Protein AF-0000000079958429 (afdb_homodimer)

Foldseek 3Di:
DPDPPPPPPPPPPPVPPVPLPFDDDDPLLVVLLVLLLVFVLCLLCLLPPVSQSNPPLSVCLRSDLLSVLLSSLLSLLQVCQAQLDNPVVSVVVNVVSLVSNVVVLVVCVVDPHCPCNLVSLLSSLSSCQLVVPDPPVSVVSLVVSVVVCVVVVQACPDDRPSNSSHLSNLLSQLVNCLVVLAAGPDDLVSRPDDDDPLDARLSNLLSVLSSLLNNLSCLCSHPNNPPPVSLVVLVVSVVVLVVSVVSYDPLLVFAWDDDQDPVRATATDHPGSSSLLSSLSSLLSLLSSQQVPHGPDPVCLVVNQVSLSSNLNSLVYPHDLSSLLSCLSSLLSSLLRHDDPVSSVSSLVSSVNNCNHRSRDCVVSSVVSVVSVVVVD/DPDDPPPPPPPPPPPPPVPLPFDDDDPLLVVLLVLLLVFVLCLLCLLPPVSQSNPPLSVCLRSDLLSVLLSSLLSLLQVCQAQLPNPVVSVVVNVVSLVSNVVVLVVCVVDPHCPCNLVSLLSSLSSCQLVVPDPPVSVVSLVVSVVVCVVVVQACPDDRPSNSSHLSNLLSQLVNCLVVLAAGPDDLVSRPDDDDPLDARLSNLLSVLSSLLNNLSCLCSHPNNPPPVSLVVLVVSVVVLVVSVVSYDPLLVFAWDDDQDPVRATATDHPGSSSLLSSLSSLLSLLSSQQVPHGPDPVCLVVNQVSLSSNLNSLVYPHDLSSLLSCLSSLLSSLLRHDDPVSSVSSLVSSVNNCNHRSRDCVVSSVVSVVSVVVVD

Radius of gyration: 28.36 Å; Cα contacts (8 Å, |Δi|>4): 1052; chains: 2; bounding box: 88×89×64 Å

InterPro domains:
  IPR021858 Fungal transcription factor [PF11951] (31-157)

Structure (mmCIF, N/CA/C/O backbone):
data_AF-0000000079958429-model_v1
#
loop_
_entity.id
_entity.type
_entity.pdbx_description
1 polymer 'Transcription factor domain-containing protein'
#
loop_
_atom_site.group_PDB
_atom_site.id
_atom_site.type_symbol
_atom_site.label_atom_id
_atom_site.label_alt_id
_atom_site.label_comp_id
_atom_site.label_asym_id
_atom_site.label_entity_id
_atom_site.label_seq_id
_atom_site.pdbx_PDB_ins_code
_atom_site.Cartn_x
_atom_site.Cartn_y
_atom_site.Cartn_z
_atom_site.occupancy
_atom_site.B_iso_or_equiv
_atom_site.auth_seq_id
_atom_site.auth_comp_id
_atom_site.auth_asym_id
_atom_site.auth_atom_id
_atom_site.pdbx_PDB_model_num
ATOM 1 N N . MET A 1 1 ? 35.844 -37.969 -2.393 1 20.69 1 MET A N 1
ATOM 2 C CA . MET A 1 1 ? 37 -37.562 -1.637 1 20.69 1 MET A CA 1
ATOM 3 C C . MET A 1 1 ? 36.938 -36.062 -1.271 1 20.69 1 MET A C 1
ATOM 5 O O . MET A 1 1 ? 37.344 -35.219 -2.051 1 20.69 1 MET A O 1
ATOM 9 N N . LEU A 1 2 ? 35.75 -35.562 -0.674 1 22.7 2 LEU A N 1
ATOM 10 C CA . LEU A 1 2 ? 35.25 -34.281 -0.189 1 22.7 2 LEU A CA 1
ATOM 11 C C . LEU A 1 2 ? 36.062 -33.781 0.987 1 22.7 2 LEU A C 1
ATOM 13 O O . LEU A 1 2 ? 36 -34.344 2.086 1 22.7 2 LEU A O 1
ATOM 17 N N . THR A 1 3 ? 37.344 -33.312 0.668 1 23.33 3 THR A N 1
ATOM 18 C CA . THR A 1 3 ? 38.438 -32.844 1.527 1 23.33 3 THR A CA 1
ATOM 19 C C . THR A 1 3 ? 37.938 -31.828 2.545 1 23.33 3 THR A C 1
ATOM 21 O O . THR A 1 3 ? 37.062 -31 2.229 1 23.33 3 THR A O 1
ATOM 24 N N . TYR A 1 4 ? 38.125 -32.094 3.826 1 23.41 4 TYR A N 1
ATOM 25 C CA . TYR A 1 4 ? 38 -31.5 5.148 1 23.41 4 TYR A CA 1
ATOM 26 C C . TYR A 1 4 ? 38.625 -30.125 5.203 1 23.41 4 TYR A C 1
ATOM 28 O O . TYR A 1 4 ? 39.844 -30 5.18 1 23.41 4 TYR A O 1
ATOM 36 N N . ILE A 1 5 ? 38.062 -29.125 4.375 1 24.8 5 ILE A N 1
ATOM 37 C CA . ILE A 1 5 ? 38.719 -27.812 4.41 1 24.8 5 ILE A CA 1
ATOM 38 C C . ILE A 1 5 ? 38.938 -27.391 5.859 1 24.8 5 ILE A C 1
ATOM 40 O O . ILE A 1 5 ? 37.969 -27.25 6.613 1 24.8 5 ILE A O 1
ATOM 44 N N . ASN A 1 6 ? 39.969 -27.875 6.438 1 26 6 ASN A N 1
ATOM 45 C CA . ASN A 1 6 ? 40.5 -27.516 7.746 1 26 6 ASN A CA 1
ATOM 46 C C . ASN A 1 6 ? 40.594 -26 7.926 1 26 6 ASN A C 1
ATOM 48 O O . ASN A 1 6 ? 41.5 -25.359 7.418 1 26 6 ASN A O 1
ATOM 52 N N . LEU A 1 7 ? 39.469 -25.375 7.902 1 24.27 7 LEU A N 1
ATOM 53 C CA . LEU A 1 7 ? 39.406 -23.922 8.133 1 24.27 7 LEU A CA 1
ATOM 54 C C . LEU A 1 7 ? 40.125 -23.562 9.43 1 24.27 7 LEU A C 1
ATOM 56 O O . LEU A 1 7 ? 39.656 -23.938 10.516 1 24.27 7 LEU A O 1
ATOM 60 N N . MET A 1 8 ? 41.469 -23.562 9.367 1 25.34 8 MET A N 1
ATOM 61 C CA . MET A 1 8 ? 42.312 -23.031 10.445 1 25.34 8 MET A CA 1
ATOM 62 C C . MET A 1 8 ? 41.781 -21.688 10.945 1 25.34 8 MET A C 1
ATOM 64 O O . MET A 1 8 ? 41.469 -20.812 10.141 1 25.34 8 MET A O 1
ATOM 68 N N . THR A 1 9 ? 41.344 -21.703 12.141 1 26.17 9 THR A N 1
ATOM 69 C CA . THR A 1 9 ? 40.688 -20.656 12.93 1 26.17 9 THR A CA 1
ATOM 70 C C . THR A 1 9 ? 41.656 -19.5 13.172 1 26.17 9 THR A C 1
ATOM 72 O O . THR A 1 9 ? 42.625 -19.625 13.93 1 26.17 9 THR A O 1
ATOM 75 N N . PRO A 1 10 ? 42.156 -18.766 12.117 1 28.44 10 PRO A N 1
ATOM 76 C CA . PRO A 1 10 ? 43.094 -17.781 12.633 1 28.44 10 PRO A CA 1
ATOM 77 C C . PRO A 1 10 ? 42.531 -16.891 13.734 1 28.44 10 PRO A C 1
ATOM 79 O O . PRO A 1 10 ? 41.312 -16.672 13.766 1 28.44 10 PRO A O 1
ATOM 82 N N . ASP A 1 11 ? 43.188 -16.812 14.945 1 28.38 11 ASP A N 1
ATOM 83 C CA . ASP A 1 11 ? 42.906 -16.234 16.266 1 28.38 11 ASP A CA 1
ATOM 84 C C . ASP A 1 11 ? 42.781 -14.719 16.172 1 28.38 11 ASP A C 1
ATOM 86 O O . ASP A 1 11 ? 42.656 -14.031 17.188 1 28.38 11 ASP A O 1
ATOM 90 N N . ASP A 1 12 ? 43.344 -14.117 15.094 1 29.89 12 ASP A N 1
ATOM 91 C CA . ASP A 1 12 ? 43.656 -12.719 15.383 1 29.89 12 ASP A CA 1
ATOM 92 C C . ASP A 1 12 ? 42.375 -11.906 15.602 1 29.89 12 ASP A C 1
ATOM 94 O O . ASP A 1 12 ? 41.5 -11.875 14.727 1 29.89 12 ASP A O 1
ATOM 98 N N . THR A 1 13 ? 42.062 -11.641 16.828 1 29.5 13 THR A N 1
ATOM 99 C CA . THR A 1 13 ? 41 -10.836 17.406 1 29.5 13 THR A CA 1
ATOM 100 C C . THR A 1 13 ? 41.031 -9.414 16.844 1 29.5 13 THR A C 1
ATOM 102 O O . THR A 1 13 ? 40.719 -8.453 17.562 1 29.5 13 THR A O 1
ATOM 105 N N . SER A 1 14 ? 41.719 -9.133 15.758 1 29.83 14 SER A N 1
ATOM 106 C CA . SER A 1 14 ? 41.656 -7.699 15.5 1 29.83 14 SER A CA 1
ATOM 107 C C . SER A 1 14 ? 40.219 -7.191 15.555 1 29.83 14 SER A C 1
ATOM 109 O O . SER A 1 14 ? 39.281 -7.859 15.086 1 29.83 14 SER A O 1
ATOM 111 N N . ASP A 1 15 ? 40 -6.371 16.531 1 29.08 15 ASP A N 1
ATOM 112 C CA . ASP A 1 15 ? 38.812 -5.574 16.797 1 29.08 15 ASP A CA 1
ATOM 113 C C . ASP A 1 15 ? 38.25 -4.969 15.516 1 29.08 15 ASP A C 1
ATOM 115 O O . ASP A 1 15 ? 38.719 -3.926 15.055 1 29.08 15 ASP A O 1
ATOM 119 N N . ARG A 1 16 ? 38.062 -5.766 14.508 1 31.03 16 ARG A N 1
ATOM 120 C CA . ARG A 1 16 ? 37.438 -5.238 13.297 1 31.03 16 ARG A CA 1
ATOM 121 C C . ARG A 1 16 ? 36.219 -4.383 13.641 1 31.03 16 ARG A C 1
ATOM 123 O O . ARG A 1 16 ? 35.156 -4.906 14.016 1 31.03 16 ARG A O 1
ATOM 130 N N . SER A 1 17 ? 36.438 -3.25 14.242 1 31.94 17 SER A N 1
ATOM 131 C CA . SER A 1 17 ? 35.438 -2.199 14.297 1 31.94 17 SER A CA 1
ATOM 132 C C . SER A 1 17 ? 34.594 -2.156 13.016 1 31.94 17 SER A C 1
ATOM 134 O O . SER A 1 17 ? 35.156 -1.896 11.938 1 31.94 17 SER A O 1
ATOM 136 N N . SER A 1 18 ? 33.781 -2.994 12.719 1 35.81 18 SER A N 1
ATOM 137 C CA . SER A 1 18 ? 32.906 -3.074 11.562 1 35.81 18 SER A CA 1
ATOM 138 C C . SER A 1 18 ? 32.344 -1.7 11.18 1 35.81 18 SER A C 1
ATOM 140 O O . SER A 1 18 ? 31.547 -1.123 11.914 1 35.81 18 SER A O 1
ATOM 142 N N . THR A 1 19 ? 33.125 -0.765 10.734 1 39.22 19 THR A N 1
ATOM 143 C CA . THR A 1 19 ? 32.656 0.472 10.102 1 39.22 19 THR A CA 1
ATOM 144 C C . THR A 1 19 ? 31.344 0.255 9.367 1 39.22 19 THR A C 1
ATOM 146 O O . THR A 1 19 ? 31.281 -0.539 8.43 1 39.22 19 THR A O 1
ATOM 149 N N . VAL A 1 20 ? 30.328 0.304 10.031 1 44.62 20 VAL A N 1
ATOM 150 C CA . VAL A 1 20 ? 29.016 0.303 9.398 1 44.62 20 VAL A CA 1
ATOM 151 C C . VAL A 1 20 ? 29.062 1.147 8.125 1 44.62 20 VAL A C 1
ATOM 153 O O . VAL A 1 20 ? 29.203 2.369 8.188 1 44.62 20 VAL A O 1
ATOM 156 N N . SER A 1 21 ? 29.766 0.802 7.047 1 52.84 21 SER A N 1
ATOM 157 C CA . SER A 1 21 ? 29.859 1.473 5.754 1 52.84 21 SER A CA 1
ATOM 158 C C . SER A 1 21 ? 28.484 1.921 5.262 1 52.84 21 SER A C 1
ATOM 160 O O . SER A 1 21 ? 27.609 1.092 5.008 1 52.84 21 SER A O 1
ATOM 162 N N . SER A 1 22 ? 28.031 3.117 5.77 1 68.31 22 SER A N 1
ATOM 163 C CA . SER A 1 22 ? 26.812 3.805 5.328 1 68.31 22 SER A CA 1
ATOM 164 C C . SER A 1 22 ? 26.891 4.164 3.848 1 68.31 22 SER A C 1
ATOM 166 O O . SER A 1 22 ? 27.969 4.457 3.332 1 68.31 22 SER A O 1
ATOM 168 N N . VAL A 1 23 ? 25.938 3.668 2.996 1 81.12 23 VAL A N 1
ATOM 169 C CA . VAL A 1 23 ? 25.844 3.91 1.56 1 81.12 23 VAL A CA 1
ATOM 170 C C . VAL A 1 23 ? 25.562 5.391 1.304 1 81.12 23 VAL A C 1
ATOM 172 O O . VAL A 1 23 ? 24.75 6.008 2.002 1 81.12 23 VAL A O 1
ATOM 175 N N . THR A 1 24 ? 26.422 5.938 0.532 1 83.69 24 THR A N 1
ATOM 176 C CA . THR A 1 24 ? 26.125 7.289 0.073 1 83.69 24 THR A CA 1
ATOM 177 C C . THR A 1 24 ? 25.047 7.27 -1.012 1 83.69 24 THR A C 1
ATOM 179 O O . THR A 1 24 ? 25.188 6.566 -2.016 1 83.69 24 THR A O 1
ATOM 182 N N . LEU A 1 25 ? 24.062 8.008 -0.784 1 90.69 25 LEU A N 1
ATOM 183 C CA . LEU A 1 25 ? 22.922 8.016 -1.684 1 90.69 25 LEU A CA 1
ATOM 184 C C . LEU A 1 25 ? 23.125 9.008 -2.82 1 90.69 25 LEU A C 1
ATOM 186 O O . LEU A 1 25 ? 23.422 10.18 -2.578 1 90.69 25 LEU A O 1
ATOM 190 N N . THR A 1 26 ? 23.062 8.594 -4.02 1 93.56 26 THR A N 1
ATOM 191 C CA . THR A 1 26 ? 23.062 9.438 -5.211 1 93.56 26 THR A CA 1
ATOM 192 C C . THR A 1 26 ? 21.641 9.625 -5.73 1 93.56 26 THR A C 1
ATOM 194 O O . THR A 1 26 ? 20.703 8.961 -5.266 1 93.56 26 THR A O 1
ATOM 197 N N . SER A 1 27 ? 21.453 10.531 -6.695 1 94.19 27 SER A N 1
ATOM 198 C CA . SER A 1 27 ? 20.141 10.719 -7.309 1 94.19 27 SER A CA 1
ATOM 199 C C . SER A 1 27 ? 19.656 9.438 -7.98 1 94.19 27 SER A C 1
ATOM 201 O O . SER A 1 27 ? 18.469 9.117 -7.934 1 94.19 27 SER A O 1
ATOM 203 N N . GLU A 1 28 ? 20.609 8.758 -8.531 1 95.25 28 GLU A N 1
ATOM 204 C CA . GLU A 1 28 ? 20.266 7.52 -9.227 1 95.25 28 GLU A CA 1
ATOM 205 C C . GLU A 1 28 ? 19.781 6.449 -8.25 1 95.25 28 GLU A C 1
ATOM 207 O O . GLU A 1 28 ? 18.75 5.824 -8.469 1 95.25 28 GLU A O 1
ATOM 212 N N . THR A 1 29 ? 20.562 6.27 -7.23 1 96.44 29 THR A N 1
ATOM 213 C CA . THR A 1 29 ? 20.203 5.223 -6.281 1 96.44 29 THR A CA 1
ATOM 214 C C . THR A 1 29 ? 18.969 5.633 -5.477 1 96.44 29 THR A C 1
ATOM 216 O O . THR A 1 29 ? 18.156 4.785 -5.102 1 96.44 29 THR A O 1
ATOM 219 N N . ALA A 1 30 ? 18.766 6.926 -5.246 1 94.56 30 ALA A N 1
ATOM 220 C CA . ALA A 1 30 ? 17.531 7.398 -4.625 1 94.56 30 ALA A CA 1
ATOM 221 C C . ALA A 1 30 ? 16.312 7.078 -5.492 1 94.56 30 ALA A C 1
ATOM 223 O O . ALA A 1 30 ? 15.281 6.633 -4.988 1 94.56 30 ALA A O 1
ATOM 224 N N . PHE A 1 31 ? 16.516 7.289 -6.734 1 95.38 31 PHE A N 1
ATOM 225 C CA . PHE A 1 31 ? 15.453 6.969 -7.684 1 95.38 31 PHE A CA 1
ATOM 226 C C . PHE A 1 31 ? 15.133 5.48 -7.652 1 95.38 31 PHE A C 1
ATOM 228 O O . PHE A 1 31 ? 13.961 5.094 -7.664 1 95.38 31 PHE A O 1
ATOM 235 N N . LEU A 1 32 ? 16.125 4.688 -7.602 1 97 32 LEU A N 1
ATOM 236 C CA . LEU A 1 32 ? 15.93 3.242 -7.574 1 97 32 LEU A CA 1
ATOM 237 C C . LEU A 1 32 ? 15.203 2.816 -6.301 1 97 32 LEU A C 1
ATOM 239 O O . LEU A 1 32 ? 14.289 1.993 -6.352 1 97 32 LEU A O 1
ATOM 243 N N . LEU A 1 33 ? 15.641 3.385 -5.199 1 96.19 33 LEU A N 1
ATOM 244 C CA . LEU A 1 33 ? 15.008 3.039 -3.932 1 96.19 33 LEU A CA 1
ATOM 245 C C . LEU A 1 33 ? 13.547 3.471 -3.92 1 96.19 33 LEU A C 1
ATOM 247 O O . LEU A 1 33 ? 12.688 2.748 -3.416 1 96.19 33 LEU A O 1
ATOM 251 N N . GLN A 1 34 ? 13.273 4.598 -4.48 1 94.19 34 GLN A N 1
ATOM 252 C CA . GLN A 1 34 ? 11.898 5.082 -4.566 1 94.19 34 GLN A CA 1
ATOM 253 C C . GLN A 1 34 ? 11.07 4.227 -5.516 1 94.19 34 GLN A C 1
ATOM 255 O O . GLN A 1 34 ? 9.906 3.932 -5.238 1 94.19 34 GLN A O 1
ATOM 260 N N . THR A 1 35 ? 11.633 3.893 -6.621 1 94.94 35 THR A N 1
ATOM 261 C CA . THR A 1 35 ? 10.969 3.033 -7.598 1 94.94 35 THR A CA 1
ATOM 262 C C . THR A 1 35 ? 10.68 1.658 -7 1 94.94 35 THR A C 1
ATOM 264 O O . THR A 1 35 ? 9.625 1.08 -7.242 1 94.94 35 THR A O 1
ATOM 267 N N . TYR A 1 36 ? 11.648 1.15 -6.234 1 97.06 36 TYR A N 1
ATOM 268 C CA . TYR A 1 36 ? 11.469 -0.104 -5.512 1 97.06 36 TYR A CA 1
ATOM 269 C C . TYR A 1 36 ? 10.156 -0.109 -4.742 1 97.06 36 TYR A C 1
ATOM 271 O O . TYR A 1 36 ? 9.352 -1.038 -4.871 1 97.06 36 TYR A O 1
ATOM 279 N N . LEU A 1 37 ? 9.867 0.905 -4.027 1 94.06 37 LEU A N 1
ATOM 280 C CA . LEU A 1 37 ? 8.727 0.993 -3.129 1 94.06 37 LEU A CA 1
ATOM 281 C C . LEU A 1 37 ? 7.418 1.005 -3.916 1 94.06 37 LEU A C 1
ATOM 283 O O . LEU A 1 37 ? 6.406 0.469 -3.457 1 94.06 37 LEU A O 1
ATOM 287 N N . ARG A 1 38 ? 7.461 1.502 -5.109 1 90.94 38 ARG A N 1
ATOM 288 C CA . ARG A 1 38 ? 6.238 1.689 -5.883 1 90.94 38 ARG A CA 1
ATOM 289 C C . ARG A 1 38 ? 5.984 0.501 -6.805 1 90.94 38 ARG A C 1
ATOM 291 O O . ARG A 1 38 ? 4.895 0.36 -7.359 1 90.94 38 ARG A O 1
ATOM 298 N N . THR A 1 39 ? 6.992 -0.376 -6.914 1 93.75 39 THR A N 1
ATOM 299 C CA . THR A 1 39 ? 6.848 -1.432 -7.91 1 93.75 39 THR A CA 1
ATOM 300 C C . THR A 1 39 ? 7.152 -2.797 -7.297 1 93.75 39 THR A C 1
ATOM 302 O O . THR A 1 39 ? 6.293 -3.393 -6.645 1 93.75 39 THR A O 1
ATOM 305 N N . VAL A 1 40 ? 8.445 -3.162 -7.277 1 96.31 40 VAL A N 1
ATOM 306 C CA . VAL A 1 40 ? 8.789 -4.562 -7.051 1 96.31 40 VAL A CA 1
ATOM 307 C C . VAL A 1 40 ? 8.57 -4.922 -5.586 1 96.31 40 VAL A C 1
ATOM 309 O O . VAL A 1 40 ? 8.305 -6.082 -5.254 1 96.31 40 VAL A O 1
ATOM 312 N N . ALA A 1 41 ? 8.664 -3.945 -4.688 1 97.31 41 ALA A N 1
ATOM 313 C CA . ALA A 1 41 ? 8.359 -4.23 -3.287 1 97.31 41 ALA A CA 1
ATOM 314 C C . ALA A 1 41 ? 6.918 -4.695 -3.123 1 97.31 41 ALA A C 1
ATOM 316 O O . ALA A 1 41 ? 6.629 -5.559 -2.289 1 97.31 41 ALA A O 1
ATOM 317 N N . THR A 1 42 ? 6.031 -4.164 -3.92 1 95.19 42 THR A N 1
ATOM 318 C CA . THR A 1 42 ? 4.621 -4.527 -3.846 1 95.19 42 THR A CA 1
ATOM 319 C C . THR A 1 42 ? 4.406 -5.953 -4.352 1 95.19 42 THR A C 1
ATOM 321 O O . THR A 1 42 ? 3.508 -6.656 -3.883 1 95.19 42 THR A O 1
ATOM 324 N N . TRP A 1 43 ? 5.262 -6.371 -5.289 1 95.75 43 TRP A N 1
ATOM 325 C CA . TRP A 1 43 ? 5.176 -7.75 -5.758 1 95.75 43 TRP A CA 1
ATOM 326 C C . TRP A 1 43 ? 5.508 -8.727 -4.637 1 95.75 43 TRP A C 1
ATOM 328 O O . TRP A 1 43 ? 4.832 -9.75 -4.473 1 95.75 43 TRP A O 1
ATOM 338 N N . MET A 1 44 ? 6.527 -8.297 -3.922 1 96.94 44 MET A N 1
ATOM 339 C CA . MET A 1 44 ? 7.016 -9.172 -2.855 1 96.94 44 MET A CA 1
ATOM 340 C C . MET A 1 44 ? 5.98 -9.297 -1.741 1 96.94 44 MET A C 1
ATOM 342 O O . MET A 1 44 ? 5.914 -10.328 -1.066 1 96.94 44 MET A O 1
ATOM 346 N N . ASP A 1 45 ? 5.098 -8.312 -1.631 1 97.12 45 ASP A N 1
ATOM 347 C CA . ASP A 1 45 ? 4.156 -8.258 -0.517 1 97.12 45 ASP A CA 1
ATOM 348 C C . ASP A 1 45 ? 2.775 -8.75 -0.943 1 97.12 45 ASP A C 1
ATOM 350 O O . ASP A 1 45 ? 1.784 -8.508 -0.251 1 97.12 45 ASP A O 1
ATOM 354 N N . LEU A 1 46 ? 2.588 -9.375 -2.055 1 95.12 46 LEU A N 1
ATOM 355 C CA . LEU A 1 46 ? 1.315 -9.812 -2.623 1 95.12 46 LEU A CA 1
ATOM 356 C C . LEU A 1 46 ? 0.453 -10.492 -1.569 1 95.12 46 LEU A C 1
ATOM 358 O O . LEU A 1 46 ? -0.75 -10.234 -1.483 1 95.12 46 LEU A O 1
ATOM 362 N N . MET A 1 47 ? 0.953 -11.352 -0.728 1 95.56 47 MET A N 1
ATOM 363 C CA . MET A 1 47 ? 0.206 -12.078 0.292 1 95.56 47 MET A CA 1
ATOM 364 C C . MET A 1 47 ? 0.7 -11.719 1.689 1 95.56 47 MET A C 1
ATOM 366 O O . MET A 1 47 ? 0.814 -12.594 2.555 1 95.56 47 MET A O 1
ATOM 370 N N . ASP A 1 48 ? 1.046 -10.492 1.814 1 97.19 48 ASP A N 1
ATOM 371 C CA . ASP A 1 48 ? 1.534 -10 3.1 1 97.19 48 ASP A CA 1
ATOM 372 C C . ASP A 1 48 ? 0.928 -8.641 3.438 1 97.19 48 ASP A C 1
ATOM 374 O O . ASP A 1 48 ? 1.468 -7.602 3.053 1 97.19 48 ASP A O 1
ATOM 378 N N . HIS A 1 49 ? -0.089 -8.672 4.332 1 95.94 49 HIS A N 1
ATOM 379 C CA . HIS A 1 49 ? -0.796 -7.445 4.676 1 95.94 49 HIS A CA 1
ATOM 380 C C . HIS A 1 49 ? 0.032 -6.578 5.617 1 95.94 49 HIS A C 1
ATOM 382 O O . HIS A 1 49 ? -0.292 -5.406 5.84 1 95.94 49 HIS A O 1
ATOM 388 N N . THR A 1 50 ? 1.161 -7.094 6.102 1 95.69 50 THR A N 1
ATOM 389 C CA . THR A 1 50 ? 2.037 -6.281 6.938 1 95.69 50 THR A CA 1
ATOM 390 C C . THR A 1 50 ? 2.98 -5.445 6.082 1 95.69 50 THR A C 1
ATOM 392 O O . THR A 1 50 ? 3.637 -4.531 6.586 1 95.69 50 THR A O 1
ATOM 395 N N . CYS A 1 51 ? 3.029 -5.762 4.816 1 96.31 51 CYS A N 1
ATOM 396 C CA . CYS A 1 51 ? 3.836 -5.012 3.859 1 96.31 51 CYS A CA 1
ATOM 397 C C . CYS A 1 51 ? 5.297 -4.973 4.293 1 96.31 51 CYS A C 1
ATOM 399 O O . CYS A 1 51 ? 5.898 -3.902 4.363 1 96.31 51 CYS A O 1
ATOM 401 N N . THR A 1 52 ? 5.867 -6.078 4.523 1 97.81 52 THR A N 1
ATOM 402 C CA . THR A 1 52 ? 7.215 -6.203 5.062 1 97.81 52 THR A CA 1
ATOM 403 C C . THR A 1 52 ? 8.242 -5.621 4.098 1 97.81 52 THR A C 1
ATOM 405 O O . THR A 1 52 ? 9.125 -4.855 4.5 1 97.81 52 THR A O 1
ATOM 408 N N . TYR A 1 53 ? 8.141 -5.883 2.873 1 98 53 TYR A N 1
ATOM 409 C CA . TYR A 1 53 ? 9.125 -5.434 1.896 1 98 53 TYR A CA 1
ATOM 410 C C . TYR A 1 53 ? 8.945 -3.951 1.586 1 98 53 TYR A C 1
ATOM 412 O O . TYR A 1 53 ? 9.891 -3.277 1.171 1 98 53 TYR A O 1
ATOM 420 N N . GLN A 1 54 ? 7.777 -3.453 1.861 1 95.81 54 GLN A N 1
ATOM 421 C CA . GLN A 1 54 ? 7.516 -2.037 1.628 1 95.81 54 GLN A CA 1
ATOM 422 C C . GLN A 1 54 ? 7.852 -1.205 2.861 1 95.81 54 GLN A C 1
ATOM 424 O O . GLN A 1 54 ? 8.234 -0.038 2.746 1 95.81 54 GLN A O 1
ATOM 429 N N . LEU A 1 55 ? 7.738 -1.851 4.043 1 94.56 55 LEU A N 1
ATOM 430 C CA . LEU A 1 55 ? 7.828 -1.046 5.258 1 94.56 55 LEU A CA 1
ATOM 431 C C . LEU A 1 55 ? 9.086 -1.397 6.051 1 94.56 55 LEU A C 1
ATOM 433 O O . LEU A 1 55 ? 9.75 -0.512 6.59 1 94.56 55 LEU A O 1
ATOM 437 N N . SER A 1 56 ? 9.445 -2.676 6.129 1 94.81 56 SER A N 1
ATOM 438 C CA . SER A 1 56 ? 10.516 -3.109 7.016 1 94.81 56 SER A CA 1
ATOM 439 C C . SER A 1 56 ? 11.859 -3.113 6.293 1 94.81 56 SER A C 1
ATOM 441 O O . SER A 1 56 ? 12.859 -2.625 6.828 1 94.81 56 SER A O 1
ATOM 443 N N . ILE A 1 57 ? 11.898 -3.613 5.074 1 96.31 57 ILE A N 1
ATOM 444 C CA . ILE A 1 57 ? 13.156 -3.82 4.371 1 96.31 57 ILE A CA 1
ATOM 445 C C . ILE A 1 57 ? 13.805 -2.473 4.066 1 96.31 57 ILE A C 1
ATOM 447 O O . ILE A 1 57 ? 15.016 -2.309 4.234 1 96.31 57 ILE A O 1
ATOM 451 N N . PRO A 1 58 ? 13.039 -1.468 3.713 1 92.44 58 PRO A N 1
ATOM 452 C CA . PRO A 1 58 ? 13.664 -0.177 3.402 1 92.44 58 PRO A CA 1
ATOM 453 C C . PRO A 1 58 ? 14.352 0.449 4.609 1 92.44 58 PRO A C 1
ATOM 455 O O . PRO A 1 58 ? 15.305 1.222 4.449 1 92.44 58 PRO A O 1
ATOM 458 N N . ARG A 1 59 ? 13.953 0.079 5.805 1 89.81 59 ARG A N 1
ATOM 459 C CA . ARG A 1 59 ? 14.578 0.602 7.016 1 89.81 59 ARG A CA 1
ATOM 460 C C . ARG A 1 59 ? 16.047 0.215 7.09 1 89.81 59 ARG A C 1
ATOM 462 O O . ARG A 1 59 ? 16.844 0.903 7.734 1 89.81 59 ARG A O 1
ATOM 469 N N . PHE A 1 60 ? 16.391 -0.835 6.324 1 91.12 60 PHE A N 1
ATOM 470 C CA . PHE A 1 60 ? 17.75 -1.363 6.418 1 91.12 60 PHE A CA 1
ATOM 471 C C . PHE A 1 60 ? 18.531 -1.048 5.152 1 91.12 60 PHE A C 1
ATOM 473 O O . PHE A 1 60 ? 19.734 -1.33 5.074 1 91.12 60 PHE A O 1
ATOM 480 N N . ALA A 1 61 ? 17.891 -0.459 4.18 1 90.88 61 ALA A N 1
ATOM 481 C CA . ALA A 1 61 ? 18.5 -0.303 2.863 1 90.88 61 ALA A CA 1
ATOM 482 C C . ALA A 1 61 ? 19.766 0.548 2.947 1 90.88 61 ALA A C 1
ATOM 484 O O . ALA A 1 61 ? 20.75 0.296 2.232 1 90.88 61 ALA A O 1
ATOM 485 N N . LEU A 1 62 ? 19.797 1.504 3.842 1 90.19 62 LEU A N 1
ATOM 486 C CA . LEU A 1 62 ? 20.922 2.426 3.863 1 90.19 62 LEU A CA 1
ATOM 487 C C . LEU A 1 62 ? 21.969 1.974 4.871 1 90.19 62 LEU A C 1
ATOM 489 O O . LEU A 1 62 ? 23.109 2.438 4.836 1 90.19 62 LEU A O 1
ATOM 493 N N . SER A 1 63 ? 21.641 1.093 5.793 1 89 63 SER A N 1
ATOM 494 C CA . SER A 1 63 ? 22.594 0.612 6.785 1 89 63 SER A CA 1
ATOM 495 C C . SER A 1 63 ? 23.172 -0.74 6.387 1 89 63 SER A C 1
ATOM 497 O O . SER A 1 63 ? 24.156 -1.194 6.973 1 89 63 SER A O 1
ATOM 499 N N . SER A 1 64 ? 22.594 -1.36 5.367 1 93.25 64 SER A N 1
ATOM 500 C CA . SER A 1 64 ? 23.094 -2.633 4.855 1 93.25 64 SER A CA 1
ATOM 501 C C . SER A 1 64 ? 23.453 -2.531 3.377 1 93.25 64 SER A C 1
ATOM 503 O O . SER A 1 64 ? 22.578 -2.664 2.512 1 93.25 64 SER A O 1
ATOM 505 N N . PRO A 1 65 ? 24.75 -2.436 3.129 1 94.88 65 PRO A N 1
ATOM 506 C CA . PRO A 1 65 ? 25.156 -2.4 1.723 1 94.88 65 PRO A CA 1
ATOM 507 C C . PRO A 1 65 ? 24.641 -3.6 0.929 1 94.88 65 PRO A C 1
ATOM 509 O O . PRO A 1 65 ? 24.328 -3.467 -0.254 1 94.88 65 PRO A O 1
ATOM 512 N N . LEU A 1 66 ? 24.578 -4.703 1.604 1 96.25 66 LEU A N 1
ATOM 513 C CA . LEU A 1 66 ? 24.078 -5.91 0.955 1 96.25 66 LEU A CA 1
ATOM 514 C C . LEU A 1 66 ? 22.641 -5.727 0.502 1 96.25 66 LEU A C 1
ATOM 516 O O . LEU A 1 66 ? 22.312 -5.977 -0.661 1 96.25 66 LEU A O 1
ATOM 520 N N . LEU A 1 67 ? 21.781 -5.293 1.386 1 96.88 67 LEU A N 1
ATOM 521 C CA . LEU A 1 67 ? 20.391 -5.051 1.034 1 96.88 67 LEU A CA 1
ATOM 522 C C . LEU A 1 67 ? 20.266 -3.902 0.041 1 96.88 67 LEU A C 1
ATOM 524 O O . LEU A 1 67 ? 19.453 -3.959 -0.886 1 96.88 67 LEU A O 1
ATOM 528 N N . PHE A 1 68 ? 21.125 -2.918 0.241 1 96.81 68 PHE A N 1
ATOM 529 C CA . PHE A 1 68 ? 21.125 -1.76 -0.646 1 96.81 68 PHE A CA 1
ATOM 530 C C . PHE A 1 68 ? 21.344 -2.186 -2.092 1 96.81 68 PHE A C 1
ATOM 532 O O . PHE A 1 68 ? 20.516 -1.883 -2.965 1 96.81 68 PHE A O 1
ATOM 539 N N . HIS A 1 69 ? 22.344 -2.938 -2.332 1 98.12 69 HIS A N 1
ATOM 540 C CA . HIS A 1 69 ? 22.688 -3.354 -3.688 1 98.12 69 HIS A CA 1
ATOM 541 C C . HIS A 1 69 ? 21.703 -4.387 -4.215 1 98.12 69 HIS A C 1
ATOM 543 O O . HIS A 1 69 ? 21.406 -4.418 -5.41 1 98.12 69 HIS A O 1
ATOM 549 N N . GLY A 1 70 ? 21.188 -5.227 -3.336 1 98.12 70 GLY A N 1
ATOM 550 C CA . GLY A 1 70 ? 20.156 -6.168 -3.752 1 98.12 70 GLY A CA 1
ATOM 551 C C . GLY A 1 70 ? 18.891 -5.492 -4.25 1 98.12 70 GLY A C 1
ATOM 552 O O . GLY A 1 70 ? 18.359 -5.859 -5.301 1 98.12 70 GLY A O 1
ATOM 553 N N . ILE A 1 71 ? 18.438 -4.473 -3.49 1 98.44 71 ILE A N 1
ATOM 554 C CA . ILE A 1 71 ? 17.25 -3.711 -3.855 1 98.44 71 ILE A CA 1
ATOM 555 C C . ILE A 1 71 ? 17.484 -2.979 -5.172 1 98.44 71 ILE A C 1
ATOM 557 O O . ILE A 1 71 ? 16.656 -3.039 -6.086 1 98.44 71 ILE A O 1
ATOM 561 N N . CYS A 1 72 ? 18.625 -2.363 -5.289 1 98.44 72 CYS A N 1
ATOM 562 C CA . CYS A 1 72 ? 18.953 -1.596 -6.484 1 98.44 72 CYS A CA 1
ATOM 563 C C . CYS A 1 72 ? 19.062 -2.506 -7.703 1 98.44 72 CYS A C 1
ATOM 565 O O . CYS A 1 72 ? 18.594 -2.16 -8.789 1 98.44 72 CYS A O 1
ATOM 567 N N . ALA A 1 73 ? 19.656 -3.662 -7.492 1 98.19 73 ALA A N 1
ATOM 568 C CA . ALA A 1 73 ? 19.812 -4.609 -8.594 1 98.19 73 ALA A CA 1
ATOM 569 C C . ALA A 1 73 ? 18.469 -5.062 -9.125 1 98.19 73 ALA A C 1
ATOM 571 O O . ALA A 1 73 ? 18.203 -4.996 -10.328 1 98.19 73 ALA A O 1
ATOM 572 N N . PHE A 1 74 ? 17.594 -5.512 -8.234 1 97 74 PHE A N 1
ATOM 573 C CA . PHE A 1 74 ? 16.281 -6.016 -8.609 1 97 74 PHE A CA 1
ATOM 574 C C . PHE A 1 74 ? 15.461 -4.934 -9.297 1 97 74 PHE A C 1
ATOM 576 O O . PHE A 1 74 ? 14.883 -5.164 -10.359 1 97 74 PHE A O 1
ATOM 583 N N . THR A 1 75 ? 15.461 -3.729 -8.719 1 97.31 75 THR A N 1
ATOM 584 C CA . THR A 1 75 ? 14.68 -2.615 -9.242 1 97.31 75 THR A CA 1
ATOM 585 C C . THR A 1 75 ? 15.195 -2.18 -10.609 1 97.31 75 THR A C 1
ATOM 587 O O . THR A 1 75 ? 14.414 -1.97 -11.539 1 97.31 75 THR A O 1
ATOM 590 N N . ALA A 1 76 ? 16.531 -2.068 -10.711 1 96.69 76 ALA A N 1
ATOM 591 C CA . ALA A 1 76 ? 17.125 -1.667 -11.984 1 96.69 76 ALA A CA 1
ATOM 592 C C . ALA A 1 76 ? 16.828 -2.693 -13.078 1 96.69 76 ALA A C 1
ATOM 594 O O . ALA A 1 76 ? 16.609 -2.334 -14.234 1 96.69 76 ALA A O 1
ATOM 595 N N . LYS A 1 77 ? 16.828 -3.939 -12.727 1 94.75 77 LYS A N 1
ATOM 596 C CA . LYS A 1 77 ? 16.531 -4.973 -13.719 1 94.75 77 LYS A CA 1
ATOM 597 C C . LYS A 1 77 ? 15.078 -4.883 -14.18 1 94.75 77 LYS A C 1
ATOM 599 O O . LYS A 1 77 ? 14.789 -5.039 -15.367 1 94.75 77 LYS A O 1
ATOM 604 N N . HIS A 1 78 ? 14.203 -4.676 -13.227 1 93.75 78 HIS A N 1
ATOM 605 C CA . HIS A 1 78 ? 12.805 -4.445 -13.586 1 93.75 78 HIS A CA 1
ATOM 606 C C . HIS A 1 78 ? 12.672 -3.281 -14.562 1 93.75 78 HIS A C 1
ATOM 608 O O . HIS A 1 78 ? 11.984 -3.391 -15.578 1 93.75 78 HIS A O 1
ATOM 614 N N . LEU A 1 79 ? 13.383 -2.207 -14.266 1 93.94 79 LEU A N 1
ATOM 615 C CA . LEU A 1 79 ? 13.32 -1.027 -15.117 1 93.94 79 LEU A CA 1
ATOM 616 C C . LEU A 1 79 ? 13.906 -1.321 -16.5 1 93.94 79 LEU A C 1
ATOM 618 O O . LEU A 1 79 ? 13.453 -0.774 -17.5 1 93.94 79 LEU A O 1
ATOM 622 N N . ALA A 1 80 ? 14.891 -2.166 -16.547 1 92.75 80 ALA A N 1
ATOM 623 C CA . ALA A 1 80 ? 15.547 -2.506 -17.797 1 92.75 80 ALA A CA 1
ATOM 624 C C . ALA A 1 80 ? 14.625 -3.312 -18.703 1 92.75 80 ALA A C 1
ATOM 626 O O . ALA A 1 80 ? 14.711 -3.227 -19.922 1 92.75 80 ALA A O 1
ATOM 627 N N . LEU A 1 81 ? 13.75 -4.016 -18.094 1 90 81 LEU A N 1
ATOM 628 C CA . LEU A 1 81 ? 12.953 -4.969 -18.859 1 90 81 LEU A CA 1
ATOM 629 C C . LEU A 1 81 ? 11.539 -4.453 -19.062 1 90 81 LEU A C 1
ATOM 631 O O . LEU A 1 81 ? 10.836 -4.902 -19.984 1 90 81 LEU A O 1
ATOM 635 N N . ALA A 1 82 ? 11.086 -3.496 -18.234 1 87.56 82 ALA A N 1
ATOM 636 C CA . ALA A 1 82 ? 9.688 -3.053 -18.234 1 87.56 82 ALA A CA 1
ATOM 637 C C . ALA A 1 82 ? 9.43 -2.096 -19.406 1 87.56 82 ALA A C 1
ATOM 639 O O . ALA A 1 82 ? 10.344 -1.422 -19.875 1 87.56 82 ALA A O 1
ATOM 640 N N . ASN A 1 83 ? 8.117 -2.01 -19.828 1 78.75 83 ASN A N 1
ATOM 641 C CA . ASN A 1 83 ? 7.527 -1.078 -20.781 1 78.75 83 ASN A CA 1
ATOM 642 C C . ASN A 1 83 ? 8.242 -1.129 -22.125 1 78.75 83 ASN A C 1
ATOM 644 O O . ASN A 1 83 ? 8.461 -0.094 -22.766 1 78.75 83 ASN A O 1
ATOM 648 N N . ASN A 1 84 ? 8.492 -2.229 -22.562 1 66.12 84 ASN A N 1
ATOM 649 C CA . ASN A 1 84 ? 9.023 -2.529 -23.891 1 66.12 84 ASN A CA 1
ATOM 650 C C . ASN A 1 84 ? 10.258 -1.695 -24.203 1 66.12 84 ASN A C 1
ATOM 652 O O . ASN A 1 84 ? 10.586 -1.478 -25.375 1 66.12 84 ASN A O 1
ATOM 656 N N . CYS A 1 85 ? 10.602 -0.932 -23.188 1 58.81 85 CYS A N 1
ATOM 657 C CA . CYS A 1 85 ? 11.742 -0.087 -23.516 1 58.81 85 CYS A CA 1
ATOM 658 C C . CYS A 1 85 ? 13.023 -0.629 -22.891 1 58.81 85 CYS A C 1
ATOM 660 O O . CYS A 1 85 ? 13.102 -0.774 -21.672 1 58.81 85 CYS A O 1
ATOM 662 N N . THR A 1 86 ? 13.516 -1.557 -23.672 1 62.28 86 THR A N 1
ATOM 663 C CA . THR A 1 86 ? 14.836 -1.919 -23.156 1 62.28 86 THR A CA 1
ATOM 664 C C . THR A 1 86 ? 15.664 -0.671 -22.859 1 62.28 86 THR A C 1
ATOM 666 O O . THR A 1 86 ? 16.188 -0.029 -23.766 1 62.28 86 THR A O 1
ATOM 669 N N . ASN A 1 87 ? 15.195 -0.124 -21.703 1 68.44 87 ASN A N 1
ATOM 670 C CA . ASN A 1 87 ? 16.031 1.012 -21.328 1 68.44 87 ASN A CA 1
ATOM 671 C C . ASN A 1 87 ? 17.469 0.584 -21.047 1 68.44 87 ASN A C 1
ATOM 673 O O . ASN A 1 87 ? 17.781 0.095 -19.969 1 68.44 87 ASN A O 1
ATOM 677 N N . ARG A 1 88 ? 18.203 0.704 -22.047 1 81.81 88 ARG A N 1
ATOM 678 C CA . ARG A 1 88 ? 19.594 0.244 -22.109 1 81.81 88 ARG A CA 1
ATOM 679 C C . ARG A 1 88 ? 20.422 0.879 -21 1 81.81 88 ARG A C 1
ATOM 681 O O . ARG A 1 88 ? 21.5 0.375 -20.656 1 81.81 88 ARG A O 1
ATOM 688 N N . TYR A 1 89 ? 19.859 1.774 -20.422 1 90.56 89 TYR A N 1
ATOM 689 C CA . TYR A 1 89 ? 20.609 2.447 -19.359 1 90.56 89 TYR A CA 1
ATOM 690 C C . TYR A 1 89 ? 20.625 1.612 -18.094 1 90.56 89 TYR A C 1
ATOM 692 O O . TYR A 1 89 ? 21.656 1.495 -17.422 1 90.56 89 TYR A O 1
ATOM 700 N N . TRP A 1 90 ? 19.547 1.007 -17.812 1 94.38 90 TRP A N 1
ATOM 701 C CA . TRP A 1 90 ? 19.391 0.365 -16.516 1 94.38 90 TRP A CA 1
ATOM 702 C C . TRP A 1 90 ? 20.031 -1.019 -16.516 1 94.38 90 TRP A C 1
ATOM 704 O O . TRP A 1 90 ? 20.297 -1.578 -15.445 1 94.38 90 TRP A O 1
ATOM 714 N N . ASP A 1 91 ? 20.297 -1.619 -17.594 1 92.25 91 ASP A N 1
ATOM 715 C CA . ASP A 1 91 ? 20.844 -2.977 -17.641 1 92.25 91 ASP A CA 1
ATOM 716 C C . ASP A 1 91 ? 22.234 -3.037 -17.016 1 92.25 91 ASP A C 1
ATOM 718 O O . ASP A 1 91 ? 22.469 -3.836 -16.109 1 92.25 91 ASP A O 1
ATOM 722 N N . PRO A 1 92 ? 23.141 -2.174 -17.469 1 95 92 PRO A N 1
ATOM 723 C CA . PRO A 1 92 ? 24.453 -2.205 -16.812 1 95 92 PRO A CA 1
ATOM 724 C C . PRO A 1 92 ? 24.375 -1.817 -15.336 1 95 92 PRO A C 1
ATOM 726 O O . PRO A 1 92 ? 25.156 -2.324 -14.523 1 95 92 PRO A O 1
ATOM 729 N N . VAL A 1 93 ? 23.5 -0.925 -14.969 1 96.88 93 VAL A N 1
ATOM 730 C CA . VAL A 1 93 ? 23.312 -0.523 -13.578 1 96.88 93 VAL A CA 1
ATOM 731 C C . VAL A 1 93 ? 22.859 -1.724 -12.75 1 96.88 93 VAL A C 1
ATOM 733 O O . VAL A 1 93 ? 23.391 -1.967 -11.656 1 96.88 93 VAL A O 1
ATOM 736 N N . ALA A 1 94 ? 21.922 -2.463 -13.305 1 96.38 94 ALA A N 1
ATOM 737 C CA . ALA A 1 94 ? 21.422 -3.66 -12.641 1 96.38 94 ALA A CA 1
ATOM 738 C C . ALA A 1 94 ? 22.531 -4.68 -12.43 1 96.38 94 ALA A C 1
ATOM 740 O O . ALA A 1 94 ? 22.672 -5.23 -11.336 1 96.38 94 ALA A O 1
ATOM 741 N N . GLN A 1 95 ? 23.344 -4.852 -13.438 1 96.19 95 GLN A N 1
ATOM 742 C CA . GLN A 1 95 ? 24.422 -5.824 -13.367 1 96.19 95 GLN A CA 1
ATOM 743 C C . GLN A 1 95 ? 25.469 -5.418 -12.336 1 96.19 95 GLN A C 1
ATOM 745 O O . GLN A 1 95 ? 25.984 -6.262 -11.609 1 96.19 95 GLN A O 1
ATOM 750 N N . ALA A 1 96 ? 25.75 -4.16 -12.32 1 98 96 ALA A N 1
ATOM 751 C CA . ALA A 1 96 ? 26.734 -3.662 -11.367 1 98 96 ALA A CA 1
ATOM 752 C C . ALA A 1 96 ? 26.266 -3.867 -9.93 1 98 96 ALA A C 1
ATOM 754 O O . ALA A 1 96 ? 27.016 -4.34 -9.078 1 98 96 ALA A O 1
ATOM 755 N N . HIS A 1 97 ? 25.031 -3.488 -9.68 1 98.25 97 HIS A N 1
ATOM 756 C CA . HIS A 1 97 ? 24.484 -3.678 -8.344 1 98.25 97 HIS A CA 1
ATOM 757 C C . HIS A 1 97 ? 24.359 -5.156 -7.996 1 98.25 97 HIS A C 1
ATOM 759 O O . HIS A 1 97 ? 24.609 -5.559 -6.855 1 98.25 97 HIS A O 1
ATOM 765 N N . TYR A 1 98 ? 23.984 -5.949 -8.945 1 97.12 98 TYR A N 1
ATOM 766 C CA . TYR A 1 98 ? 23.891 -7.391 -8.742 1 97.12 98 TYR A CA 1
ATOM 767 C C . TYR A 1 98 ? 25.25 -7.965 -8.352 1 97.12 98 TYR A C 1
ATOM 769 O O . TYR A 1 98 ? 25.359 -8.734 -7.391 1 97.12 98 TYR A O 1
ATOM 777 N N . GLY A 1 99 ? 26.266 -7.574 -9.109 1 97.38 99 GLY A N 1
ATOM 778 C CA . GLY A 1 99 ? 27.609 -8.023 -8.789 1 97.38 99 GLY A CA 1
ATOM 779 C C . GLY A 1 99 ? 28.062 -7.621 -7.398 1 97.38 99 GLY A C 1
ATOM 780 O O . GLY A 1 99 ? 28.641 -8.43 -6.676 1 97.38 99 GLY A O 1
ATOM 781 N N . SER A 1 100 ? 27.797 -6.398 -7.004 1 97.56 100 SER A N 1
ATOM 782 C CA . SER A 1 100 ? 28.156 -5.918 -5.672 1 97.56 100 SER A CA 1
ATOM 783 C C . SER A 1 100 ? 27.406 -6.691 -4.59 1 97.56 100 SER A C 1
ATOM 785 O O . SER A 1 100 ? 28 -7.078 -3.576 1 97.56 100 SER A O 1
ATOM 787 N N . ALA A 1 101 ? 26.141 -6.941 -4.82 1 97 101 ALA A N 1
ATOM 788 C CA . ALA A 1 101 ? 25.328 -7.676 -3.854 1 97 101 ALA A CA 1
ATOM 789 C C . ALA A 1 101 ? 25.828 -9.109 -3.695 1 97 101 ALA A C 1
ATOM 791 O O . ALA A 1 101 ? 25.891 -9.633 -2.58 1 97 101 ALA A O 1
ATOM 792 N N . LEU A 1 102 ? 26.172 -9.672 -4.797 1 95.06 102 LEU A N 1
ATOM 793 C CA . LEU A 1 102 ? 26.656 -11.047 -4.766 1 95.06 102 LEU A CA 1
ATOM 794 C C . LEU A 1 102 ? 27.953 -11.148 -3.961 1 95.06 102 LEU A C 1
ATOM 796 O O . LEU A 1 102 ? 28.109 -12.062 -3.154 1 95.06 102 LEU A O 1
ATOM 800 N N . ARG A 1 103 ? 28.859 -10.25 -4.203 1 96 103 ARG A N 1
ATOM 801 C CA . ARG A 1 103 ? 30.109 -10.242 -3.467 1 96 103 ARG A CA 1
ATOM 802 C C . ARG A 1 103 ? 29.875 -10.078 -1.97 1 96 103 ARG A C 1
ATOM 804 O O . ARG A 1 103 ? 30.469 -10.789 -1.156 1 96 103 ARG A O 1
ATOM 811 N N . LEU A 1 104 ? 29.016 -9.188 -1.639 1 95.06 104 LEU A N 1
ATOM 812 C CA . LEU A 1 104 ? 28.703 -8.93 -0.237 1 95.06 104 LEU A CA 1
ATOM 813 C C . LEU A 1 104 ? 28.016 -10.141 0.391 1 95.06 104 LEU A C 1
ATOM 815 O O . LEU A 1 104 ? 28.25 -10.453 1.561 1 95.06 104 LEU A O 1
ATOM 819 N N . LEU A 1 105 ? 27.172 -10.766 -0.377 1 93.88 105 LEU A N 1
ATOM 820 C CA . LEU A 1 105 ? 26.453 -11.938 0.112 1 93.88 105 LEU A CA 1
ATOM 821 C C . LEU A 1 105 ? 27.422 -13.086 0.401 1 93.88 105 LEU A C 1
ATOM 823 O O . LEU A 1 105 ? 27.297 -13.758 1.426 1 93.88 105 LEU A O 1
ATOM 827 N N . ILE A 1 106 ? 28.344 -13.297 -0.496 1 91.81 106 ILE A N 1
ATOM 828 C CA . ILE A 1 106 ? 29.344 -14.336 -0.306 1 91.81 106 ILE A CA 1
ATOM 829 C C . ILE A 1 106 ? 30.125 -14.078 0.977 1 91.81 106 ILE A C 1
ATOM 831 O O . ILE A 1 106 ? 30.359 -14.992 1.768 1 91.81 106 ILE A O 1
ATOM 835 N N . HIS A 1 107 ? 30.453 -12.859 1.157 1 91.75 107 HIS A N 1
ATOM 836 C CA . HIS A 1 107 ? 31.156 -12.484 2.373 1 91.75 107 HIS A CA 1
ATOM 837 C C . HIS A 1 107 ? 30.297 -12.719 3.609 1 91.75 107 HIS A C 1
ATOM 839 O O . HIS A 1 107 ? 30.797 -13.211 4.625 1 91.75 107 HIS A O 1
ATOM 845 N N . ALA A 1 108 ? 29.047 -12.328 3.521 1 89.56 108 ALA A N 1
ATOM 846 C CA . ALA A 1 108 ? 28.125 -12.477 4.645 1 89.56 108 ALA A CA 1
ATOM 847 C C . ALA A 1 108 ? 27.922 -13.945 5.008 1 89.56 108 ALA A C 1
ATOM 849 O O . ALA A 1 108 ? 27.844 -14.297 6.188 1 89.56 108 ALA A O 1
ATOM 850 N N . LEU A 1 109 ? 27.844 -14.797 4.059 1 87.25 109 LEU A N 1
ATOM 851 C CA . LEU A 1 109 ? 27.609 -16.219 4.273 1 87.25 109 LEU A CA 1
ATOM 852 C C . LEU A 1 109 ? 28.828 -16.891 4.887 1 87.25 109 LEU A C 1
ATOM 854 O O . LEU A 1 109 ? 28.703 -17.938 5.543 1 87.25 109 LEU A O 1
ATOM 858 N N . ASN A 1 110 ? 29.938 -16.266 4.676 1 86.44 110 ASN A N 1
ATOM 859 C CA . ASN A 1 110 ? 31.172 -16.797 5.23 1 86.44 110 ASN A CA 1
ATOM 860 C C . ASN A 1 110 ? 31.5 -16.156 6.574 1 86.44 110 ASN A C 1
ATOM 862 O O . ASN A 1 110 ? 32.531 -16.469 7.18 1 86.44 110 ASN A O 1
ATOM 866 N N . SER A 1 111 ? 30.641 -15.25 6.914 1 84.75 111 SER A N 1
ATOM 867 C CA . SER A 1 111 ? 30.844 -14.586 8.195 1 84.75 111 SER A CA 1
ATOM 868 C C . SER A 1 111 ? 29.844 -15.062 9.234 1 84.75 111 SER A C 1
ATOM 870 O O . SER A 1 111 ? 29.047 -15.969 8.969 1 84.75 111 SER A O 1
ATOM 872 N N . HIS A 1 112 ? 29.938 -14.531 10.398 1 78.44 112 HIS A N 1
ATOM 873 C CA . HIS A 1 112 ? 29.047 -14.93 11.492 1 78.44 112 HIS A CA 1
ATOM 874 C C . HIS A 1 112 ? 27.75 -14.133 11.461 1 78.44 112 HIS A C 1
ATOM 876 O O . HIS A 1 112 ? 26.766 -14.531 12.094 1 78.44 112 HIS A O 1
ATOM 882 N N . ASP A 1 113 ? 27.797 -13.086 10.766 1 75.56 113 ASP A N 1
ATOM 883 C CA . ASP A 1 113 ? 26.594 -12.242 10.719 1 75.56 113 ASP A CA 1
ATOM 884 C C . ASP A 1 113 ? 25.781 -12.531 9.461 1 75.56 113 ASP A C 1
ATOM 886 O O . ASP A 1 113 ? 26.141 -12.086 8.367 1 75.56 113 ASP A O 1
ATOM 890 N N . HIS A 1 114 ? 24.641 -13.18 9.727 1 77.56 114 HIS A N 1
ATOM 891 C CA . HIS A 1 114 ? 23.797 -13.578 8.602 1 77.56 114 HIS A CA 1
ATOM 892 C C . HIS A 1 114 ? 22.516 -12.75 8.562 1 77.56 114 HIS A C 1
ATOM 894 O O . HIS A 1 114 ? 21.578 -13.094 7.832 1 77.56 114 HIS A O 1
ATOM 900 N N . SER A 1 115 ? 22.484 -11.695 9.242 1 78 115 SER A N 1
ATOM 901 C CA . SER A 1 115 ? 21.234 -10.992 9.531 1 78 115 SER A CA 1
ATOM 902 C C . SER A 1 115 ? 20.484 -10.633 8.242 1 78 115 SER A C 1
ATOM 904 O O . SER A 1 115 ? 19.266 -10.75 8.172 1 78 115 SER A O 1
ATOM 906 N N . HIS A 1 116 ? 21.078 -10.234 7.148 1 91.31 116 HIS A N 1
ATOM 907 C CA . HIS A 1 116 ? 20.391 -9.773 5.953 1 91.31 116 HIS A CA 1
ATOM 908 C C . HIS A 1 116 ? 20.672 -10.68 4.762 1 91.31 116 HIS A C 1
ATOM 910 O O . HIS A 1 116 ? 20.266 -10.383 3.637 1 91.31 116 HIS A O 1
ATOM 916 N N . ALA A 1 117 ? 21.234 -11.789 5.109 1 93.06 117 ALA A N 1
ATOM 917 C CA . ALA A 1 117 ? 21.656 -12.664 4.023 1 93.06 117 ALA A CA 1
ATOM 918 C C . ALA A 1 117 ? 20.469 -13.32 3.342 1 93.06 117 ALA A C 1
ATOM 920 O O . ALA A 1 117 ? 20.406 -13.398 2.111 1 93.06 117 ALA A O 1
ATOM 921 N N . LEU A 1 118 ? 19.516 -13.773 4.109 1 94.56 118 LEU A N 1
ATOM 922 C CA . LEU A 1 118 ? 18.344 -14.445 3.537 1 94.56 118 LEU A CA 1
ATOM 923 C C . LEU A 1 118 ? 17.547 -13.484 2.672 1 94.56 118 LEU A C 1
ATOM 925 O O . LEU A 1 118 ? 17.203 -13.805 1.533 1 94.56 118 LEU A O 1
ATOM 929 N N . THR A 1 119 ? 17.234 -12.297 3.242 1 96.88 119 THR A N 1
ATOM 930 C CA . THR A 1 119 ? 16.469 -11.297 2.502 1 96.88 119 THR A CA 1
ATOM 931 C C . THR A 1 119 ? 17.188 -10.914 1.216 1 96.88 119 THR A C 1
ATOM 933 O O . THR A 1 119 ? 16.578 -10.805 0.157 1 96.88 119 THR A O 1
ATOM 936 N N . ALA A 1 120 ? 18.5 -10.758 1.336 1 96.44 120 ALA A N 1
ATOM 937 C CA . ALA A 1 120 ? 19.297 -10.414 0.158 1 96.44 120 ALA A CA 1
ATOM 938 C C . ALA A 1 120 ? 19.234 -11.523 -0.883 1 96.44 120 ALA A C 1
ATOM 940 O O . ALA A 1 120 ? 19.141 -11.258 -2.084 1 96.44 120 ALA A O 1
ATOM 941 N N . THR A 1 121 ? 19.328 -12.727 -0.456 1 95.5 121 THR A N 1
ATOM 942 C CA . THR A 1 121 ? 19.266 -13.859 -1.369 1 95.5 121 THR A CA 1
ATOM 943 C C . THR A 1 121 ? 17.922 -13.898 -2.086 1 95.5 121 THR A C 1
ATOM 945 O O . THR A 1 121 ? 17.859 -14.203 -3.277 1 95.5 121 THR A O 1
ATOM 948 N N . ILE A 1 122 ? 16.859 -13.633 -1.385 1 96.19 122 ILE A N 1
ATOM 949 C CA . ILE A 1 122 ? 15.531 -13.594 -1.977 1 96.19 122 ILE A CA 1
ATOM 950 C C . ILE A 1 122 ? 15.461 -12.492 -3.029 1 96.19 122 ILE A C 1
ATOM 952 O O . ILE A 1 122 ? 14.914 -12.695 -4.117 1 96.19 122 ILE A O 1
ATOM 956 N N . LEU A 1 123 ? 15.992 -11.336 -2.74 1 97.06 123 LEU A N 1
ATOM 957 C CA . LEU A 1 123 ? 16.016 -10.234 -3.689 1 97.06 123 LEU A CA 1
ATOM 958 C C . LEU A 1 123 ? 16.812 -10.609 -4.938 1 97.06 123 LEU A C 1
ATOM 960 O O . LEU A 1 123 ? 16.375 -10.328 -6.059 1 97.06 123 LEU A O 1
ATOM 964 N N . LEU A 1 124 ? 17.938 -11.227 -4.746 1 95.19 124 LEU A N 1
ATOM 965 C CA . LEU A 1 124 ? 18.781 -11.641 -5.871 1 95.19 124 LEU A CA 1
ATOM 966 C C . LEU A 1 124 ? 18.094 -12.742 -6.672 1 95.19 124 LEU A C 1
ATOM 968 O O . LEU A 1 124 ? 18.203 -12.789 -7.898 1 95.19 124 LEU A O 1
ATOM 972 N N . SER A 1 125 ? 17.422 -13.617 -5.953 1 93.38 125 SER A N 1
ATOM 973 C CA . SER A 1 125 ? 16.641 -14.641 -6.641 1 93.38 125 SER A CA 1
ATOM 974 C C . SER A 1 125 ? 15.531 -14.016 -7.492 1 93.38 125 SER A C 1
ATOM 976 O O . SER A 1 125 ? 15.266 -14.477 -8.602 1 93.38 125 SER A O 1
ATOM 978 N N . SER A 1 126 ? 14.875 -13.016 -6.965 1 93.44 126 SER A N 1
ATOM 979 C CA . SER A 1 126 ? 13.844 -12.297 -7.711 1 93.44 126 SER A CA 1
ATOM 980 C C . SER A 1 126 ? 14.422 -11.633 -8.953 1 93.44 126 SER A C 1
ATOM 982 O O . SER A 1 126 ? 13.805 -11.656 -10.023 1 93.44 126 SER A O 1
ATOM 984 N N . TYR A 1 127 ? 15.602 -11.07 -8.797 1 93.75 127 TYR A N 1
ATOM 985 C CA . TYR A 1 127 ? 16.359 -10.539 -9.93 1 93.75 127 TYR A CA 1
ATOM 986 C C . TYR A 1 127 ? 16.562 -11.602 -11 1 93.75 127 TYR A C 1
ATOM 988 O O . TYR A 1 127 ? 16.344 -11.344 -12.188 1 93.75 127 TYR A O 1
ATOM 996 N N . GLU A 1 128 ? 16.938 -12.766 -10.617 1 90.62 128 GLU A N 1
ATOM 997 C CA . GLU A 1 128 ? 17.25 -13.844 -11.547 1 90.62 128 GLU A CA 1
ATOM 998 C C . GLU A 1 128 ? 15.992 -14.352 -12.25 1 90.62 128 GLU A C 1
ATOM 1000 O O . GLU A 1 128 ? 16.031 -14.688 -13.438 1 90.62 128 GLU A O 1
ATOM 1005 N N . ILE A 1 129 ? 14.938 -14.367 -11.508 1 85.62 129 ILE A N 1
ATOM 1006 C CA . ILE A 1 129 ? 13.68 -14.844 -12.07 1 85.62 129 ILE A CA 1
ATOM 1007 C C . ILE A 1 129 ? 13.195 -13.875 -13.148 1 85.62 129 ILE A C 1
ATOM 1009 O O . ILE A 1 129 ? 12.805 -14.289 -14.242 1 85.62 129 ILE A O 1
ATOM 1013 N N . VAL A 1 130 ? 13.297 -12.641 -12.875 1 83.38 130 VAL A N 1
ATOM 1014 C CA . VAL A 1 130 ? 12.852 -11.625 -13.828 1 83.38 130 VAL A CA 1
ATOM 1015 C C . VAL A 1 130 ? 13.789 -11.602 -15.039 1 83.38 130 VAL A C 1
ATOM 1017 O O . VAL A 1 130 ? 13.344 -11.391 -16.172 1 83.38 130 VAL A O 1
ATOM 1020 N N . ALA A 1 131 ? 15.047 -11.844 -14.773 1 78 131 ALA A N 1
ATOM 1021 C CA . ALA A 1 131 ? 16.062 -11.797 -15.828 1 78 131 ALA A CA 1
ATOM 1022 C C . ALA A 1 131 ? 16.078 -13.086 -16.641 1 78 131 ALA A C 1
ATOM 1024 O O . ALA A 1 131 ? 16.75 -13.172 -17.672 1 78 131 ALA A O 1
ATOM 1025 N N . ALA A 1 132 ? 15.297 -14.039 -16.281 1 73.19 132 ALA A N 1
ATOM 1026 C CA . ALA A 1 132 ? 15.289 -15.352 -16.938 1 73.19 132 ALA A CA 1
ATOM 1027 C C . ALA A 1 132 ? 16.703 -15.914 -17.047 1 73.19 132 ALA A C 1
ATOM 1029 O O . ALA A 1 132 ? 17.094 -16.438 -18.094 1 73.19 132 ALA A O 1
ATOM 1030 N N . LEU A 1 133 ? 17.484 -15.539 -16.109 1 57.06 133 LEU A N 1
ATOM 1031 C CA . LEU A 1 133 ? 18.844 -16.078 -16.156 1 57.06 133 LEU A CA 1
ATOM 1032 C C . LEU A 1 133 ? 18.812 -17.594 -16.266 1 57.06 133 LEU A C 1
ATOM 1034 O O . LEU A 1 133 ? 17.875 -18.25 -15.773 1 57.06 133 LEU A O 1
ATOM 1038 N N . GLY A 1 134 ? 19.672 -18.047 -17.094 1 58.19 134 GLY A N 1
ATOM 1039 C CA . GLY A 1 134 ? 19.75 -19.453 -17.453 1 58.19 134 GLY A CA 1
ATOM 1040 C C . GLY A 1 134 ? 19.375 -20.391 -16.312 1 58.19 134 GLY A C 1
ATOM 1041 O O . GLY A 1 134 ? 19.578 -20.047 -15.141 1 58.19 134 GLY A O 1
ATOM 1042 N N . SER A 1 135 ? 18.656 -21.344 -16.641 1 61.5 135 SER A N 1
ATOM 1043 C CA . SER A 1 135 ? 17.938 -22.281 -15.773 1 61.5 135 SER A CA 1
ATOM 1044 C C . SER A 1 135 ? 18.891 -22.953 -14.789 1 61.5 135 SER A C 1
ATOM 1046 O O . SER A 1 135 ? 18.578 -23.078 -13.602 1 61.5 135 SER A O 1
ATOM 1048 N N . GLU A 1 136 ? 20.094 -23.125 -15.219 1 64.88 136 GLU A N 1
ATOM 1049 C CA . GLU A 1 136 ? 20.938 -23.922 -14.344 1 64.88 136 GLU A CA 1
ATOM 1050 C C . GLU A 1 136 ? 21.516 -23.094 -13.211 1 64.88 136 GLU A C 1
ATOM 1052 O O . GLU A 1 136 ? 21.594 -23.547 -12.062 1 64.88 136 GLU A O 1
ATOM 1057 N N . HIS A 1 137 ? 21.969 -21.906 -13.531 1 68.88 137 HIS A N 1
ATOM 1058 C CA . HIS A 1 137 ? 22.516 -21 -12.516 1 68.88 137 HIS A CA 1
ATOM 1059 C C . HIS A 1 137 ? 21.453 -20.594 -11.508 1 68.88 137 HIS A C 1
ATOM 1061 O O . HIS A 1 137 ? 21.688 -20.594 -10.305 1 68.88 137 HIS A O 1
ATOM 1067 N N . HIS A 1 138 ? 20.359 -20.422 -12.055 1 75.69 138 HIS A N 1
ATOM 1068 C CA . HIS A 1 138 ? 19.25 -20.062 -11.188 1 75.69 138 HIS A CA 1
ATOM 1069 C C . HIS A 1 138 ? 18.875 -21.203 -10.258 1 75.69 138 HIS A C 1
ATOM 1071 O O . HIS A 1 138 ? 18.578 -20.984 -9.078 1 75.69 138 HIS A O 1
ATOM 1077 N N . ARG A 1 139 ? 19.062 -22.312 -10.781 1 78.81 139 ARG A N 1
ATOM 1078 C CA . ARG A 1 139 ? 18.703 -23.484 -9.977 1 78.81 139 ARG A CA 1
ATOM 1079 C C . ARG A 1 139 ? 19.672 -23.641 -8.805 1 78.81 139 ARG A C 1
ATOM 1081 O O . ARG A 1 139 ? 19.25 -23.922 -7.684 1 78.81 139 ARG A O 1
ATOM 1088 N N . ARG A 1 140 ? 20.906 -23.438 -9.117 1 81.44 140 ARG A N 1
ATOM 1089 C CA . ARG A 1 140 ? 21.906 -23.562 -8.062 1 81.44 140 ARG A CA 1
ATOM 1090 C C . ARG A 1 140 ? 21.688 -22.5 -6.988 1 81.44 140 ARG A C 1
ATOM 1092 O O . ARG A 1 140 ? 21.766 -22.781 -5.793 1 81.44 140 ARG A O 1
ATOM 1099 N N . HIS A 1 141 ? 21.422 -21.375 -7.438 1 83.62 141 HIS A N 1
ATOM 1100 C CA . HIS A 1 141 ? 21.172 -20.266 -6.508 1 83.62 141 HIS A CA 1
ATOM 1101 C C . HIS A 1 141 ? 19.922 -20.516 -5.691 1 83.62 141 HIS A C 1
ATOM 1103 O O . HIS A 1 141 ? 19.891 -20.219 -4.488 1 83.62 141 HIS A O 1
ATOM 1109 N N . PHE A 1 142 ? 19.016 -21.047 -6.34 1 86.5 142 PHE A N 1
ATOM 1110 C CA . PHE A 1 142 ? 17.75 -21.266 -5.645 1 86.5 142 PHE A CA 1
ATOM 1111 C C . PHE A 1 142 ? 17.891 -22.375 -4.609 1 86.5 142 PHE A C 1
ATOM 1113 O O . PHE A 1 142 ? 17.297 -22.312 -3.529 1 86.5 142 PHE A O 1
ATOM 1120 N N . LEU A 1 143 ? 18.719 -23.406 -4.953 1 86.69 143 LEU A N 1
ATOM 1121 C CA . LEU A 1 143 ? 19 -24.453 -3.98 1 86.69 143 LEU A CA 1
ATOM 1122 C C . LEU A 1 143 ? 19.734 -23.891 -2.768 1 86.69 1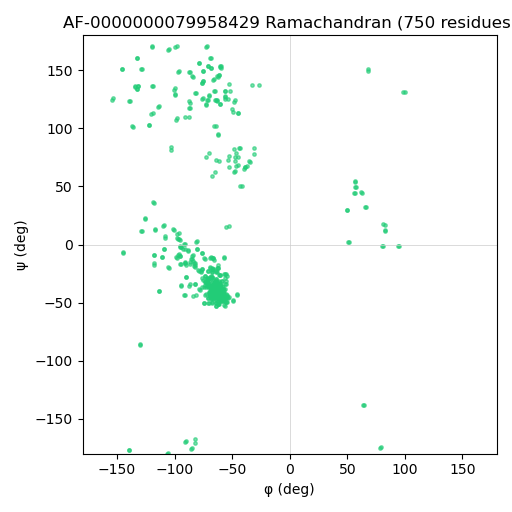43 LEU A C 1
ATOM 1124 O O . LEU A 1 143 ? 19.484 -24.312 -1.637 1 86.69 143 LEU A O 1
ATOM 1128 N N . GLY A 1 144 ? 20.609 -22.984 -3.041 1 86.62 144 GLY A N 1
ATOM 1129 C CA . GLY A 1 144 ? 21.25 -22.281 -1.944 1 86.62 144 GLY A CA 1
ATOM 1130 C C . GLY A 1 144 ? 20.281 -21.547 -1.038 1 86.62 144 GLY A C 1
ATOM 1131 O O . GLY A 1 144 ? 20.422 -21.578 0.187 1 86.62 144 GLY A O 1
ATOM 1132 N N . LEU A 1 145 ? 19.312 -20.953 -1.664 1 90.5 145 LEU A N 1
ATOM 1133 C CA . LEU A 1 145 ? 18.281 -20.266 -0.909 1 90.5 145 LEU A CA 1
ATOM 1134 C C . LEU A 1 145 ? 17.5 -21.25 -0.046 1 90.5 145 LEU A C 1
ATOM 1136 O O . LEU A 1 145 ? 17.203 -20.969 1.118 1 90.5 145 LEU A O 1
ATOM 1140 N N . THR A 1 146 ? 17.188 -22.391 -0.574 1 91.88 146 THR A N 1
ATOM 1141 C CA . THR A 1 146 ? 16.484 -23.438 0.166 1 91.88 146 THR A CA 1
ATOM 1142 C C . THR A 1 146 ? 17.281 -23.891 1.38 1 91.88 146 THR A C 1
ATOM 1144 O O . THR A 1 146 ? 16.734 -24.078 2.465 1 91.88 146 THR A O 1
ATOM 1147 N N . MET A 1 147 ? 18.547 -23.969 1.153 1 90.38 147 MET A N 1
ATOM 1148 C CA . MET A 1 147 ? 19.422 -24.406 2.238 1 90.38 147 MET A CA 1
ATOM 1149 C C . MET A 1 147 ? 19.469 -23.359 3.348 1 90.38 147 MET A C 1
ATOM 1151 O O . MET A 1 147 ? 19.516 -23.703 4.531 1 90.38 147 MET A O 1
ATOM 1155 N N . LEU A 1 148 ? 19.469 -22.125 2.982 1 91.12 148 LEU A N 1
ATOM 1156 C CA . LEU A 1 148 ? 19.469 -21.047 3.971 1 91.12 148 LEU A CA 1
ATOM 1157 C C . LEU A 1 148 ? 18.203 -21.078 4.809 1 91.12 148 LEU A C 1
ATOM 1159 O O . LEU A 1 148 ? 18.25 -20.891 6.027 1 91.12 148 LEU A O 1
ATOM 1163 N N . ILE A 1 149 ? 17.078 -21.312 4.199 1 94.31 149 ILE A N 1
ATOM 1164 C CA . ILE A 1 149 ? 15.773 -21.391 4.859 1 94.31 149 ILE A CA 1
ATOM 1165 C C . ILE A 1 149 ? 15.781 -22.547 5.863 1 94.31 149 ILE A C 1
ATOM 1167 O O . ILE A 1 149 ? 15.391 -22.375 7.023 1 94.31 149 ILE A O 1
ATOM 1171 N N . LYS A 1 150 ? 16.297 -23.656 5.422 1 92.12 150 LYS A N 1
ATOM 1172 C CA . LYS A 1 150 ? 16.344 -24.844 6.27 1 92.12 150 LYS A CA 1
ATOM 1173 C C . LYS A 1 150 ? 17.328 -24.641 7.426 1 92.12 150 LYS A C 1
ATOM 1175 O O . LYS A 1 150 ? 17 -24.953 8.578 1 92.12 150 LYS A O 1
ATOM 1180 N N . HIS A 1 151 ? 18.453 -24.156 7.094 1 89.75 151 HIS A N 1
ATOM 1181 C CA . HIS A 1 151 ? 19.516 -24 8.078 1 89.75 151 HIS A CA 1
ATOM 1182 C C . HIS A 1 151 ? 19.109 -23.047 9.188 1 89.75 151 HIS A C 1
ATOM 1184 O O . HIS A 1 151 ? 19.469 -23.25 10.352 1 89.75 151 HIS A O 1
ATOM 1190 N N . HIS A 1 152 ? 18.391 -22.047 8.875 1 91.62 152 HIS A N 1
ATOM 1191 C CA . HIS A 1 152 ? 17.984 -21.047 9.859 1 91.62 152 HIS A CA 1
ATOM 1192 C C . HIS A 1 152 ? 16.656 -21.391 10.5 1 91.62 152 HIS A C 1
ATOM 1194 O O . HIS A 1 152 ? 16.125 -20.641 11.312 1 91.62 152 HIS A O 1
ATOM 1200 N N . GLY A 1 153 ? 16.094 -22.516 10.086 1 94 153 GLY A N 1
ATOM 1201 C CA . GLY A 1 153 ? 14.844 -22.984 10.68 1 94 153 GLY A CA 1
ATOM 1202 C C . GLY A 1 153 ? 13.664 -22.062 10.391 1 94 153 GLY A C 1
ATOM 1203 O O . GLY A 1 153 ? 12.805 -21.859 11.242 1 94 153 GLY A O 1
ATOM 1204 N N . ILE A 1 154 ? 13.711 -21.438 9.234 1 95.75 154 ILE A N 1
ATOM 1205 C CA . ILE A 1 154 ? 12.625 -20.547 8.844 1 95.75 154 ILE A CA 1
ATOM 1206 C C . ILE A 1 154 ? 11.461 -21.359 8.266 1 95.75 154 ILE A C 1
ATOM 1208 O O . ILE A 1 154 ? 11.664 -22.203 7.391 1 95.75 154 ILE A O 1
ATOM 1212 N N . THR A 1 155 ? 10.242 -21.078 8.781 1 97.25 155 THR A N 1
ATOM 1213 C CA . THR A 1 155 ? 9.047 -21.828 8.391 1 97.25 155 THR A CA 1
ATOM 1214 C C . THR A 1 155 ? 7.855 -20.891 8.234 1 97.25 155 THR A C 1
ATOM 1216 O O . THR A 1 155 ? 8 -19.672 8.336 1 97.25 155 THR A O 1
ATOM 1219 N N . ALA A 1 156 ? 6.711 -21.453 7.949 1 97.62 156 ALA A N 1
ATOM 1220 C CA . ALA A 1 156 ? 5.477 -20.688 7.82 1 97.62 156 ALA A CA 1
ATOM 1221 C C . ALA A 1 156 ? 5.062 -20.094 9.164 1 97.62 156 ALA A C 1
ATOM 1223 O O . ALA A 1 156 ? 4.227 -19.188 9.219 1 97.62 156 ALA A O 1
ATOM 1224 N N . ARG A 1 157 ? 5.711 -20.547 10.242 1 96.31 157 ARG A N 1
ATOM 1225 C CA . ARG A 1 157 ? 5.379 -20.047 11.57 1 96.31 157 ARG A CA 1
ATOM 1226 C C . ARG A 1 157 ? 6.242 -18.844 11.938 1 96.31 157 ARG A C 1
ATOM 1228 O O . ARG A 1 157 ? 5.949 -18.141 12.906 1 96.31 157 ARG A O 1
ATOM 1235 N N . SER A 1 158 ? 7.309 -18.703 11.133 1 96.5 158 SER A N 1
ATOM 1236 C CA . SER A 1 158 ? 8.156 -17.531 11.375 1 96.5 158 SER A CA 1
ATOM 1237 C C . SER A 1 158 ? 7.367 -16.234 11.211 1 96.5 158 SER A C 1
ATOM 1239 O O . SER A 1 158 ? 6.332 -16.219 10.539 1 96.5 158 SER A O 1
ATOM 1241 N N . THR A 1 159 ? 7.812 -15.211 11.938 1 94.75 159 THR A N 1
ATOM 1242 C CA . THR A 1 159 ? 7.129 -13.922 11.898 1 94.75 159 THR A CA 1
ATOM 1243 C C . THR A 1 159 ? 8.07 -12.828 11.398 1 94.75 159 THR A C 1
ATOM 1245 O O . THR A 1 159 ? 9.258 -13.07 11.195 1 94.75 159 THR A O 1
ATOM 1248 N N . GLY A 1 160 ? 7.488 -11.648 11.133 1 95.44 160 GLY A N 1
ATOM 1249 C CA . GLY A 1 160 ? 8.305 -10.531 10.688 1 95.44 160 GLY A CA 1
ATOM 1250 C C . GLY A 1 160 ? 8.977 -10.773 9.352 1 95.44 160 GLY A C 1
ATOM 1251 O O . GLY A 1 160 ? 8.367 -11.344 8.445 1 95.44 160 GLY A O 1
ATOM 1252 N N . ILE A 1 161 ? 10.156 -10.398 9.25 1 96.81 161 ILE A N 1
ATOM 1253 C CA . ILE A 1 161 ? 10.898 -10.453 7.996 1 96.81 161 ILE A CA 1
ATOM 1254 C C . ILE A 1 161 ? 11.109 -11.914 7.59 1 96.81 161 ILE A C 1
ATOM 1256 O O . ILE A 1 161 ? 10.945 -12.266 6.422 1 96.81 161 ILE A O 1
ATOM 1260 N N . ASP A 1 162 ? 11.398 -12.766 8.547 1 97 162 ASP A N 1
ATOM 1261 C CA . ASP A 1 162 ? 11.609 -14.172 8.25 1 97 162 ASP A CA 1
ATOM 1262 C C . ASP A 1 162 ? 10.344 -14.82 7.703 1 97 162 ASP A C 1
ATOM 1264 O O . ASP A 1 162 ? 10.398 -15.617 6.766 1 97 162 ASP A O 1
ATOM 1268 N N . GLY A 1 163 ? 9.242 -14.484 8.297 1 97.38 163 GLY A N 1
ATOM 1269 C CA . GLY A 1 163 ? 7.98 -14.992 7.781 1 97.38 163 GLY A CA 1
ATOM 1270 C C . GLY A 1 163 ? 7.672 -14.523 6.375 1 97.38 163 GLY A C 1
ATOM 1271 O O . GLY A 1 163 ? 7.23 -15.305 5.531 1 97.38 163 GLY A O 1
ATOM 1272 N N . ALA A 1 164 ? 7.875 -13.25 6.164 1 98.06 164 ALA A N 1
ATOM 1273 C CA . ALA A 1 164 ? 7.68 -12.695 4.824 1 98.06 164 ALA A CA 1
ATOM 1274 C C . ALA A 1 164 ? 8.602 -13.375 3.812 1 98.06 164 ALA A C 1
ATOM 1276 O O . ALA A 1 164 ? 8.164 -13.75 2.723 1 98.06 164 ALA A O 1
ATOM 1277 N N . ASN A 1 165 ? 9.867 -13.555 4.207 1 97.44 165 ASN A N 1
ATOM 1278 C CA . ASN A 1 165 ? 10.836 -14.227 3.348 1 97.44 165 ASN A CA 1
ATOM 1279 C C . ASN A 1 165 ? 10.391 -15.641 3 1 97.44 165 ASN A C 1
ATOM 1281 O O . ASN A 1 165 ? 10.523 -16.078 1.854 1 97.44 165 ASN A O 1
ATOM 1285 N N . PHE A 1 166 ? 9.883 -16.312 3.918 1 97.88 166 PHE A N 1
ATOM 1286 C CA . PHE A 1 166 ? 9.445 -17.688 3.693 1 97.88 166 PHE A CA 1
ATOM 1287 C C . PHE A 1 166 ? 8.375 -17.75 2.607 1 97.88 166 PHE A C 1
ATOM 1289 O O . PHE A 1 166 ? 8.469 -18.562 1.687 1 97.88 166 PHE A O 1
ATOM 1296 N N . TRP A 1 167 ? 7.434 -16.953 2.701 1 98 167 TRP A N 1
ATOM 1297 C CA . TRP A 1 167 ? 6.305 -17.031 1.776 1 98 167 TRP A CA 1
ATOM 1298 C C . TRP A 1 167 ? 6.695 -16.516 0.396 1 98 167 TRP A C 1
ATOM 1300 O O . TRP A 1 167 ? 6.16 -16.969 -0.618 1 98 167 TRP A O 1
ATOM 1310 N N . VAL A 1 168 ? 7.625 -15.516 0.305 1 97.38 168 VAL A N 1
ATOM 1311 C CA . VAL A 1 168 ? 8.148 -15.133 -1.003 1 97.38 168 VAL A CA 1
ATOM 1312 C C . VAL A 1 168 ? 8.906 -16.312 -1.621 1 97.38 168 VAL A C 1
ATOM 1314 O O . VAL A 1 168 ? 8.734 -16.609 -2.805 1 97.38 168 VAL A O 1
ATOM 1317 N N . TYR A 1 169 ? 9.727 -16.969 -0.796 1 96.56 169 TYR A N 1
ATOM 1318 C CA . TYR A 1 169 ? 10.422 -18.172 -1.238 1 96.56 169 TYR A CA 1
ATOM 1319 C C . TYR A 1 169 ? 9.438 -19.203 -1.783 1 96.56 169 TYR A C 1
ATOM 1321 O O . TYR A 1 169 ? 9.664 -19.781 -2.846 1 96.56 169 TYR A O 1
ATOM 1329 N N . VAL A 1 170 ? 8.367 -19.391 -1.075 1 97 170 VAL A N 1
ATOM 1330 C CA . VAL A 1 170 ? 7.355 -20.359 -1.457 1 97 170 VAL A CA 1
ATOM 1331 C C . VAL A 1 170 ? 6.785 -20 -2.828 1 97 170 VAL A C 1
ATOM 1333 O O . VAL A 1 170 ? 6.629 -20.875 -3.688 1 97 170 VAL A O 1
ATOM 1336 N N . ARG A 1 171 ? 6.438 -18.797 -3.037 1 95.94 171 ARG A N 1
ATOM 1337 C CA . ARG A 1 171 ? 5.867 -18.391 -4.312 1 95.94 171 ARG A CA 1
ATOM 1338 C C . ARG A 1 171 ? 6.863 -18.594 -5.449 1 95.94 171 ARG A C 1
ATOM 1340 O O . ARG A 1 171 ? 6.488 -19.031 -6.543 1 95.94 171 ARG A O 1
ATOM 1347 N N . HIS A 1 172 ? 8.117 -18.297 -5.137 1 93.19 172 HIS A N 1
ATOM 1348 C CA . HIS A 1 172 ? 9.156 -18.547 -6.129 1 93.19 172 HIS A CA 1
ATOM 1349 C C . HIS A 1 172 ? 9.273 -20.047 -6.43 1 93.19 172 HIS A C 1
ATOM 1351 O O . HIS A 1 172 ? 9.375 -20.438 -7.59 1 93.19 172 HIS A O 1
ATOM 1357 N N . GLU A 1 173 ? 9.258 -20.797 -5.395 1 94.12 173 GLU A N 1
ATOM 1358 C CA . GLU A 1 173 ? 9.391 -22.234 -5.539 1 94.12 173 GLU A CA 1
ATOM 1359 C C . GLU A 1 173 ? 8.227 -22.828 -6.336 1 94.12 173 GLU A C 1
ATOM 1361 O O . GLU A 1 173 ? 8.414 -23.703 -7.176 1 94.12 173 GLU A O 1
ATOM 1366 N N . ILE A 1 174 ? 7.09 -22.359 -6.078 1 95.31 174 ILE A N 1
ATOM 1367 C CA . ILE A 1 174 ? 5.906 -22.812 -6.801 1 95.31 174 ILE A CA 1
ATOM 1368 C C . ILE A 1 174 ? 6.047 -22.484 -8.281 1 95.31 174 ILE A C 1
ATOM 1370 O O . ILE A 1 174 ? 5.785 -23.328 -9.141 1 95.31 174 ILE A O 1
ATOM 1374 N N . ALA A 1 175 ? 6.465 -21.297 -8.57 1 91.25 175 ALA A N 1
ATOM 1375 C CA . ALA A 1 175 ? 6.645 -20.891 -9.961 1 91.25 175 ALA A CA 1
ATOM 1376 C C . ALA A 1 175 ? 7.676 -21.766 -10.664 1 91.25 175 ALA A C 1
ATOM 1378 O O . ALA A 1 175 ? 7.461 -22.203 -11.797 1 91.25 175 ALA A O 1
ATOM 1379 N N . ILE A 1 176 ? 8.727 -22.031 -9.977 1 88.62 176 ILE A N 1
ATOM 1380 C CA . ILE A 1 176 ? 9.797 -22.859 -10.547 1 88.62 176 ILE A CA 1
ATOM 1381 C C . ILE A 1 176 ? 9.297 -24.281 -10.75 1 88.62 176 ILE A C 1
ATOM 1383 O O . ILE A 1 176 ? 9.523 -24.875 -11.805 1 88.62 176 ILE A O 1
ATOM 1387 N N . ALA A 1 177 ? 8.617 -24.797 -9.758 1 92.88 177 ALA A N 1
ATOM 1388 C CA . ALA A 1 177 ? 8.102 -26.156 -9.836 1 92.88 177 ALA A CA 1
ATOM 1389 C C . ALA A 1 177 ? 7.105 -26.312 -10.984 1 92.88 177 ALA A C 1
ATOM 1391 O O . ALA A 1 177 ? 7.172 -27.266 -11.75 1 92.88 177 ALA A O 1
ATOM 1392 N N . LEU A 1 178 ? 6.238 -25.375 -11.125 1 93.06 178 LEU A N 1
ATOM 1393 C CA . LEU A 1 178 ? 5.25 -25.422 -12.195 1 93.06 178 LEU A CA 1
ATOM 1394 C C . LEU A 1 178 ? 5.918 -25.266 -13.555 1 93.06 178 LEU A C 1
ATOM 1396 O O . LEU A 1 178 ? 5.555 -25.953 -14.508 1 93.06 178 LEU A O 1
ATOM 1400 N N . GLY A 1 179 ? 6.852 -24.422 -13.641 1 87.56 179 GLY A N 1
ATOM 1401 C CA . GLY A 1 179 ? 7.562 -24.203 -14.891 1 87.56 179 GLY A CA 1
ATOM 1402 C C . GLY A 1 179 ? 8.328 -25.438 -15.359 1 87.56 179 GLY A C 1
ATOM 1403 O O . GLY A 1 179 ? 8.414 -25.688 -16.562 1 87.56 179 GLY A O 1
ATOM 1404 N N . ASN A 1 180 ? 8.82 -26.141 -14.391 1 86.81 180 ASN A N 1
ATOM 1405 C CA . ASN A 1 180 ? 9.641 -27.312 -14.727 1 86.81 180 ASN A CA 1
ATOM 1406 C C . ASN A 1 180 ? 8.82 -28.594 -14.703 1 86.81 180 ASN A C 1
ATOM 1408 O O . ASN A 1 180 ? 9.305 -29.656 -15.117 1 86.81 180 ASN A O 1
ATOM 1412 N N . GLY A 1 181 ? 7.648 -28.531 -14.258 1 90.19 181 GLY A N 1
ATOM 1413 C CA . GLY A 1 181 ? 6.855 -29.734 -14.109 1 90.19 181 GLY A CA 1
ATOM 1414 C C . GLY A 1 181 ? 7.453 -30.719 -13.117 1 90.19 181 GLY A C 1
ATOM 1415 O O . GLY A 1 181 ? 7.594 -31.906 -13.422 1 90.19 181 GLY A O 1
ATOM 1416 N N . GLN A 1 182 ? 7.898 -30.188 -11.977 1 93.06 182 GLN A N 1
ATOM 1417 C CA . GLN A 1 182 ? 8.547 -30.984 -10.945 1 93.06 182 GLN A CA 1
ATOM 1418 C C . GLN A 1 182 ? 7.98 -30.672 -9.562 1 93.06 182 GLN A C 1
ATOM 1420 O O . GLN A 1 182 ? 7.316 -29.656 -9.375 1 93.06 182 GLN A O 1
ATOM 1425 N N . SER A 1 183 ? 8.211 -31.594 -8.672 1 95.5 183 SER A N 1
ATOM 1426 C CA . SER A 1 183 ? 7.816 -31.375 -7.285 1 95.5 183 SER A CA 1
ATOM 1427 C C . SER A 1 183 ? 8.664 -30.297 -6.633 1 95.5 183 SER A C 1
ATOM 1429 O O . SER A 1 183 ? 9.734 -29.938 -7.133 1 95.5 183 SER A O 1
ATOM 1431 N N . LEU A 1 184 ? 8.164 -29.734 -5.559 1 95.75 184 LEU A N 1
ATOM 1432 C CA . LEU A 1 184 ? 8.898 -28.719 -4.812 1 95.75 184 LEU A CA 1
ATOM 1433 C C . LEU A 1 184 ? 10.117 -29.328 -4.125 1 95.75 184 LEU A C 1
ATOM 1435 O O . LEU A 1 184 ? 10.117 -30.516 -3.783 1 95.75 184 LEU A O 1
ATOM 1439 N N . VAL A 1 185 ? 11.094 -28.469 -3.947 1 93.94 185 VAL A N 1
ATOM 1440 C CA . VAL A 1 185 ? 12.312 -28.906 -3.266 1 93.94 185 VAL A CA 1
ATOM 1441 C C . VAL A 1 185 ? 12.047 -29.047 -1.768 1 93.94 185 VAL A C 1
ATOM 1443 O O . VAL A 1 185 ? 12.383 -30.062 -1.157 1 93.94 185 VAL A O 1
ATOM 1446 N N . LEU A 1 186 ? 11.484 -28.031 -1.227 1 95.31 186 LEU A N 1
ATOM 1447 C CA . LEU A 1 186 ? 11.078 -28.094 0.173 1 95.31 186 LEU A CA 1
ATOM 1448 C C . LEU A 1 186 ? 9.68 -28.703 0.309 1 95.31 186 LEU A C 1
ATOM 1450 O O . LEU A 1 186 ? 8.703 -28.109 -0.156 1 95.31 186 LEU A O 1
ATOM 1454 N N . ASN A 1 187 ? 9.625 -29.844 0.995 1 95.62 187 ASN A N 1
ATOM 1455 C CA . ASN A 1 187 ? 8.344 -30.531 1.153 1 95.62 187 ASN A CA 1
ATOM 1456 C C . ASN A 1 187 ? 7.352 -29.672 1.937 1 95.62 187 ASN A C 1
ATOM 1458 O O . ASN A 1 187 ? 7.625 -29.281 3.074 1 95.62 187 ASN A O 1
ATOM 1462 N N . PRO A 1 188 ? 6.145 -29.406 1.323 1 97.5 188 PRO A N 1
ATOM 1463 C CA . PRO A 1 188 ? 5.152 -28.562 2.002 1 97.5 188 PRO A CA 1
ATOM 1464 C C . PRO A 1 188 ? 4.766 -29.109 3.375 1 97.5 188 PRO A C 1
ATOM 1466 O O . PRO A 1 188 ? 4.371 -28.344 4.258 1 97.5 188 PRO A O 1
ATOM 1469 N N . GLU A 1 189 ? 4.898 -30.359 3.6 1 95 189 GLU A N 1
ATOM 1470 C CA . GLU A 1 189 ? 4.586 -30.953 4.895 1 95 189 GLU A CA 1
ATOM 1471 C C . GLU A 1 189 ? 5.555 -30.469 5.973 1 95 189 GLU A C 1
ATOM 1473 O O . GLU A 1 189 ? 5.25 -30.531 7.164 1 95 189 GLU A O 1
ATOM 1478 N N . ASP A 1 190 ? 6.68 -30 5.547 1 95.31 190 ASP A N 1
ATOM 1479 C CA . ASP A 1 190 ? 7.723 -29.562 6.473 1 95.31 190 ASP A CA 1
ATOM 1480 C C . ASP A 1 190 ? 7.648 -28.047 6.715 1 95.31 190 ASP A C 1
ATOM 1482 O O . ASP A 1 190 ? 8.492 -27.484 7.418 1 95.31 190 ASP A O 1
ATOM 1486 N N . TRP A 1 191 ? 6.66 -27.375 6.148 1 97.62 191 TRP A N 1
ATOM 1487 C CA . TRP A 1 191 ? 6.57 -25.922 6.246 1 97.62 191 TRP A CA 1
ATOM 1488 C C . TRP A 1 191 ? 6.133 -25.484 7.641 1 97.62 191 TRP A C 1
ATOM 1490 O O . TRP A 1 191 ? 6.27 -24.312 8.016 1 97.62 191 TRP A O 1
ATOM 1500 N N . ASN A 1 192 ? 5.648 -26.422 8.5 1 97.12 192 ASN A N 1
ATOM 1501 C CA . ASN A 1 192 ? 5.152 -26.156 9.852 1 97.12 192 ASN A CA 1
ATOM 1502 C C . ASN A 1 192 ? 4.023 -25.141 9.836 1 97.12 192 ASN A C 1
ATOM 1504 O O . ASN A 1 192 ? 4.078 -24.141 10.555 1 97.12 192 ASN A O 1
ATOM 1508 N N . VAL A 1 193 ? 3.025 -25.375 8.953 1 96.62 193 VAL A N 1
ATOM 1509 C CA . VAL A 1 193 ? 1.909 -24.453 8.805 1 96.62 193 VAL A CA 1
ATOM 1510 C C . VAL A 1 193 ? 0.954 -24.594 9.984 1 96.62 193 VAL A C 1
ATOM 1512 O O . VAL A 1 193 ? 0.912 -25.641 10.633 1 96.62 193 VAL A O 1
ATOM 1515 N N . PHE A 1 194 ? 0.294 -23.516 10.344 1 93.81 194 PHE A N 1
ATOM 1516 C CA . PHE A 1 194 ? -0.785 -23.484 11.32 1 93.81 194 PHE A CA 1
ATOM 1517 C C . PHE A 1 194 ? -1.907 -22.562 10.859 1 93.81 194 PHE A C 1
ATOM 1519 O O . PHE A 1 194 ? -1.681 -21.375 10.609 1 93.81 194 PHE A O 1
ATOM 1526 N N . TRP A 1 195 ? -3.111 -23.156 10.789 1 92.31 195 TRP A N 1
ATOM 1527 C CA . TRP A 1 195 ? -4.27 -22.391 10.344 1 92.31 195 TRP A CA 1
ATOM 1528 C C . TRP A 1 195 ? -5.281 -22.234 11.477 1 92.31 195 TRP A C 1
ATOM 1530 O O . TRP A 1 195 ? -5.816 -23.219 11.977 1 92.31 195 TRP A O 1
ATOM 1540 N N . GLU A 1 196 ? -5.508 -21.016 11.844 1 91.5 196 GLU A N 1
ATOM 1541 C CA . GLU A 1 196 ? -6.465 -20.75 12.906 1 91.5 196 GLU A CA 1
ATOM 1542 C C . GLU A 1 196 ? -7.902 -20.891 12.414 1 91.5 196 GLU A C 1
ATOM 1544 O O . GLU A 1 196 ? -8.234 -20.422 11.32 1 91.5 196 GLU A O 1
ATOM 1549 N N . GLU A 1 197 ? -8.719 -21.5 13.258 1 89.19 197 GLU A N 1
ATOM 1550 C CA . GLU A 1 197 ? -10.141 -21.609 12.93 1 89.19 197 GLU A CA 1
ATOM 1551 C C . GLU A 1 197 ? -10.797 -20.234 12.891 1 89.19 197 GLU A C 1
ATOM 1553 O O . GLU A 1 197 ? -10.57 -19.391 13.766 1 89.19 197 GLU A O 1
ATOM 1558 N N . GLY A 1 198 ? -11.5 -20.031 11.883 1 86.81 198 GLY A N 1
ATOM 1559 C CA . GLY A 1 198 ? -12.219 -18.766 11.781 1 86.81 198 GLY A CA 1
ATOM 1560 C C . GLY A 1 198 ? -11.359 -17.641 11.242 1 86.81 198 GLY A C 1
ATOM 1561 O O . GLY A 1 198 ? -11.758 -16.469 11.281 1 86.81 198 GLY A O 1
ATOM 1562 N N . GLU A 1 199 ? -10.18 -18 10.719 1 89.94 199 GLU A N 1
ATOM 1563 C CA . GLU A 1 199 ? -9.312 -16.984 10.133 1 89.94 199 GLU A CA 1
ATOM 1564 C C . GLU A 1 199 ? -10.039 -16.219 9.031 1 89.94 199 GLU A C 1
ATOM 1566 O O . GLU A 1 199 ? -10.719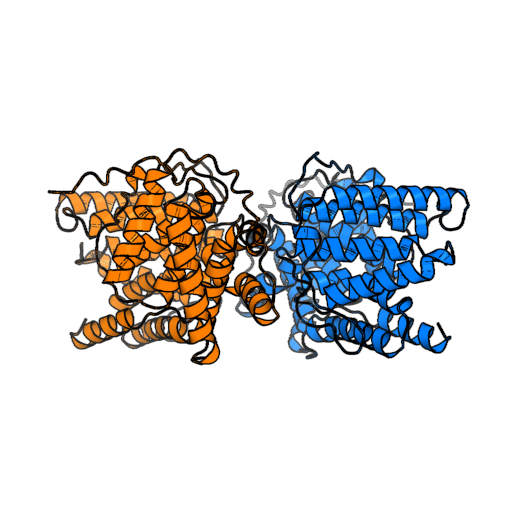 -16.812 8.195 1 89.94 199 GLU A O 1
ATOM 1571 N N . ARG A 1 200 ? -9.914 -14.859 9.133 1 86.19 200 ARG A N 1
ATOM 1572 C CA . ARG A 1 200 ? -10.633 -14.047 8.156 1 86.19 200 ARG A CA 1
ATOM 1573 C C . ARG A 1 200 ? -9.664 -13.219 7.316 1 86.19 200 ARG A C 1
ATOM 1575 O O . ARG A 1 200 ? -10.055 -12.617 6.312 1 86.19 200 ARG A O 1
ATOM 1582 N N . ARG A 1 201 ? -8.43 -13.195 7.68 1 91.06 201 ARG A N 1
ATOM 1583 C CA . ARG A 1 201 ? -7.449 -12.406 6.934 1 91.06 201 ARG A CA 1
ATOM 1584 C C . ARG A 1 201 ? -7.184 -13.016 5.562 1 91.06 201 ARG A C 1
ATOM 1586 O O . ARG A 1 201 ? -6.766 -14.172 5.461 1 91.06 201 ARG A O 1
ATOM 1593 N N . GLU A 1 202 ? -7.285 -12.227 4.523 1 93.31 202 GLU A N 1
ATOM 1594 C CA . GLU A 1 202 ? -7.18 -12.703 3.148 1 93.31 202 GLU A CA 1
ATOM 1595 C C . GLU A 1 202 ? -5.762 -13.164 2.83 1 93.31 202 GLU A C 1
ATOM 1597 O O . GLU A 1 202 ? -5.566 -14.117 2.07 1 93.31 202 GLU A O 1
ATOM 1602 N N . ASP A 1 203 ? -4.742 -12.469 3.355 1 94.56 203 ASP A N 1
ATOM 1603 C CA . ASP A 1 203 ? -3.371 -12.867 3.057 1 94.56 203 ASP A CA 1
ATOM 1604 C C . ASP A 1 203 ? -3.045 -14.227 3.674 1 94.56 203 ASP A C 1
ATOM 1606 O O . ASP A 1 203 ? -2.383 -15.055 3.049 1 94.56 203 ASP A O 1
ATOM 1610 N N . VAL A 1 204 ? -3.586 -14.492 4.863 1 95.12 204 VAL A N 1
ATOM 1611 C CA . VAL A 1 204 ? -3.355 -15.766 5.535 1 95.12 204 VAL A CA 1
ATOM 1612 C C . VAL A 1 204 ? -4.094 -16.875 4.797 1 95.12 204 VAL A C 1
ATOM 1614 O O . VAL A 1 204 ? -3.521 -17.938 4.523 1 95.12 204 VAL A O 1
ATOM 1617 N N . LEU A 1 205 ? -5.32 -16.594 4.473 1 94.62 205 LEU A N 1
ATOM 1618 C CA . LEU A 1 205 ? -6.117 -17.562 3.744 1 94.62 205 LEU A CA 1
ATOM 1619 C C . LEU A 1 205 ? -5.539 -17.812 2.352 1 94.62 205 LEU A C 1
ATOM 1621 O O . LEU A 1 205 ? -5.613 -18.922 1.83 1 94.62 205 LEU A O 1
ATOM 1625 N N . GLY A 1 206 ? -5.043 -16.734 1.758 1 95.25 206 GLY A N 1
ATOM 1626 C CA . GLY A 1 206 ? -4.352 -16.891 0.489 1 95.25 206 GLY A CA 1
ATOM 1627 C C . GLY A 1 206 ? -3.131 -17.781 0.578 1 95.25 206 GLY A C 1
ATOM 1628 O O . GLY A 1 206 ? -2.908 -18.625 -0.296 1 95.25 206 GLY A O 1
ATOM 1629 N N . ASN A 1 207 ? -2.35 -17.625 1.634 1 97.25 207 ASN A N 1
ATOM 1630 C CA . ASN A 1 207 ? -1.2 -18.5 1.841 1 97.25 207 ASN A CA 1
ATOM 1631 C C . ASN A 1 207 ? -1.629 -19.953 2.055 1 97.25 207 ASN A C 1
ATOM 1633 O O . ASN A 1 207 ? -0.908 -20.875 1.68 1 97.25 207 ASN A O 1
ATOM 1637 N N . ARG A 1 208 ? -2.773 -20.125 2.596 1 96.69 208 ARG A N 1
ATOM 1638 C CA . ARG A 1 208 ? -3.271 -21.484 2.795 1 96.69 208 ARG A CA 1
ATOM 1639 C C . ARG A 1 208 ? -3.553 -22.172 1.459 1 96.69 208 ARG A C 1
ATOM 1641 O O . ARG A 1 208 ? -3.213 -23.344 1.27 1 96.69 208 ARG A O 1
ATOM 1648 N N . VAL A 1 209 ? -4.223 -21.484 0.577 1 96.75 209 VAL A N 1
ATOM 1649 C CA . VAL A 1 209 ? -4.488 -22.094 -0.722 1 96.75 209 VAL A CA 1
ATOM 1650 C C . VAL A 1 209 ? -3.168 -22.344 -1.45 1 96.75 209 VAL A C 1
ATOM 1652 O O . VAL A 1 209 ? -3.035 -23.328 -2.18 1 96.75 209 VAL A O 1
ATOM 1655 N N . LEU A 1 210 ? -2.133 -21.531 -1.261 1 97.88 210 LEU A N 1
ATOM 1656 C CA . LEU A 1 210 ? -0.817 -21.797 -1.835 1 97.88 210 LEU A CA 1
ATOM 1657 C C . LEU A 1 210 ? -0.207 -23.062 -1.25 1 97.88 210 LEU A C 1
ATOM 1659 O O . LEU A 1 210 ? 0.495 -23.797 -1.948 1 97.88 210 LEU A O 1
ATOM 1663 N N . TRP A 1 211 ? -0.462 -23.219 0.034 1 98.62 211 TRP A N 1
ATOM 1664 C CA . TRP A 1 211 ? -0.001 -24.469 0.652 1 98.62 211 TRP A CA 1
ATOM 1665 C C . TRP A 1 211 ? -0.691 -25.672 0.03 1 98.62 211 TRP A C 1
ATOM 1667 O O . TRP A 1 211 ? -0.051 -26.703 -0.229 1 98.62 211 TRP A O 1
ATOM 1677 N N . ILE A 1 212 ? -1.965 -25.594 -0.214 1 98.31 212 ILE A N 1
ATOM 1678 C CA . ILE A 1 212 ? -2.697 -26.656 -0.887 1 98.31 212 ILE A CA 1
ATOM 1679 C C . ILE A 1 212 ? -2.127 -26.875 -2.287 1 98.31 212 ILE A C 1
ATOM 1681 O O . ILE A 1 212 ? -1.87 -28 -2.695 1 98.31 212 ILE A O 1
ATOM 1685 N N . LEU A 1 213 ? -1.916 -25.766 -2.947 1 98.62 213 LEU A N 1
ATOM 1686 C CA . LEU A 1 213 ? -1.346 -25.812 -4.289 1 98.62 213 LEU A CA 1
ATOM 1687 C C . LEU A 1 213 ? -0.005 -26.531 -4.285 1 98.62 213 LEU A C 1
ATOM 1689 O O . LEU A 1 213 ? 0.245 -27.391 -5.137 1 98.62 213 LEU A O 1
ATOM 1693 N N . ALA A 1 214 ? 0.81 -26.188 -3.326 1 98.62 214 ALA A N 1
ATOM 1694 C CA . ALA A 1 214 ? 2.131 -26.797 -3.232 1 98.62 214 ALA A CA 1
ATOM 1695 C C . ALA A 1 214 ? 2.018 -28.312 -3.064 1 98.62 214 ALA A C 1
ATOM 1697 O O . ALA A 1 214 ? 2.752 -29.078 -3.701 1 98.62 214 ALA A O 1
ATOM 1698 N N . ARG A 1 215 ? 1.116 -28.734 -2.254 1 98.38 215 ARG A N 1
ATOM 1699 C CA . ARG A 1 215 ? 0.91 -30.156 -2.025 1 98.38 215 ARG A CA 1
ATOM 1700 C C . ARG A 1 215 ? 0.339 -30.844 -3.268 1 98.38 215 ARG A C 1
ATOM 1702 O O . ARG A 1 215 ? 0.698 -31.969 -3.582 1 98.38 215 ARG A O 1
ATOM 1709 N N . VAL A 1 216 ? -0.475 -30.203 -3.961 1 98.62 216 VAL A N 1
ATOM 1710 C CA . VAL A 1 216 ? -1.055 -30.719 -5.195 1 98.62 216 VAL A CA 1
ATOM 1711 C C . VAL A 1 216 ? 0.033 -30.859 -6.258 1 98.62 216 VAL A C 1
ATOM 1713 O O . VAL A 1 216 ? 0.079 -31.859 -6.977 1 98.62 216 VAL A O 1
ATOM 1716 N N . ILE A 1 217 ? 0.877 -29.859 -6.348 1 98.25 217 ILE A N 1
ATOM 1717 C CA . ILE A 1 217 ? 1.986 -29.922 -7.293 1 98.25 217 ILE A CA 1
ATOM 1718 C C . ILE A 1 217 ? 2.834 -31.156 -7.004 1 98.25 217 ILE A C 1
ATOM 1720 O O . ILE A 1 217 ? 3.205 -31.891 -7.922 1 98.25 217 ILE A O 1
ATOM 1724 N N . ASN A 1 218 ? 3.082 -31.438 -5.742 1 97.75 218 ASN A N 1
ATOM 1725 C CA . ASN A 1 218 ? 3.881 -32.594 -5.352 1 97.75 218 ASN A CA 1
ATOM 1726 C C . ASN A 1 218 ? 3.195 -33.906 -5.73 1 97.75 218 ASN A C 1
ATOM 1728 O O . ASN A 1 218 ? 3.861 -34.875 -6.062 1 97.75 218 ASN A O 1
ATOM 1732 N N . LEU A 1 219 ? 1.9 -33.906 -5.641 1 97.75 219 LEU A N 1
ATOM 1733 C CA . LEU A 1 219 ? 1.158 -35.094 -6.039 1 97.75 219 LEU A CA 1
ATOM 1734 C C . LEU A 1 219 ? 1.197 -35.281 -7.555 1 97.75 219 LEU A C 1
ATOM 1736 O O . LEU A 1 219 ? 1.557 -36.344 -8.047 1 97.75 219 LEU A O 1
ATOM 1740 N N . VAL A 1 220 ? 0.874 -34.219 -8.266 1 97.25 220 VAL A N 1
ATOM 1741 C CA . VAL A 1 220 ? 0.678 -34.25 -9.711 1 97.25 220 VAL A CA 1
ATOM 1742 C C . VAL A 1 220 ? 1.992 -34.625 -10.398 1 97.25 220 VAL A C 1
ATOM 1744 O O . VAL A 1 220 ? 2.01 -35.406 -11.344 1 97.25 220 VAL A O 1
ATOM 1747 N N . TYR A 1 221 ? 3.045 -34.125 -9.898 1 95.5 221 TYR A N 1
ATOM 1748 C CA . TYR A 1 221 ? 4.328 -34.312 -10.562 1 95.5 221 TYR A CA 1
ATOM 1749 C C . TYR A 1 221 ? 5.211 -35.281 -9.766 1 95.5 221 TYR A C 1
ATOM 1751 O O . TYR A 1 221 ? 6.402 -35.406 -10.055 1 95.5 221 TYR A O 1
ATOM 1759 N N . GLY A 1 222 ? 4.602 -35.812 -8.758 1 93.81 222 GLY A N 1
ATOM 1760 C CA . GLY A 1 222 ? 5.316 -36.812 -7.973 1 93.81 222 GLY A CA 1
ATOM 1761 C C . GLY A 1 222 ? 5.105 -38.25 -8.477 1 93.81 222 GLY A C 1
ATOM 1762 O O . GLY A 1 222 ? 4.512 -38.438 -9.531 1 93.81 222 GLY A O 1
ATOM 1763 N N . ALA A 1 223 ? 5.539 -39.188 -7.691 1 91.12 223 ALA A N 1
ATOM 1764 C CA . ALA A 1 223 ? 5.531 -40.594 -8.062 1 91.12 223 ALA A CA 1
ATOM 1765 C C . ALA A 1 223 ? 4.105 -41.125 -8.172 1 91.12 223 ALA A C 1
ATOM 1767 O O . ALA A 1 223 ? 3.818 -42 -9 1 91.12 223 ALA A O 1
ATOM 1768 N N . ASP A 1 224 ? 3.213 -40.594 -7.492 1 88.12 224 ASP A N 1
ATOM 1769 C CA . ASP A 1 224 ? 1.85 -41.094 -7.422 1 88.12 224 ASP A CA 1
ATOM 1770 C C . ASP A 1 224 ? 0.926 -40.344 -8.375 1 88.12 224 ASP A C 1
ATOM 1772 O O . ASP A 1 224 ? -0.286 -40.562 -8.383 1 88.12 224 ASP A O 1
ATOM 1776 N N . GLY A 1 225 ? 1.392 -39.469 -9.172 1 87.25 225 GLY A N 1
ATOM 1777 C CA . GLY A 1 225 ? 0.587 -38.562 -9.977 1 87.25 225 GLY A CA 1
ATOM 1778 C C . GLY A 1 225 ? -0.315 -39.281 -10.961 1 87.25 225 GLY A C 1
ATOM 1779 O O . GLY A 1 225 ? -1.354 -38.75 -11.359 1 87.25 225 GLY A O 1
ATOM 1780 N N . GLN A 1 226 ? 0.072 -40.469 -11.352 1 86.88 226 GLN A N 1
ATOM 1781 C CA . GLN A 1 226 ? -0.696 -41.188 -12.367 1 86.88 226 GLN A CA 1
ATOM 1782 C C . GLN A 1 226 ? -1.109 -42.594 -11.867 1 86.88 226 GLN A C 1
ATOM 1784 O O . GLN A 1 226 ? -1.356 -43.5 -12.672 1 86.88 226 GLN A O 1
ATOM 1789 N N . THR A 1 227 ? -1.148 -42.719 -10.562 1 91.5 227 THR A N 1
ATOM 1790 C CA . THR A 1 227 ? -1.524 -43.969 -9.961 1 91.5 227 THR A CA 1
ATOM 1791 C C . THR A 1 227 ? -2.936 -43.906 -9.391 1 91.5 227 THR A C 1
ATOM 1793 O O . THR A 1 227 ? -3.539 -42.844 -9.328 1 91.5 227 THR A O 1
ATOM 1796 N N . GLU A 1 228 ? -3.42 -45.062 -9.062 1 91.88 228 GLU A N 1
ATOM 1797 C CA . GLU A 1 228 ? -4.727 -45.125 -8.414 1 91.88 228 GLU A CA 1
ATOM 1798 C C . GLU A 1 228 ? -4.703 -44.438 -7.062 1 91.88 228 GLU A C 1
ATOM 1800 O O . GLU A 1 228 ? -5.676 -43.781 -6.684 1 91.88 228 GLU A O 1
ATOM 1805 N N . ALA A 1 229 ? -3.686 -44.625 -6.359 1 92.56 229 ALA A N 1
ATOM 1806 C CA . ALA A 1 229 ? -3.518 -43.938 -5.09 1 92.56 229 ALA A CA 1
ATOM 1807 C C . ALA A 1 229 ? -3.559 -42.406 -5.285 1 92.56 229 ALA A C 1
ATOM 1809 O O . ALA A 1 229 ? -4.109 -41.688 -4.453 1 92.56 229 ALA A O 1
ATOM 1810 N N . GLY A 1 230 ? -2.977 -42 -6.34 1 94.38 230 GLY A N 1
ATOM 1811 C CA . GLY A 1 230 ? -2.992 -40.594 -6.672 1 94.38 230 GLY A CA 1
ATOM 1812 C C . GLY A 1 230 ? -4.383 -40.062 -6.973 1 94.38 230 GLY A C 1
ATOM 1813 O O . GLY A 1 230 ? -4.707 -38.938 -6.637 1 94.38 230 GLY A O 1
ATOM 1814 N N . ARG A 1 231 ? -5.145 -40.906 -7.582 1 94.69 231 ARG A N 1
ATOM 1815 C CA . ARG A 1 231 ? -6.516 -40.5 -7.895 1 94.69 231 ARG A CA 1
ATOM 1816 C C . ARG A 1 231 ? -7.32 -40.281 -6.625 1 94.69 231 ARG A C 1
ATOM 1818 O O . ARG A 1 231 ? -8.117 -39.344 -6.551 1 94.69 231 ARG A O 1
ATOM 1825 N N . VAL A 1 232 ? -7.133 -41.125 -5.699 1 96.06 232 VAL A N 1
ATOM 1826 C CA . VAL A 1 232 ? -7.809 -40.969 -4.414 1 96.06 232 VAL A CA 1
ATOM 1827 C C . VAL A 1 232 ? -7.359 -39.688 -3.732 1 96.06 232 VAL A C 1
ATOM 1829 O O . VAL A 1 232 ? -8.18 -38.938 -3.178 1 96.06 232 VAL A O 1
ATOM 1832 N N . GLU A 1 233 ? -6.082 -39.469 -3.781 1 97.06 233 GLU A N 1
ATOM 1833 C CA . GLU A 1 233 ? -5.535 -38.25 -3.18 1 97.06 233 GLU A CA 1
ATOM 1834 C C . GLU A 1 233 ? -6.07 -37 -3.875 1 97.06 233 GLU A C 1
ATOM 1836 O O . GLU A 1 233 ? -6.293 -35.969 -3.23 1 97.06 233 GLU A O 1
ATOM 1841 N N . ARG A 1 234 ? -6.219 -37.031 -5.176 1 97.94 234 ARG A N 1
ATOM 1842 C CA . ARG A 1 234 ? -6.793 -35.938 -5.922 1 97.94 234 ARG A CA 1
ATOM 1843 C C . ARG A 1 234 ? -8.188 -35.594 -5.41 1 97.94 234 ARG A C 1
ATOM 1845 O O . ARG A 1 234 ? -8.531 -34.406 -5.262 1 97.94 234 ARG A O 1
ATOM 1852 N N . GLN A 1 235 ? -8.945 -36.656 -5.164 1 97 235 GLN A N 1
ATOM 1853 C CA . GLN A 1 235 ? -10.289 -36.438 -4.652 1 97 235 GLN A CA 1
ATOM 1854 C C . GLN A 1 235 ? -10.258 -35.812 -3.26 1 97 235 GLN A C 1
ATOM 1856 O O . GLN A 1 235 ? -11.102 -34.969 -2.932 1 97 235 GLN A O 1
ATOM 1861 N N . ARG A 1 236 ? -9.359 -36.219 -2.486 1 97.81 236 ARG A N 1
ATOM 1862 C CA . ARG A 1 236 ? -9.195 -35.625 -1.16 1 97.81 236 ARG A CA 1
ATOM 1863 C C . ARG A 1 236 ? -8.867 -34.125 -1.256 1 97.81 236 ARG A C 1
ATOM 1865 O O . ARG A 1 236 ? -9.375 -33.312 -0.479 1 97.81 236 ARG A O 1
ATOM 1872 N N . PHE A 1 237 ? -7.996 -33.781 -2.189 1 98.38 237 PHE A N 1
ATOM 1873 C CA . PHE A 1 237 ? -7.633 -32.406 -2.395 1 98.38 237 PHE A CA 1
ATOM 1874 C C . PHE A 1 237 ? -8.836 -31.594 -2.861 1 98.38 237 PHE A C 1
ATOM 1876 O O . PHE A 1 237 ? -9 -30.438 -2.465 1 98.38 237 PHE A O 1
ATOM 1883 N N . LEU A 1 238 ? -9.648 -32.156 -3.734 1 98 238 LEU A N 1
ATOM 1884 C CA . LEU A 1 238 ? -10.852 -31.453 -4.188 1 98 238 LEU A CA 1
ATOM 1885 C C . LEU A 1 238 ? -11.781 -31.172 -3.02 1 98 238 LEU A C 1
ATOM 1887 O O . LEU A 1 238 ? -12.359 -30.078 -2.936 1 98 238 LEU A O 1
ATOM 1891 N N . ASN A 1 239 ? -11.875 -32.094 -2.104 1 97.69 239 ASN A N 1
ATOM 1892 C CA . ASN A 1 239 ? -12.68 -31.891 -0.905 1 97.69 239 ASN A CA 1
ATOM 1893 C C . ASN A 1 239 ? -12.078 -30.812 -0.007 1 97.69 239 ASN A C 1
ATOM 1895 O O . ASN A 1 239 ? -12.805 -30 0.563 1 97.69 239 ASN A O 1
ATOM 1899 N N . GLU A 1 240 ? -10.773 -30.844 0.142 1 97.25 240 GLU A N 1
ATOM 1900 C CA . GLU A 1 240 ? -10.078 -29.844 0.941 1 97.25 240 GLU A CA 1
ATOM 1901 C C . GLU A 1 240 ? -10.297 -28.438 0.371 1 97.25 240 GLU A C 1
ATOM 1903 O O . GLU A 1 240 ? -10.484 -27.484 1.121 1 97.25 240 GLU A O 1
ATOM 1908 N N . LEU A 1 241 ? -10.25 -28.328 -0.934 1 96.88 241 LEU A N 1
ATOM 1909 C CA . LEU A 1 241 ? -10.492 -27.047 -1.604 1 96.88 241 LEU A CA 1
ATOM 1910 C C . LEU A 1 241 ? -11.914 -26.562 -1.357 1 96.88 241 LEU A C 1
ATOM 1912 O O . LEU A 1 241 ? -12.141 -25.375 -1.159 1 96.88 241 LEU A O 1
ATOM 1916 N N . GLU A 1 242 ? -12.828 -27.453 -1.397 1 94.56 242 GLU A N 1
ATOM 1917 C CA . GLU A 1 242 ? -14.211 -27.094 -1.126 1 94.56 242 GLU A CA 1
ATOM 1918 C C . GLU A 1 242 ? -14.391 -26.609 0.308 1 94.56 242 GLU A C 1
ATOM 1920 O O . GLU A 1 242 ? -15.148 -25.672 0.56 1 94.56 242 GLU A O 1
ATOM 1925 N N . GLU A 1 243 ? -13.75 -27.266 1.201 1 93.69 243 GLU A N 1
ATOM 1926 C CA . GLU A 1 243 ? -13.797 -26.828 2.594 1 93.69 243 GLU A CA 1
ATOM 1927 C C . GLU A 1 243 ? -13.172 -25.438 2.764 1 93.69 243 GLU A C 1
ATOM 1929 O O . GLU A 1 243 ? -13.688 -24.609 3.504 1 93.69 243 GLU A O 1
ATOM 1934 N N . TRP A 1 244 ? -12.031 -25.266 2.133 1 94.19 244 TRP A N 1
ATOM 1935 C CA . TRP A 1 244 ? -11.383 -23.953 2.15 1 94.19 244 TRP A CA 1
ATOM 1936 C C . TRP A 1 244 ? -12.32 -22.891 1.61 1 94.19 244 TRP A C 1
ATOM 1938 O O . TRP A 1 244 ? -12.516 -21.844 2.244 1 94.19 244 TRP A O 1
ATOM 1948 N N . ARG A 1 245 ? -12.969 -23.141 0.528 1 92.12 245 ARG A N 1
ATOM 1949 C CA . ARG A 1 245 ? -13.875 -22.188 -0.118 1 92.12 245 ARG A CA 1
ATOM 1950 C C . ARG A 1 245 ? -15.078 -21.891 0.773 1 92.12 245 ARG A C 1
ATOM 1952 O O . ARG A 1 245 ? -15.508 -20.734 0.873 1 92.12 245 ARG A O 1
ATOM 1959 N N . ALA A 1 246 ? -15.578 -22.844 1.414 1 88.94 246 ALA A N 1
ATOM 1960 C CA . ALA A 1 246 ? -16.766 -22.719 2.25 1 88.94 246 ALA A CA 1
ATOM 1961 C C . ALA A 1 246 ? -16.484 -21.844 3.473 1 88.94 246 ALA A C 1
ATOM 1963 O O . ALA A 1 246 ? -17.406 -21.266 4.051 1 88.94 246 ALA A O 1
ATOM 1964 N N . SER A 1 247 ? -15.242 -21.734 3.805 1 85.31 247 SER A N 1
ATOM 1965 C CA . SER A 1 247 ? -14.875 -21 5.016 1 85.31 247 SER A CA 1
ATOM 1966 C C . SER A 1 247 ? -14.609 -19.531 4.719 1 85.31 247 SER A C 1
ATOM 1968 O O . SER A 1 247 ? -14.469 -18.719 5.637 1 85.31 247 SER A O 1
ATOM 1970 N N . LEU A 1 248 ? -14.672 -19.203 3.459 1 85.5 248 LEU A N 1
ATOM 1971 C CA . LEU A 1 248 ? -14.266 -17.844 3.07 1 85.5 248 LEU A CA 1
ATOM 1972 C C . LEU A 1 248 ? -15.422 -16.875 3.189 1 85.5 248 LEU A C 1
ATOM 1974 O O . LEU A 1 248 ? -16.594 -17.266 3.119 1 85.5 248 LEU A O 1
ATOM 1978 N N . SER A 1 249 ? -15.023 -15.711 3.494 1 74.88 249 SER A N 1
ATOM 1979 C CA . SER A 1 249 ? -16 -14.625 3.42 1 74.88 249 SER A CA 1
ATOM 1980 C C . SER A 1 249 ? -16.328 -14.281 1.972 1 74.88 249 SER A C 1
ATOM 1982 O O . SER A 1 249 ? -15.688 -14.789 1.045 1 74.88 249 SER A O 1
ATOM 1984 N N . ASP A 1 250 ? -17.297 -13.469 1.806 1 71 250 ASP A N 1
ATOM 1985 C CA . ASP A 1 250 ? -17.797 -13.125 0.479 1 71 250 ASP A CA 1
ATOM 1986 C C . ASP A 1 250 ? -16.766 -12.328 -0.311 1 71 250 ASP A C 1
ATOM 1988 O O . ASP A 1 250 ? -16.859 -12.227 -1.536 1 71 250 ASP A O 1
ATOM 1992 N N . THR A 1 251 ? -15.766 -11.906 0.374 1 70.56 251 THR A N 1
ATOM 1993 C CA . THR A 1 251 ? -14.766 -11.102 -0.313 1 70.56 251 THR A CA 1
ATOM 1994 C C . THR A 1 251 ? -13.977 -11.953 -1.303 1 70.56 251 THR A C 1
ATOM 1996 O O . THR A 1 251 ? -13.359 -11.43 -2.232 1 70.56 251 THR A O 1
ATOM 1999 N N . PHE A 1 252 ? -13.992 -13.273 -1.117 1 77.94 252 PHE A N 1
ATOM 2000 C CA . PHE A 1 252 ? -13.148 -14.164 -1.898 1 77.94 252 PHE A CA 1
ATOM 2001 C C . PHE A 1 252 ? -13.875 -14.641 -3.152 1 77.94 252 PHE A C 1
ATOM 2003 O O . PHE A 1 252 ? -13.25 -15.172 -4.074 1 77.94 252 PHE A O 1
ATOM 2010 N N . VAL A 1 253 ? -15.117 -14.492 -3.195 1 76.38 253 VAL A N 1
ATOM 2011 C CA . VAL A 1 253 ? -15.898 -15.008 -4.316 1 76.38 253 VAL A CA 1
ATOM 2012 C C . VAL A 1 253 ? -15.773 -14.062 -5.508 1 76.38 253 VAL A C 1
ATOM 2014 O O . VAL A 1 253 ? -15.688 -14.5 -6.652 1 76.38 253 VAL A O 1
ATOM 2017 N N . GLY A 1 254 ? -15.461 -12.898 -5.273 1 86.38 254 GLY A N 1
ATOM 2018 C CA . GLY A 1 254 ? -15.484 -11.914 -6.348 1 86.38 254 GLY A CA 1
ATOM 2019 C C . GLY A 1 254 ? -16.875 -11.609 -6.848 1 86.38 254 GLY A C 1
ATOM 2020 O O . GLY A 1 254 ? -17.766 -12.461 -6.777 1 86.38 254 GLY A O 1
ATOM 2021 N N . VAL A 1 255 ? -17.094 -10.422 -7.305 1 91.19 255 VAL A N 1
ATOM 2022 C CA . VAL A 1 255 ? -18.406 -9.992 -7.773 1 91.19 255 VAL A CA 1
ATOM 2023 C C . VAL A 1 255 ? -18.312 -9.602 -9.25 1 91.19 255 VAL A C 1
ATOM 2025 O O . VAL A 1 255 ? -17.656 -8.617 -9.602 1 91.19 255 VAL A O 1
ATOM 2028 N N . PRO A 1 256 ? -18.984 -10.414 -10.086 1 92.06 256 PRO A N 1
ATOM 2029 C CA . PRO A 1 256 ? -18.969 -10.055 -11.5 1 92.06 256 PRO A CA 1
ATOM 2030 C C . PRO A 1 256 ? -19.609 -8.695 -11.773 1 92.06 256 PRO A C 1
ATOM 2032 O O . PRO A 1 256 ? -20.578 -8.328 -11.109 1 92.06 256 PRO A O 1
ATOM 2035 N N . TYR A 1 257 ? -19.141 -8.008 -12.672 1 92.81 257 TYR A N 1
ATOM 2036 C CA . TYR A 1 257 ? -19.719 -6.73 -13.062 1 92.81 257 TYR A CA 1
ATOM 2037 C C . TYR A 1 257 ? -19.578 -6.5 -14.562 1 92.81 257 TYR A C 1
ATOM 2039 O O . TYR A 1 257 ? -18.766 -7.164 -15.227 1 92.81 257 TYR A O 1
ATOM 2047 N N . GLY A 1 258 ? -20.516 -5.754 -15.078 1 91.06 258 GLY A N 1
ATOM 2048 C CA . GLY A 1 258 ? -20.516 -5.516 -16.516 1 91.06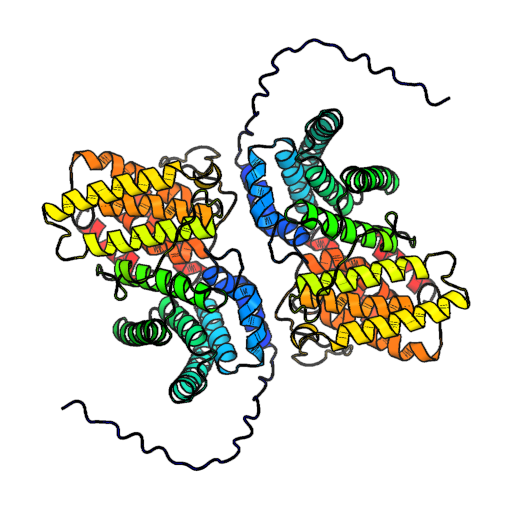 258 GLY A CA 1
ATOM 2049 C C . GLY A 1 258 ? -21.078 -6.676 -17.312 1 91.06 258 GLY A C 1
ATOM 2050 O O . GLY A 1 258 ? -21.562 -7.652 -16.734 1 91.06 258 GLY A O 1
ATOM 2051 N N . ASP A 1 259 ? -20.969 -6.5 -18.625 1 93 259 ASP A N 1
ATOM 2052 C CA . ASP A 1 259 ? -21.469 -7.539 -19.516 1 93 259 ASP A CA 1
ATOM 2053 C C . ASP A 1 259 ? -20.344 -8.461 -19.969 1 93 259 ASP A C 1
ATOM 2055 O O . ASP A 1 259 ? -19.172 -8.055 -20.016 1 93 259 ASP A O 1
ATOM 2059 N N . ALA A 1 260 ? -20.734 -9.68 -20.188 1 95.25 260 ALA A N 1
ATOM 2060 C CA . ALA A 1 260 ? -19.781 -10.594 -20.812 1 95.25 260 ALA A CA 1
ATOM 2061 C C . ALA A 1 260 ? -19.391 -10.109 -22.203 1 95.25 260 ALA A C 1
ATOM 2063 O O . ALA A 1 260 ? -20.219 -9.555 -22.938 1 95.25 260 ALA A O 1
ATOM 2064 N N . ASP A 1 261 ? -18.219 -10.312 -22.547 1 94.25 261 ASP A N 1
ATOM 2065 C CA . ASP A 1 261 ? -17.781 -9.906 -23.875 1 94.25 261 ASP A CA 1
ATOM 2066 C C . ASP A 1 261 ? -18.078 -10.992 -24.906 1 94.25 261 ASP A C 1
ATOM 2068 O O . ASP A 1 261 ? -18.797 -11.953 -24.609 1 94.25 261 ASP A O 1
ATOM 2072 N N . GLU A 1 262 ? -17.672 -10.82 -26.109 1 94.12 262 GLU A N 1
ATOM 2073 C CA . GLU A 1 262 ? -18 -11.695 -27.234 1 94.12 262 GLU A CA 1
ATOM 2074 C C . GLU A 1 262 ? -17.5 -13.117 -26.984 1 94.12 262 GLU A C 1
ATOM 2076 O O . GLU A 1 262 ? -18.094 -14.078 -27.469 1 94.12 262 GLU A O 1
ATOM 2081 N N . ASP A 1 263 ? -16.453 -13.281 -26.172 1 95.12 263 ASP A N 1
ATOM 2082 C CA . ASP A 1 263 ? -15.875 -14.594 -25.891 1 95.12 263 ASP A CA 1
ATOM 2083 C C . ASP A 1 263 ? -16.453 -15.188 -24.609 1 95.12 263 ASP A C 1
ATOM 2085 O O . ASP A 1 263 ? -16.062 -16.281 -24.203 1 95.12 263 ASP A O 1
ATOM 2089 N N . GLY A 1 264 ? -17.344 -14.414 -23.984 1 95.81 264 GLY A N 1
ATOM 2090 C CA . GLY A 1 264 ? -18.016 -14.914 -22.797 1 95.81 264 GLY A CA 1
ATOM 2091 C C . GLY A 1 264 ? -17.328 -14.516 -21.5 1 95.81 264 GLY A C 1
ATOM 2092 O O . GLY A 1 264 ? -17.797 -14.867 -20.422 1 95.81 264 GLY A O 1
ATOM 2093 N N . PHE A 1 265 ? -16.25 -13.82 -21.531 1 97.25 265 PHE A N 1
ATOM 2094 C CA . PHE A 1 265 ? -15.539 -13.391 -20.344 1 97.25 265 PHE A CA 1
ATOM 2095 C C . PHE A 1 265 ? -16.266 -12.227 -19.672 1 97.25 265 PHE A C 1
ATOM 2097 O O . PHE A 1 265 ? -16.844 -11.375 -20.344 1 97.25 265 PHE A O 1
ATOM 2104 N N . ARG A 1 266 ? -16.281 -12.258 -18.422 1 96.25 266 ARG A N 1
ATOM 2105 C CA . ARG A 1 266 ? -16.875 -11.188 -17.625 1 96.25 266 ARG A CA 1
ATOM 2106 C C . ARG A 1 266 ? -15.961 -10.797 -16.469 1 96.25 266 ARG A C 1
ATOM 2108 O O . ARG A 1 266 ? -15.438 -11.664 -15.766 1 96.25 266 ARG A O 1
ATOM 2115 N N . LYS A 1 267 ? -15.797 -9.516 -16.25 1 95.31 267 LYS A N 1
ATOM 2116 C CA . LYS A 1 267 ? -14.891 -9.008 -15.227 1 95.31 267 LYS A CA 1
ATOM 2117 C C . LYS A 1 267 ? -15.438 -9.273 -13.828 1 95.31 267 LYS A C 1
ATOM 2119 O O . LYS A 1 267 ? -16.656 -9.414 -13.648 1 95.31 267 LYS A O 1
ATOM 2124 N N . VAL A 1 268 ? -14.531 -9.359 -12.938 1 94 268 VAL A N 1
ATOM 2125 C CA . VAL A 1 268 ? -14.875 -9.656 -11.547 1 94 268 VAL A CA 1
ATOM 2126 C C . VAL A 1 268 ? -14.172 -8.672 -10.617 1 94 268 VAL A C 1
ATOM 2128 O O . VAL A 1 268 ? -12.992 -8.359 -10.805 1 94 268 VAL A O 1
ATOM 2131 N N . TYR A 1 269 ? -14.875 -8.164 -9.617 1 92.62 269 TYR A N 1
ATOM 2132 C CA . TYR A 1 269 ? -14.352 -7.207 -8.648 1 92.62 269 TYR A CA 1
ATOM 2133 C C . TYR A 1 269 ? -13.953 -7.898 -7.352 1 92.62 269 TYR A C 1
ATOM 2135 O O . TYR A 1 269 ? -14.719 -8.703 -6.812 1 92.62 269 TYR A O 1
ATOM 2143 N N . PHE A 1 270 ? -12.758 -7.625 -6.934 1 91.81 270 PHE A N 1
ATOM 2144 C CA . PHE A 1 270 ? -12.297 -8 -5.602 1 91.81 270 PHE A CA 1
ATOM 2145 C C . PHE A 1 270 ? -11.914 -6.773 -4.793 1 91.81 270 PHE A C 1
ATOM 2147 O O . PHE A 1 270 ? -11.219 -5.883 -5.293 1 91.81 270 PHE A O 1
ATOM 2154 N N . GLY A 1 271 ? -12.297 -6.719 -3.586 1 87.44 271 GLY A N 1
ATOM 2155 C CA . GLY A 1 271 ? -11.984 -5.594 -2.723 1 87.44 271 GLY A CA 1
ATOM 2156 C C . GLY A 1 271 ? -10.555 -5.613 -2.217 1 87.44 271 GLY A C 1
ATOM 2157 O O . GLY A 1 271 ? -10.008 -4.574 -1.832 1 87.44 271 GLY A O 1
ATOM 2158 N N . VAL A 1 272 ? -9.969 -6.793 -2.203 1 90.62 272 VAL A N 1
ATOM 2159 C CA . VAL A 1 272 ? -8.617 -6.977 -1.67 1 90.62 272 VAL A CA 1
ATOM 2160 C C . VAL A 1 272 ? -7.785 -7.801 -2.648 1 90.62 272 VAL A C 1
ATOM 2162 O O . VAL A 1 272 ? -8.242 -8.836 -3.148 1 90.62 272 VAL A O 1
ATOM 2165 N N . THR A 1 273 ? -6.566 -7.344 -2.91 1 91.69 273 THR A N 1
ATOM 2166 C CA . THR A 1 273 ? -5.672 -7.965 -3.883 1 91.69 273 THR A CA 1
ATOM 2167 C C . THR A 1 273 ? -5.398 -9.422 -3.514 1 91.69 273 THR A C 1
ATOM 2169 O O . THR A 1 273 ? -5.434 -10.297 -4.375 1 91.69 273 THR A O 1
ATOM 2172 N N . ALA A 1 274 ? -5.148 -9.695 -2.217 1 93.44 274 ALA A N 1
ATOM 2173 C CA . ALA A 1 274 ? -4.836 -11.047 -1.773 1 93.44 274 ALA A CA 1
ATOM 2174 C C . ALA A 1 274 ? -6 -12 -2.049 1 93.44 274 ALA A C 1
ATOM 2176 O O . ALA A 1 274 ? -5.789 -13.172 -2.35 1 93.44 274 ALA A O 1
ATOM 2177 N N . ALA A 1 275 ? -7.195 -11.461 -1.988 1 93.38 275 ALA A N 1
ATOM 2178 C CA . ALA A 1 275 ? -8.367 -12.289 -2.279 1 93.38 275 ALA A CA 1
ATOM 2179 C C . ALA A 1 275 ? -8.422 -12.656 -3.76 1 93.38 275 ALA A C 1
ATOM 2181 O O . ALA A 1 275 ? -8.758 -13.789 -4.109 1 93.38 275 ALA A O 1
ATOM 2182 N N . ALA A 1 276 ? -8.148 -11.719 -4.598 1 93.62 276 ALA A N 1
ATOM 2183 C CA . ALA A 1 276 ? -8.117 -11.984 -6.031 1 93.62 276 ALA A CA 1
ATOM 2184 C C . ALA A 1 276 ? -7.066 -13.047 -6.367 1 93.62 276 ALA A C 1
ATOM 2186 O O . ALA A 1 276 ? -7.332 -13.969 -7.133 1 93.62 276 ALA A O 1
ATOM 2187 N N . ALA A 1 277 ? -5.875 -12.883 -5.789 1 95.38 277 ALA A N 1
ATOM 2188 C CA . ALA A 1 277 ? -4.793 -13.836 -6.02 1 95.38 277 ALA A CA 1
ATOM 2189 C C . ALA A 1 277 ? -5.18 -15.227 -5.535 1 95.38 277 ALA A C 1
ATOM 2191 O O . ALA A 1 277 ? -4.93 -16.219 -6.223 1 95.38 277 ALA A O 1
ATOM 2192 N N . ALA A 1 278 ? -5.762 -15.242 -4.328 1 95.38 278 ALA A N 1
ATOM 2193 C CA . ALA A 1 278 ? -6.172 -16.516 -3.76 1 95.38 278 ALA A CA 1
ATOM 2194 C C . ALA A 1 278 ? -7.227 -17.188 -4.633 1 95.38 278 ALA A C 1
ATOM 2196 O O . ALA A 1 278 ? -7.148 -18.391 -4.895 1 95.38 278 ALA A O 1
ATOM 2197 N N . ALA A 1 279 ? -8.219 -16.438 -5.062 1 94.88 279 ALA A N 1
ATOM 2198 C CA . ALA A 1 279 ? -9.258 -16.969 -5.938 1 94.88 279 ALA A CA 1
ATOM 2199 C C . ALA A 1 279 ? -8.664 -17.484 -7.242 1 94.88 279 ALA A C 1
ATOM 2201 O O . ALA A 1 279 ? -9.055 -18.547 -7.742 1 94.88 279 ALA A O 1
ATOM 2202 N N . PHE A 1 280 ? -7.758 -16.734 -7.777 1 96.38 280 PHE A N 1
ATOM 2203 C CA . PHE A 1 280 ? -7.059 -17.109 -9 1 96.38 280 PHE A CA 1
ATOM 2204 C C . PHE A 1 280 ? -6.41 -18.484 -8.859 1 96.38 280 PHE A C 1
ATOM 2206 O O . PHE A 1 280 ? -6.656 -19.375 -9.664 1 96.38 280 PHE A O 1
ATOM 2213 N N . TRP A 1 281 ? -5.684 -18.703 -7.801 1 97.31 281 TRP A N 1
ATOM 2214 C CA . TRP A 1 281 ? -4.953 -19.953 -7.621 1 97.31 281 TRP A CA 1
ATOM 2215 C C . TRP A 1 281 ? -5.895 -21.078 -7.219 1 97.31 281 TRP A C 1
ATOM 2217 O O . TRP A 1 281 ? -5.66 -22.234 -7.562 1 97.31 281 TRP A O 1
ATOM 2227 N N . TYR A 1 282 ? -6.957 -20.719 -6.547 1 97 282 TYR A N 1
ATOM 2228 C CA . TYR A 1 282 ? -8 -21.688 -6.258 1 97 282 TYR A CA 1
ATOM 2229 C C . TYR A 1 282 ? -8.484 -22.375 -7.531 1 97 282 TYR A C 1
ATOM 2231 O O . TYR A 1 282 ? -8.609 -23.594 -7.582 1 97 282 TYR A O 1
ATOM 2239 N N . HIS A 1 283 ? -8.719 -21.625 -8.523 1 97.19 283 HIS A N 1
ATOM 2240 C CA . HIS A 1 283 ? -9.195 -22.156 -9.789 1 97.19 283 HIS A CA 1
ATOM 2241 C C . HIS A 1 283 ? -8.094 -22.906 -10.523 1 97.19 283 HIS A C 1
ATOM 2243 O O . HIS A 1 283 ? -8.352 -23.922 -11.172 1 97.19 283 HIS A O 1
ATOM 2249 N N . VAL A 1 284 ? -6.867 -22.453 -10.445 1 98.38 284 VAL A N 1
ATOM 2250 C CA . VAL A 1 284 ? -5.746 -23.109 -11.102 1 98.38 284 VAL A CA 1
ATOM 2251 C C . VAL A 1 284 ? -5.543 -24.5 -10.492 1 98.38 284 VAL A C 1
ATOM 2253 O O . VAL A 1 284 ? -5.285 -25.469 -11.211 1 98.38 284 VAL A O 1
ATOM 2256 N N . VAL A 1 285 ? -5.699 -24.609 -9.156 1 98.69 285 VAL A N 1
ATOM 2257 C CA . VAL A 1 285 ? -5.516 -25.875 -8.477 1 98.69 285 VAL A CA 1
ATOM 2258 C C . VAL A 1 285 ? -6.516 -26.906 -9.016 1 98.69 285 VAL A C 1
ATOM 2260 O O . VAL A 1 285 ? -6.18 -28.078 -9.203 1 98.69 285 VAL A O 1
ATOM 2263 N N . HIS A 1 286 ? -7.711 -26.484 -9.312 1 98.62 286 HIS A N 1
ATOM 2264 C CA . HIS A 1 286 ? -8.719 -27.375 -9.875 1 98.62 286 HIS A CA 1
ATOM 2265 C C . HIS A 1 286 ? -8.273 -27.922 -11.234 1 98.62 286 HIS A C 1
ATOM 2267 O O . HIS A 1 286 ? -8.398 -29.109 -11.5 1 98.62 286 HIS A O 1
ATOM 2273 N N . ILE A 1 287 ? -7.754 -27.016 -12.016 1 98.56 287 ILE A N 1
ATOM 2274 C CA . ILE A 1 287 ? -7.285 -27.438 -13.328 1 98.56 287 ILE A CA 1
ATOM 2275 C C . ILE A 1 287 ? -6.191 -28.5 -13.172 1 98.56 287 ILE A C 1
ATOM 2277 O O . ILE A 1 287 ? -6.219 -29.531 -13.844 1 98.56 287 ILE A O 1
ATOM 2281 N N . LEU A 1 288 ? -5.27 -28.266 -12.305 1 98.38 288 LEU A N 1
ATOM 2282 C CA . LEU A 1 288 ? -4.18 -29.203 -12.086 1 98.38 288 LEU A CA 1
ATOM 2283 C C . LEU A 1 288 ? -4.715 -30.562 -11.648 1 98.38 288 LEU A C 1
ATOM 2285 O O . LEU A 1 288 ? -4.273 -31.609 -12.141 1 98.38 288 LEU A O 1
ATOM 2289 N N . LEU A 1 289 ? -5.691 -30.516 -10.789 1 98.31 289 LEU A N 1
ATOM 2290 C CA . LEU A 1 289 ? -6.238 -31.75 -10.234 1 98.31 289 LEU A CA 1
ATOM 2291 C C . LEU A 1 289 ? -7.043 -32.5 -11.281 1 98.31 289 LEU A C 1
ATOM 2293 O O . LEU A 1 289 ? -7.051 -33.75 -11.289 1 98.31 289 LEU A O 1
ATOM 2297 N N . TYR A 1 290 ? -7.652 -31.781 -12.156 1 98 290 TYR A N 1
ATOM 2298 C CA . TYR A 1 290 ? -8.539 -32.406 -13.141 1 98 290 TYR A CA 1
ATOM 2299 C C . TYR A 1 290 ? -7.746 -32.969 -14.305 1 98 290 TYR A C 1
ATOM 2301 O O . TYR A 1 290 ? -8.102 -34.031 -14.844 1 98 290 TYR A O 1
ATOM 2309 N N . THR A 1 291 ? -6.594 -32.281 -14.703 1 96.44 291 THR A N 1
ATOM 2310 C CA . THR A 1 291 ? -6.18 -32.625 -16.062 1 96.44 291 THR A CA 1
ATOM 2311 C C . THR A 1 291 ? -4.656 -32.625 -16.172 1 96.44 291 THR A C 1
ATOM 2313 O O . THR A 1 291 ? -4.109 -32.906 -17.25 1 96.44 291 THR A O 1
ATOM 2316 N N . GLU A 1 292 ? -3.896 -32.219 -15.188 1 94.62 292 GLU A N 1
ATOM 2317 C CA . GLU A 1 292 ? -2.441 -32.25 -15.305 1 94.62 292 GLU A CA 1
ATOM 2318 C C . GLU A 1 292 ? -1.84 -33.438 -14.602 1 94.62 292 GLU A C 1
ATOM 2320 O O . GLU A 1 292 ? -2.236 -33.781 -13.492 1 94.62 292 GLU A O 1
ATOM 2325 N N . PRO A 1 293 ? -0.981 -34.219 -15.055 1 92 293 PRO A N 1
ATOM 2326 C CA . PRO A 1 293 ? -0.474 -34.031 -16.422 1 92 293 PRO A CA 1
ATOM 2327 C C . PRO A 1 293 ? -1.383 -34.656 -17.469 1 92 293 PRO A C 1
ATOM 2329 O O . PRO A 1 293 ? -1.215 -34.406 -18.672 1 92 293 PRO A O 1
ATOM 2332 N N . THR A 1 294 ? -2.309 -35.562 -17.047 1 92.94 294 THR A N 1
ATOM 2333 C CA . THR A 1 294 ? -3.268 -36.156 -17.953 1 92.94 294 THR A CA 1
ATOM 2334 C C . THR A 1 294 ? -4.688 -36.031 -17.422 1 92.94 294 THR A C 1
ATOM 2336 O O . THR A 1 294 ? -4.895 -35.969 -16.203 1 92.94 294 THR A O 1
ATOM 2339 N N . LEU A 1 295 ? -5.594 -35.969 -18.328 1 95.31 295 LEU A N 1
ATOM 2340 C CA . LEU A 1 295 ? -7 -35.875 -17.953 1 95.31 295 LEU A CA 1
ATOM 2341 C C . LEU A 1 295 ? -7.387 -37.031 -17.047 1 95.31 295 LEU A C 1
ATOM 2343 O O . LEU A 1 295 ? -7.18 -38.219 -17.391 1 95.31 295 LEU A O 1
ATOM 2347 N N . GLN A 1 296 ? -7.977 -36.75 -15.891 1 95 296 GLN A N 1
ATOM 2348 C CA . GLN A 1 296 ? -8.25 -37.781 -14.883 1 95 296 GLN A CA 1
ATOM 2349 C C . GLN A 1 296 ? -9.594 -38.469 -15.133 1 95 296 GLN A C 1
ATOM 2351 O O . GLN A 1 296 ? -9.766 -39.625 -14.828 1 95 296 GLN A O 1
ATOM 2356 N N . ASP A 1 297 ? -10.516 -37.688 -15.625 1 94.88 297 ASP A N 1
ATOM 2357 C CA . ASP A 1 297 ? -11.875 -38.125 -15.906 1 94.88 297 ASP A CA 1
ATOM 2358 C C . ASP A 1 297 ? -12.516 -37.281 -17 1 94.88 297 ASP A C 1
ATOM 2360 O O . ASP A 1 297 ? -12.594 -36.062 -16.891 1 94.88 297 ASP A O 1
ATOM 2364 N N . PRO A 1 298 ? -13.016 -37.938 -18.094 1 96.44 298 PRO A N 1
ATOM 2365 C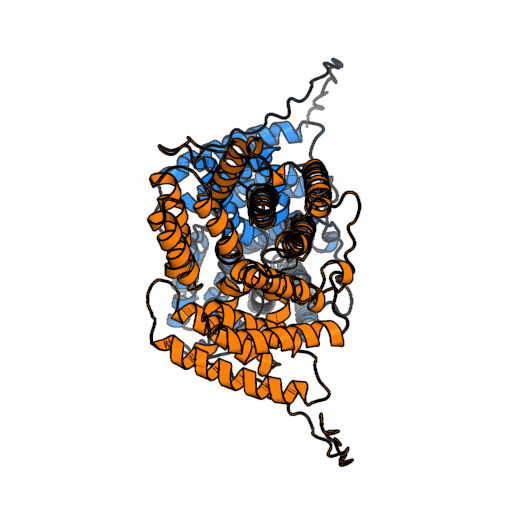 CA . PRO A 1 298 ? -13.656 -37.188 -19.172 1 96.44 298 PRO A CA 1
ATOM 2366 C C . PRO A 1 298 ? -14.797 -36.281 -18.688 1 96.44 298 PRO A C 1
ATOM 2368 O O . PRO A 1 298 ? -15.086 -35.25 -19.297 1 96.44 298 PRO A O 1
ATOM 2371 N N . SER A 1 299 ? -15.391 -36.656 -17.609 1 97.12 299 SER A N 1
ATOM 2372 C CA . SER A 1 299 ? -16.5 -35.875 -17.062 1 97.12 299 SER A CA 1
ATOM 2373 C C . SER A 1 299 ? -16.016 -34.531 -16.531 1 97.12 299 SER A C 1
ATOM 2375 O O . SER A 1 299 ? -16.828 -33.625 -16.266 1 97.12 299 SER A O 1
ATOM 2377 N N . TYR A 1 300 ? -14.672 -34.344 -16.422 1 97.56 300 TYR A N 1
ATOM 2378 C CA . TYR A 1 300 ? -14.102 -33.125 -15.891 1 97.56 300 TYR A CA 1
ATOM 2379 C C . TYR A 1 300 ? -13.969 -32.062 -16.984 1 97.56 300 TYR A C 1
ATOM 2381 O O . TYR A 1 300 ? -13.703 -30.891 -16.703 1 97.56 300 TYR A O 1
ATOM 2389 N N . LYS A 1 301 ? -14.172 -32.406 -18.219 1 97.5 301 LYS A N 1
ATOM 2390 C CA . LYS A 1 301 ? -13.922 -31.5 -19.359 1 97.5 301 LYS A CA 1
ATOM 2391 C C . LYS A 1 301 ? -14.695 -30.203 -19.203 1 97.5 301 LYS A C 1
ATOM 2393 O O . LYS A 1 301 ? -14.125 -29.109 -19.281 1 97.5 301 LYS A O 1
ATOM 2398 N N . PRO A 1 302 ? -16.047 -30.328 -18.906 1 97.88 302 PRO A N 1
ATOM 2399 C CA . PRO A 1 302 ? -16.766 -29.062 -18.719 1 97.88 302 PRO A CA 1
ATOM 2400 C C . PRO A 1 302 ? -16.281 -28.266 -17.516 1 97.88 302 PRO A C 1
ATOM 2402 O O . PRO A 1 302 ? -16.297 -27.047 -17.531 1 97.88 302 PRO A O 1
ATOM 2405 N N . LEU A 1 303 ? -15.867 -28.953 -16.484 1 98.19 303 LEU A N 1
ATOM 2406 C CA . LEU A 1 303 ? -15.367 -28.281 -15.281 1 98.19 303 LEU A CA 1
ATOM 2407 C C . LEU A 1 303 ? -14.062 -27.562 -15.562 1 98.19 303 LEU A C 1
ATOM 2409 O O . LEU A 1 303 ? -13.836 -26.469 -15.047 1 98.19 303 LEU A O 1
ATOM 2413 N N . ILE A 1 304 ? -13.234 -28.219 -16.359 1 98.5 304 ILE A N 1
ATOM 2414 C CA . ILE A 1 304 ? -11.961 -27.625 -16.75 1 98.5 304 ILE A CA 1
ATOM 2415 C C . ILE A 1 304 ? -12.211 -26.312 -17.5 1 98.5 304 ILE A C 1
ATOM 2417 O O . ILE A 1 304 ? -11.547 -25.297 -17.234 1 98.5 304 ILE A O 1
ATOM 2421 N N . GLN A 1 305 ? -13.211 -26.281 -18.375 1 98.38 305 GLN A N 1
ATOM 2422 C CA . GLN A 1 305 ? -13.547 -25.078 -19.109 1 98.38 305 GLN A CA 1
ATOM 2423 C C . GLN A 1 305 ? -14.047 -23.984 -18.172 1 98.38 305 GLN A C 1
ATOM 2425 O O . GLN A 1 305 ? -13.672 -22.812 -18.312 1 98.38 305 GLN A O 1
ATOM 2430 N N . ASP A 1 306 ? -14.82 -24.391 -17.25 1 98.06 306 ASP A N 1
ATOM 2431 C CA . ASP A 1 306 ? -15.344 -23.438 -16.281 1 98.06 306 ASP A CA 1
ATOM 2432 C C . ASP A 1 306 ? -14.211 -22.781 -15.484 1 98.06 306 ASP A C 1
ATOM 2434 O O . ASP A 1 306 ? -14.203 -21.562 -15.289 1 98.06 306 ASP A O 1
ATOM 2438 N N . GLN A 1 307 ? -13.297 -23.625 -15.023 1 98.31 307 GLN A N 1
ATOM 2439 C CA . GLN A 1 307 ? -12.164 -23.094 -14.258 1 98.31 307 GLN A CA 1
ATOM 2440 C C . GLN A 1 307 ? -11.312 -22.156 -15.109 1 98.31 307 GLN A C 1
ATOM 2442 O O . GLN A 1 307 ? -10.883 -21.109 -14.633 1 98.31 307 GLN A O 1
ATOM 2447 N N . ALA A 1 308 ? -11.047 -22.547 -16.344 1 98.38 308 ALA A N 1
ATOM 2448 C CA . ALA A 1 308 ? -10.25 -21.703 -17.234 1 98.38 308 ALA A CA 1
ATOM 2449 C C . ALA A 1 308 ? -10.922 -20.359 -17.469 1 98.38 308 ALA A C 1
ATOM 2451 O O . ALA A 1 308 ? -10.258 -19.312 -17.5 1 98.38 308 ALA A O 1
ATOM 2452 N N . MET A 1 309 ? -12.242 -20.391 -17.609 1 97.94 309 MET A N 1
ATOM 2453 C CA . MET A 1 309 ? -13.008 -19.156 -17.781 1 97.94 309 MET A CA 1
ATOM 2454 C C . MET A 1 309 ? -12.898 -18.266 -16.547 1 97.94 309 MET A C 1
ATOM 2456 O O . MET A 1 309 ? -12.711 -17.062 -16.672 1 97.94 309 MET A O 1
ATOM 2460 N N . ARG A 1 310 ? -12.969 -18.844 -15.406 1 96.62 310 ARG A N 1
ATOM 2461 C CA . ARG A 1 310 ? -12.906 -18.094 -14.156 1 96.62 310 ARG A CA 1
ATOM 2462 C C . ARG A 1 310 ? -11.523 -17.469 -13.961 1 96.62 310 ARG A C 1
ATOM 2464 O O . ARG A 1 310 ? -11.406 -16.328 -13.516 1 96.62 310 ARG A O 1
ATOM 2471 N N . ILE A 1 311 ? -10.461 -18.219 -14.242 1 97.12 311 ILE A N 1
ATOM 2472 C CA . ILE A 1 311 ? -9.102 -17.703 -14.18 1 97.12 311 ILE A CA 1
ATOM 2473 C C . ILE A 1 311 ? -8.961 -16.484 -15.094 1 97.12 311 ILE A C 1
ATOM 2475 O O . ILE A 1 311 ? -8.43 -15.453 -14.68 1 97.12 311 ILE A O 1
ATOM 2479 N N . THR A 1 312 ? -9.508 -16.641 -16.297 1 97.19 312 THR A N 1
ATOM 2480 C CA . THR A 1 312 ? -9.391 -15.578 -17.281 1 97.19 312 THR A CA 1
ATOM 2481 C C . THR A 1 312 ? -10.219 -14.359 -16.875 1 97.19 312 THR A C 1
ATOM 2483 O O . THR A 1 312 ? -9.781 -13.219 -17.047 1 97.19 312 THR A O 1
ATOM 2486 N N . ASN A 1 313 ? -11.43 -14.617 -16.359 1 96.5 313 ASN A N 1
ATOM 2487 C CA . ASN A 1 313 ? -12.258 -13.523 -15.867 1 96.5 313 ASN A CA 1
ATOM 2488 C C . ASN A 1 313 ? -11.516 -12.68 -14.828 1 96.5 313 ASN A C 1
ATOM 2490 O O . ASN A 1 313 ? -11.586 -11.453 -14.859 1 96.5 313 ASN A O 1
ATOM 2494 N N . ILE A 1 314 ? -10.82 -13.281 -13.914 1 95.44 314 ILE A N 1
ATOM 2495 C CA . ILE A 1 314 ? -10.047 -12.586 -12.891 1 95.44 314 ILE A CA 1
ATOM 2496 C C . ILE A 1 314 ? -8.898 -11.82 -13.547 1 95.44 314 ILE A C 1
ATOM 2498 O O . ILE A 1 314 ? -8.672 -10.648 -13.234 1 95.44 314 ILE A O 1
ATOM 2502 N N . ALA A 1 315 ? -8.258 -12.422 -14.523 1 95.25 315 ALA A N 1
ATOM 2503 C CA . ALA A 1 315 ? -7.047 -11.867 -15.133 1 95.25 315 ALA A CA 1
ATOM 2504 C C . ALA A 1 315 ? -7.375 -10.648 -15.984 1 95.25 315 ALA A C 1
ATOM 2506 O O . ALA A 1 315 ? -6.535 -9.758 -16.156 1 95.25 315 ALA A O 1
ATOM 2507 N N . ILE A 1 316 ? -8.57 -10.586 -16.562 1 94.19 316 ILE A N 1
ATOM 2508 C CA . ILE A 1 316 ? -8.914 -9.469 -17.438 1 94.19 316 ILE A CA 1
ATOM 2509 C C . ILE A 1 316 ? -9.5 -8.328 -16.609 1 94.19 316 ILE A C 1
ATOM 2511 O O . ILE A 1 316 ? -9.828 -7.27 -17.156 1 94.19 316 ILE A O 1
ATOM 2515 N N . SER A 1 317 ? -9.703 -8.562 -15.32 1 92.25 317 SER A N 1
ATOM 2516 C CA . SER A 1 317 ? -10.219 -7.535 -14.422 1 92.25 317 SER A CA 1
ATOM 2517 C C . SER A 1 317 ? -9.102 -6.602 -13.953 1 92.25 317 SER A C 1
ATOM 2519 O O . SER A 1 317 ? -8.047 -6.516 -14.586 1 92.25 317 SER A O 1
ATOM 2521 N N . ASN A 1 318 ? -9.406 -5.719 -12.969 1 81.56 318 ASN A N 1
ATOM 2522 C CA . ASN A 1 318 ? -8.352 -4.883 -12.414 1 81.56 318 ASN A CA 1
ATOM 2523 C C . ASN A 1 318 ? -7.371 -5.703 -11.57 1 81.56 318 ASN A C 1
ATOM 2525 O O . ASN A 1 318 ? -7.441 -5.691 -10.344 1 81.56 318 ASN A O 1
ATOM 2529 N N . PHE A 1 319 ? -6.535 -6.336 -12.32 1 75.25 319 PHE A N 1
ATOM 2530 C CA . PHE A 1 319 ? -5.566 -7.293 -11.805 1 75.25 319 PHE A CA 1
ATOM 2531 C C . PHE A 1 319 ? -4.25 -6.602 -11.469 1 75.25 319 PHE A C 1
ATOM 2533 O O . PHE A 1 319 ? -3.555 -6.113 -12.367 1 75.25 319 PHE A O 1
ATOM 2540 N N . PRO A 1 320 ? -3.963 -6.5 -10.211 1 86.12 320 PRO A N 1
ATOM 2541 C CA . PRO A 1 320 ? -2.713 -5.82 -9.859 1 86.12 320 PRO A CA 1
ATOM 2542 C C . PRO A 1 320 ? -1.484 -6.504 -10.453 1 86.12 320 PRO A C 1
ATOM 2544 O O . PRO A 1 320 ? -1.499 -7.715 -10.688 1 86.12 320 PRO A O 1
ATOM 2547 N N . ASP A 1 321 ? -0.465 -5.75 -10.648 1 88.56 321 ASP A N 1
ATOM 2548 C CA . ASP A 1 321 ? 0.771 -6.227 -11.266 1 88.56 321 ASP A CA 1
ATOM 2549 C C . ASP A 1 321 ? 1.378 -7.375 -10.461 1 88.56 321 ASP A C 1
ATOM 2551 O O . ASP A 1 321 ? 1.933 -8.312 -11.031 1 88.56 321 ASP A O 1
ATOM 2555 N N . SER A 1 322 ? 1.253 -7.297 -9.195 1 90.44 322 SER A N 1
ATOM 2556 C CA . SER A 1 322 ? 1.803 -8.336 -8.328 1 90.44 322 SER A CA 1
ATOM 2557 C C . SER A 1 322 ? 1.171 -9.688 -8.609 1 90.44 322 SER A C 1
ATOM 2559 O O . SER A 1 322 ? 1.857 -10.711 -8.609 1 90.44 322 SER A O 1
ATOM 2561 N N . VAL A 1 323 ? -0.108 -9.68 -8.914 1 90.88 323 VAL A N 1
ATOM 2562 C CA . VAL A 1 323 ? -0.815 -10.922 -9.195 1 90.88 323 VAL A CA 1
ATOM 2563 C C . VAL A 1 323 ? -0.45 -11.422 -10.594 1 90.88 323 VAL A C 1
ATOM 2565 O O . VAL A 1 323 ? -0.274 -12.617 -10.805 1 90.88 323 VAL A O 1
ATOM 2568 N N . LYS A 1 324 ? -0.291 -10.5 -11.484 1 91.44 324 LYS A N 1
ATOM 2569 C CA . LYS A 1 324 ? 0.052 -10.859 -12.859 1 91.44 324 LYS A CA 1
ATOM 2570 C C . LYS A 1 324 ? 1.406 -11.562 -12.922 1 91.44 324 LYS A C 1
ATOM 2572 O O . LYS A 1 324 ? 1.546 -12.594 -13.57 1 91.44 324 LYS A O 1
ATOM 2577 N N . VAL A 1 325 ? 2.301 -11.016 -12.242 1 89.38 325 VAL A N 1
ATOM 2578 C CA . VAL A 1 325 ? 3.662 -11.539 -12.289 1 89.38 325 VAL A CA 1
ATOM 2579 C C . VAL A 1 325 ? 3.701 -12.938 -11.688 1 89.38 325 VAL A C 1
ATOM 2581 O O . VAL A 1 325 ? 4.273 -13.859 -12.273 1 89.38 325 VAL A O 1
ATOM 2584 N N . PHE A 1 326 ? 3.045 -13.141 -10.602 1 90.75 326 PHE A N 1
ATOM 2585 C CA . PHE A 1 326 ? 3.066 -14.422 -9.914 1 90.75 326 PHE A CA 1
ATOM 2586 C C . PHE A 1 326 ? 2.076 -15.391 -10.547 1 90.75 326 PHE A C 1
ATOM 2588 O O . PHE A 1 326 ? 2.189 -16.609 -10.367 1 90.75 326 PHE A O 1
ATOM 2595 N N . GLY A 1 327 ? 1.122 -14.883 -11.336 1 93.5 327 GLY A N 1
ATOM 2596 C CA . GLY A 1 327 ? 0.039 -15.711 -11.844 1 93.5 327 GLY A CA 1
ATOM 2597 C C . GLY A 1 327 ? 0.295 -16.234 -13.25 1 93.5 327 GLY A C 1
ATOM 2598 O O . GLY A 1 327 ? -0.58 -16.859 -13.852 1 93.5 327 GLY A O 1
ATOM 2599 N N . THR A 1 328 ? 1.475 -16.078 -13.781 1 93.31 328 THR A N 1
ATOM 2600 C CA . THR A 1 328 ? 1.739 -16.391 -15.188 1 93.31 328 THR A CA 1
ATOM 2601 C C . THR A 1 328 ? 1.578 -17.875 -15.453 1 93.31 328 THR A C 1
ATOM 2603 O O . THR A 1 328 ? 1.02 -18.281 -16.469 1 93.31 328 THR A O 1
ATOM 2606 N N . HIS A 1 329 ? 2.08 -18.703 -14.578 1 93.94 329 HIS A N 1
ATOM 2607 C CA . HIS A 1 329 ? 1.938 -20.141 -14.789 1 93.94 329 HIS A CA 1
ATOM 2608 C C . HIS A 1 329 ? 0.476 -20.562 -14.711 1 93.94 329 HIS A C 1
ATOM 2610 O O . HIS A 1 329 ? 0.064 -21.5 -15.391 1 93.94 329 HIS A O 1
ATOM 2616 N N . GLY A 1 330 ? -0.265 -19.875 -13.828 1 96.31 330 GLY A N 1
ATOM 2617 C CA . GLY A 1 330 ? -1.696 -20.141 -13.812 1 96.31 330 GLY A CA 1
ATOM 2618 C C . GLY A 1 330 ? -2.377 -19.781 -15.125 1 96.31 330 GLY A C 1
ATOM 2619 O O . GLY A 1 330 ? -3.225 -20.531 -15.617 1 96.31 330 GLY A O 1
ATOM 2620 N N . LEU A 1 331 ? -1.976 -18.703 -15.656 1 96 331 LEU A N 1
ATOM 2621 C CA . LEU A 1 331 ? -2.498 -18.281 -16.953 1 96 331 LEU A CA 1
ATOM 2622 C C . LEU A 1 331 ? -2.107 -19.281 -18.047 1 96 331 LEU A C 1
ATOM 2624 O O . LEU A 1 331 ? -2.902 -19.578 -18.938 1 96 331 LEU A O 1
ATOM 2628 N N . PHE A 1 332 ? -0.957 -19.781 -17.953 1 95.69 332 PHE A N 1
ATOM 2629 C CA . PHE A 1 332 ? -0.492 -20.797 -18.891 1 95.69 332 PHE A CA 1
ATOM 2630 C C . PHE A 1 332 ? -1.424 -22 -18.906 1 95.69 332 PHE A C 1
ATOM 2632 O O . PHE A 1 332 ? -1.835 -22.469 -19.969 1 95.69 332 PHE A O 1
ATOM 2639 N N . PHE A 1 333 ? -1.756 -22.469 -17.75 1 96.94 333 PHE A N 1
ATOM 2640 C CA . PHE A 1 333 ? -2.6 -23.656 -17.656 1 96.94 333 PHE A CA 1
ATOM 2641 C C . PHE A 1 333 ? -4.008 -23.359 -18.156 1 96.94 333 PHE A C 1
ATOM 2643 O O . PHE A 1 333 ? -4.652 -24.219 -18.766 1 96.94 333 PHE A O 1
ATOM 2650 N N . ALA A 1 334 ? -4.473 -22.172 -17.859 1 97.56 334 ALA A N 1
ATOM 2651 C CA . ALA A 1 334 ? -5.766 -21.781 -18.406 1 97.56 334 ALA A CA 1
ATOM 2652 C C . ALA A 1 334 ? -5.727 -21.766 -19.938 1 97.56 334 ALA A C 1
ATOM 2654 O O . ALA A 1 334 ? -6.621 -22.312 -20.578 1 97.56 334 ALA A O 1
ATOM 2655 N N . ALA A 1 335 ? -4.727 -21.219 -20.469 1 96.31 335 ALA A N 1
ATOM 2656 C CA . ALA A 1 335 ? -4.578 -21.125 -21.922 1 96.31 335 ALA A CA 1
ATOM 2657 C C . ALA A 1 335 ? -4.41 -22.516 -22.547 1 96.31 335 ALA A C 1
ATOM 2659 O O . ALA A 1 335 ? -4.891 -22.766 -23.641 1 96.31 335 ALA A O 1
ATOM 2660 N N . LYS A 1 336 ? -3.691 -23.312 -21.891 1 95.38 336 LYS A N 1
ATOM 2661 C CA . LYS A 1 336 ? -3.428 -24.672 -22.359 1 95.38 336 LYS A CA 1
ATOM 2662 C C . LYS A 1 336 ? -4.727 -25.453 -22.531 1 95.38 336 LYS A C 1
ATOM 2664 O O . LYS A 1 336 ? -4.852 -26.25 -23.469 1 95.38 336 LYS A O 1
ATOM 2669 N N . HIS A 1 337 ? -5.754 -25.172 -21.719 1 96.62 337 HIS A N 1
ATOM 2670 C CA . HIS A 1 337 ? -6.867 -26.094 -21.656 1 96.62 337 HIS A CA 1
ATOM 2671 C C . HIS A 1 337 ? -8.164 -25.438 -22.125 1 96.62 337 HIS A C 1
ATOM 2673 O O . HIS A 1 337 ? -9.148 -26.125 -22.391 1 96.62 337 HIS A O 1
ATOM 2679 N N . ILE A 1 338 ? -8.156 -24.094 -22.156 1 97.06 338 ILE A N 1
ATOM 2680 C CA . ILE A 1 338 ? -9.391 -23.438 -22.547 1 97.06 338 ILE A CA 1
ATOM 2681 C C . ILE A 1 338 ? -9.703 -23.75 -24 1 97.06 338 ILE A C 1
ATOM 2683 O O . ILE A 1 338 ? -8.797 -23.812 -24.844 1 97.06 338 ILE A O 1
ATOM 2687 N N . ASN A 1 339 ? -10.953 -23.922 -24.297 1 94.19 339 ASN A N 1
ATOM 2688 C CA . ASN A 1 339 ? -11.383 -24.203 -25.656 1 94.19 339 ASN A CA 1
ATOM 2689 C C . ASN A 1 339 ? -11.555 -22.906 -26.453 1 94.19 339 ASN A C 1
ATOM 2691 O O . ASN A 1 339 ? -12.016 -21.906 -25.922 1 94.19 339 ASN A O 1
ATOM 2695 N N . GLY A 1 340 ? -11.211 -22.984 -27.797 1 91.75 340 GLY A N 1
ATOM 2696 C CA . GLY A 1 340 ? -11.398 -21.859 -28.688 1 91.75 340 GLY A CA 1
ATOM 2697 C C . GLY A 1 340 ? -10.133 -21.047 -28.906 1 91.75 340 GLY A C 1
ATOM 2698 O O . GLY A 1 340 ? -9.469 -20.656 -27.953 1 91.75 340 GLY A O 1
ATOM 2699 N N . LEU A 1 341 ? -9.844 -20.781 -30.094 1 91.62 341 LEU A N 1
ATOM 2700 C CA . LEU A 1 341 ? -8.609 -20.109 -30.438 1 91.62 341 LEU A CA 1
ATOM 2701 C C . LEU A 1 341 ? -8.641 -18.641 -30 1 91.62 341 LEU A C 1
ATOM 2703 O O . LEU A 1 341 ? -7.617 -18.094 -29.594 1 91.62 341 LEU A O 1
ATOM 2707 N N . THR A 1 342 ? -9.789 -18.047 -30.047 1 94.25 342 THR A N 1
ATOM 2708 C CA . THR A 1 342 ? -9.914 -16.656 -29.672 1 94.25 342 THR A CA 1
ATOM 2709 C C . THR A 1 342 ? -9.703 -16.484 -28.156 1 94.25 342 THR A C 1
ATOM 2711 O O . THR A 1 342 ? -9.047 -15.539 -27.719 1 94.25 342 THR A O 1
ATOM 2714 N N . ARG A 1 343 ? -10.305 -17.391 -27.406 1 95.56 343 ARG A N 1
ATOM 2715 C CA . ARG A 1 343 ? -10.125 -17.375 -25.953 1 95.56 343 ARG A CA 1
ATOM 2716 C C . ARG A 1 343 ? -8.672 -17.609 -25.578 1 95.56 343 ARG A C 1
ATOM 2718 O O . ARG A 1 343 ? -8.125 -16.922 -24.703 1 95.56 343 ARG A O 1
ATOM 2725 N N . LYS A 1 344 ? -8.07 -18.562 -26.266 1 94.81 344 LYS A N 1
ATOM 2726 C CA . LYS A 1 344 ? -6.656 -18.844 -26.031 1 94.81 344 LYS A CA 1
ATOM 2727 C C . LYS A 1 344 ? -5.793 -17.625 -26.328 1 94.81 344 LYS A C 1
ATOM 2729 O O . LYS A 1 344 ? -4.855 -17.328 -25.578 1 94.81 344 LYS A O 1
ATOM 2734 N N . ALA A 1 345 ? -6.102 -16.953 -27.375 1 92.75 345 ALA A N 1
ATOM 2735 C CA . ALA A 1 345 ? -5.352 -15.773 -27.797 1 92.75 345 ALA A CA 1
ATOM 2736 C C . ALA A 1 345 ? -5.488 -14.656 -26.75 1 92.75 345 ALA A C 1
ATOM 2738 O O . ALA A 1 345 ? -4.547 -13.891 -26.531 1 92.75 345 ALA A O 1
ATOM 2739 N N . ARG A 1 346 ? -6.652 -14.562 -26.172 1 93.94 346 ARG A N 1
ATOM 2740 C CA . ARG A 1 346 ? -6.879 -13.555 -25.141 1 93.94 346 ARG A CA 1
ATOM 2741 C C . ARG A 1 346 ? -5.961 -13.781 -23.938 1 93.94 346 ARG A C 1
ATOM 2743 O O . ARG A 1 346 ? -5.387 -12.828 -23.406 1 93.94 346 ARG A O 1
ATOM 2750 N N . ILE A 1 347 ? -5.863 -14.992 -23.531 1 94.94 347 ILE A N 1
ATOM 2751 C CA . ILE A 1 347 ? -5.008 -15.32 -22.391 1 94.94 347 ILE A CA 1
ATOM 2752 C C . ILE A 1 347 ? -3.543 -15.117 -22.766 1 94.94 347 ILE A C 1
ATOM 2754 O O . ILE A 1 347 ? -2.762 -14.578 -21.984 1 94.94 347 ILE A O 1
ATOM 2758 N N . TRP A 1 348 ? -3.207 -15.477 -23.984 1 92.81 348 TRP A N 1
ATOM 2759 C CA . TRP A 1 348 ? -1.855 -15.281 -24.5 1 92.81 348 TRP A CA 1
ATOM 2760 C C . TRP A 1 348 ? -1.469 -13.805 -24.469 1 92.81 348 TRP A C 1
ATOM 2762 O O . TRP A 1 348 ? -0.334 -13.461 -24.125 1 92.81 348 TRP A O 1
ATOM 2772 N N . ASN A 1 349 ? -2.367 -13.031 -24.797 1 92.75 349 ASN A N 1
ATOM 2773 C CA . ASN A 1 349 ? -2.109 -11.594 -24.797 1 92.75 349 ASN A CA 1
ATOM 2774 C C . ASN A 1 349 ? -1.848 -11.07 -23.391 1 92.75 349 ASN A C 1
ATOM 2776 O O . ASN A 1 349 ? -1.046 -10.148 -23.219 1 92.75 349 ASN A O 1
ATOM 2780 N N . ILE A 1 350 ? -2.537 -11.602 -22.453 1 93.25 350 ILE A N 1
ATOM 2781 C CA . ILE A 1 350 ? -2.299 -11.195 -21.078 1 93.25 350 ILE A CA 1
ATOM 2782 C C . ILE A 1 350 ? -0.882 -11.586 -20.656 1 93.25 350 ILE A C 1
ATOM 2784 O O . ILE A 1 350 ? -0.166 -10.789 -20.047 1 93.25 350 ILE A O 1
ATOM 2788 N N . ILE A 1 351 ? -0.463 -12.805 -21 1 93.56 351 ILE A N 1
ATOM 2789 C CA . ILE A 1 351 ? 0.866 -13.297 -20.656 1 93.56 351 ILE A CA 1
ATOM 2790 C C . ILE A 1 351 ? 1.928 -12.422 -21.328 1 93.56 351 ILE A C 1
ATOM 2792 O O . ILE A 1 351 ? 2.896 -12.008 -20.688 1 93.56 351 ILE A O 1
ATOM 2796 N N . THR A 1 352 ? 1.705 -12.07 -22.547 1 90.75 352 THR A N 1
ATOM 2797 C CA . THR A 1 352 ? 2.654 -11.258 -23.297 1 90.75 352 THR A CA 1
ATOM 2798 C C . THR A 1 352 ? 2.721 -9.844 -22.734 1 90.75 352 THR A C 1
ATOM 2800 O O . THR A 1 352 ? 3.785 -9.219 -22.734 1 90.75 352 THR A O 1
ATOM 2803 N N . ASP A 1 353 ? 1.592 -9.398 -22.312 1 90.56 353 ASP A N 1
ATOM 2804 C CA . ASP A 1 353 ? 1.535 -8.07 -21.703 1 90.56 353 ASP A CA 1
ATOM 2805 C C . ASP A 1 353 ? 2.33 -8.016 -20.406 1 90.56 353 ASP A C 1
ATOM 2807 O O . ASP A 1 353 ? 2.922 -6.98 -20.078 1 90.56 353 ASP A O 1
ATOM 2811 N N . VAL A 1 354 ? 2.305 -9.055 -19.641 1 90.56 354 VAL A N 1
ATOM 2812 C CA . VAL A 1 354 ? 3.074 -9.117 -18.406 1 90.56 354 VAL A CA 1
ATOM 2813 C C . VAL A 1 354 ? 4.559 -8.93 -18.703 1 90.56 354 VAL A C 1
ATOM 2815 O O . VAL A 1 354 ? 5.242 -8.156 -18.031 1 90.56 354 VAL A O 1
ATOM 2818 N N . GLU A 1 355 ? 5.008 -9.57 -19.719 1 87.62 355 GLU A N 1
ATOM 2819 C CA . GLU A 1 355 ? 6.41 -9.438 -20.078 1 87.62 355 GLU A CA 1
ATOM 2820 C C . GLU A 1 355 ? 6.707 -8.039 -20.609 1 87.62 355 GLU A C 1
ATOM 2822 O O . GLU A 1 355 ? 7.699 -7.418 -20.219 1 87.62 355 GLU A O 1
ATOM 2827 N N . ALA A 1 356 ? 5.875 -7.551 -21.453 1 87.69 356 ALA A N 1
ATOM 2828 C CA . ALA A 1 356 ? 6.102 -6.262 -22.109 1 87.69 356 ALA A CA 1
ATOM 2829 C C . ALA A 1 356 ? 6.051 -5.117 -21.094 1 87.69 356 ALA A C 1
ATOM 2831 O O . ALA A 1 356 ? 6.875 -4.203 -21.141 1 87.69 356 ALA A O 1
ATOM 2832 N N . ARG A 1 357 ? 5.152 -5.188 -20.172 1 89.25 357 ARG A N 1
ATOM 2833 C CA . ARG A 1 357 ? 4.906 -4.059 -19.281 1 89.25 357 ARG A CA 1
ATOM 2834 C C . ARG A 1 357 ? 5.703 -4.195 -18 1 89.25 357 ARG A C 1
ATOM 2836 O O . ARG A 1 357 ? 6.156 -3.199 -17.422 1 89.25 357 ARG A O 1
ATOM 2843 N N . LEU A 1 358 ? 5.844 -5.422 -17.547 1 88.75 358 LEU A N 1
ATOM 2844 C CA . LEU A 1 358 ? 6.398 -5.605 -16.203 1 88.75 358 LEU A CA 1
ATOM 2845 C C . LEU A 1 358 ? 7.793 -6.219 -16.281 1 88.75 358 LEU A C 1
ATOM 2847 O O . LEU A 1 358 ? 8.508 -6.254 -15.273 1 88.75 358 LEU A O 1
ATOM 2851 N N . GLY A 1 359 ? 8.219 -6.691 -17.438 1 84.19 359 GLY A N 1
ATOM 2852 C CA . GLY A 1 359 ? 9.555 -7.211 -17.641 1 84.19 359 GLY A CA 1
ATOM 2853 C C . GLY A 1 359 ? 9.727 -8.641 -17.156 1 84.19 359 GLY A C 1
ATOM 2854 O O . GLY A 1 359 ? 10.82 -9.195 -17.219 1 84.19 359 GLY A O 1
ATOM 2855 N N . TYR A 1 360 ? 8.727 -9.203 -16.625 1 82 360 TYR A N 1
ATOM 2856 C CA . TYR A 1 360 ? 8.789 -10.586 -16.172 1 82 360 TYR A CA 1
ATOM 2857 C C . TYR A 1 360 ? 8.812 -11.555 -17.344 1 82 360 TYR A C 1
ATOM 2859 O O . TYR A 1 360 ? 7.887 -11.562 -18.156 1 82 360 TYR A O 1
ATOM 2867 N N . HIS A 1 361 ? 9.773 -12.375 -17.406 1 78.94 361 HIS A N 1
ATOM 2868 C CA . HIS A 1 361 ? 10.008 -13.203 -18.594 1 78.94 361 HIS A CA 1
ATOM 2869 C C . HIS A 1 361 ? 8.969 -14.312 -18.703 1 78.94 361 HIS A C 1
ATOM 2871 O O . HIS A 1 361 ? 8.836 -15.141 -17.781 1 78.94 361 HIS A O 1
ATOM 2877 N N . THR A 1 362 ? 8.281 -14.289 -19.797 1 78.12 362 THR A N 1
ATOM 2878 C CA . THR A 1 362 ? 7.242 -15.289 -20.016 1 78.12 362 THR A CA 1
ATOM 2879 C C . THR A 1 362 ? 7.418 -15.961 -21.375 1 78.12 362 THR A C 1
ATOM 2881 O O . THR A 1 362 ? 6.578 -16.75 -21.797 1 78.12 362 THR A O 1
ATOM 2884 N N . ARG A 1 363 ? 8.469 -15.812 -22.062 1 77.81 363 ARG A N 1
ATOM 2885 C CA . ARG A 1 363 ? 8.641 -16.25 -23.453 1 77.81 363 ARG A CA 1
ATOM 2886 C C . ARG A 1 363 ? 8.617 -17.766 -23.562 1 77.81 363 ARG A C 1
ATOM 2888 O O . ARG A 1 363 ? 8.047 -18.312 -24.5 1 77.81 363 ARG A O 1
ATOM 2895 N N . ASN A 1 364 ? 9.227 -18.344 -22.641 1 79.75 364 ASN A N 1
ATOM 2896 C CA . ASN A 1 364 ? 9.227 -19.797 -22.656 1 79.75 364 ASN A CA 1
ATOM 2897 C C . ASN A 1 364 ? 7.816 -20.359 -22.562 1 79.75 364 ASN A C 1
ATOM 2899 O O . ASN A 1 364 ? 7.5 -21.375 -23.203 1 79.75 364 ASN A O 1
ATOM 2903 N N . MET A 1 365 ? 6.992 -19.734 -21.828 1 82.94 365 MET A N 1
ATOM 2904 C CA . MET A 1 365 ? 5.609 -20.172 -21.672 1 82.94 365 MET A CA 1
ATOM 2905 C C . MET A 1 365 ? 4.82 -19.969 -22.969 1 82.94 365 MET A C 1
ATOM 2907 O O . MET A 1 365 ? 4.051 -20.828 -23.375 1 82.94 365 MET A O 1
ATOM 2911 N N . VAL A 1 366 ? 5.074 -18.875 -23.547 1 84.06 366 VAL A N 1
ATOM 2912 C CA . VAL A 1 366 ? 4.387 -18.547 -24.797 1 84.06 366 VAL A CA 1
ATOM 2913 C C . VAL A 1 366 ? 4.801 -19.531 -25.891 1 84.06 366 VAL A C 1
ATOM 2915 O O . VAL A 1 366 ? 3.959 -20.016 -26.641 1 84.06 366 VAL A O 1
ATOM 2918 N N . LYS A 1 367 ? 6.02 -19.828 -25.922 1 85.5 367 LYS A N 1
ATOM 2919 C CA . LYS A 1 367 ? 6.516 -20.781 -26.891 1 85.5 367 LYS A CA 1
ATOM 2920 C C . LYS A 1 367 ? 5.887 -22.156 -26.672 1 85.5 367 LYS A C 1
ATOM 2922 O O . LYS A 1 367 ? 5.508 -22.828 -27.641 1 85.5 367 LYS A O 1
ATOM 2927 N N . LYS A 1 368 ? 5.828 -22.516 -25.516 1 85.75 368 LYS A N 1
ATOM 2928 C CA . LYS A 1 368 ? 5.211 -23.797 -25.188 1 85.75 368 LYS A CA 1
ATOM 2929 C C . LYS A 1 368 ? 3.754 -23.828 -25.641 1 85.75 368 LYS A C 1
ATOM 2931 O O . LYS A 1 368 ? 3.277 -24.844 -26.141 1 85.75 368 LYS A O 1
ATOM 2936 N N . LEU A 1 369 ? 3.064 -22.797 -25.422 1 87.12 369 LEU A N 1
ATOM 2937 C CA . LEU A 1 369 ? 1.665 -22.703 -25.828 1 87.12 369 LEU A CA 1
ATOM 2938 C C . LEU A 1 369 ? 1.531 -22.781 -27.344 1 87.12 369 LEU A C 1
ATOM 2940 O O . LEU A 1 369 ? 0.634 -23.453 -27.859 1 87.12 369 LEU A O 1
ATOM 2944 N N . GLN A 1 370 ? 2.41 -22.125 -28.016 1 86.56 370 GLN A N 1
ATOM 2945 C CA . GLN A 1 370 ? 2.416 -22.156 -29.469 1 86.56 370 GLN A CA 1
ATOM 2946 C C . GLN A 1 370 ? 2.648 -23.578 -29.969 1 86.56 370 GLN A C 1
ATOM 2948 O O . GLN A 1 370 ? 1.978 -24.031 -30.906 1 86.56 370 GLN A O 1
ATOM 2953 N N . ASP A 1 371 ? 3.555 -24.25 -29.328 1 87.81 371 ASP A N 1
ATOM 2954 C CA . ASP A 1 371 ? 3.846 -25.625 -29.703 1 87.81 371 ASP A CA 1
ATOM 2955 C C . ASP A 1 371 ? 2.625 -26.516 -29.5 1 87.81 371 ASP A C 1
ATOM 2957 O O . ASP A 1 371 ? 2.354 -27.406 -30.312 1 87.81 371 ASP A O 1
ATOM 2961 N N . LEU A 1 372 ? 1.956 -26.25 -28.484 1 84.19 372 LEU A N 1
ATOM 2962 C CA . LEU A 1 372 ? 0.775 -27.047 -28.156 1 84.19 372 LEU A CA 1
ATOM 2963 C C . LEU A 1 372 ? -0.33 -26.812 -29.188 1 84.19 372 LEU A C 1
ATOM 2965 O O . LEU A 1 372 ? -0.996 -27.75 -29.625 1 84.19 372 LEU A O 1
ATOM 2969 N N . VAL A 1 373 ? -0.507 -25.594 -29.562 1 82.5 373 VAL A N 1
ATOM 2970 C CA . VAL A 1 373 ? -1.516 -25.266 -30.547 1 82.5 373 VAL A CA 1
ATOM 2971 C C . VAL A 1 373 ? -1.147 -25.891 -31.891 1 82.5 373 VAL A C 1
ATOM 2973 O O . VAL A 1 373 ? -2.01 -26.453 -32.594 1 82.5 373 VAL A O 1
ATOM 2976 N N . GLU A 1 374 ? 0.054 -25.844 -32.188 1 81.25 374 GLU A N 1
ATOM 2977 C CA . GLU A 1 374 ? 0.529 -26.422 -33.438 1 81.25 374 GLU A CA 1
ATOM 2978 C C . GLU A 1 374 ? 0.345 -27.938 -33.469 1 81.25 374 GLU A C 1
AT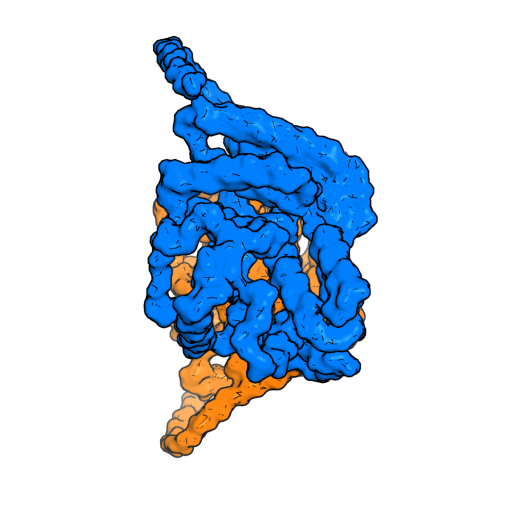OM 2980 O O . GLU A 1 374 ? 0.152 -28.531 -34.531 1 81.25 374 GLU A O 1
ATOM 2985 N N . ALA A 1 375 ? 0.429 -28.469 -32.344 1 82.5 375 ALA A N 1
ATOM 2986 C CA . ALA A 1 375 ? 0.249 -29.922 -32.188 1 82.5 375 ALA A CA 1
ATOM 2987 C C . ALA A 1 375 ? -1.232 -30.281 -32.156 1 82.5 375 ALA A C 1
ATOM 2989 O O . ALA A 1 375 ? -1.585 -31.469 -32.094 1 82.5 375 ALA A O 1
ATOM 2990 N N . GLY A 1 376 ? -2.129 -29.344 -32.312 1 72.56 376 GLY A N 1
ATOM 2991 C CA . GLY A 1 376 ? -3.562 -29.578 -32.344 1 72.56 376 GLY A CA 1
ATOM 2992 C C . GLY A 1 376 ? -4.176 -29.719 -30.953 1 72.56 376 GLY A C 1
ATOM 2993 O O . GLY A 1 376 ? -5.223 -30.344 -30.797 1 72.56 376 GLY A O 1
ATOM 2994 N N . LEU A 1 377 ? -3.395 -29.234 -30 1 70.25 377 LEU A N 1
ATOM 2995 C CA . LEU A 1 377 ? -3.859 -29.281 -28.625 1 70.25 377 LEU A CA 1
ATOM 2996 C C . LEU A 1 377 ? -4.289 -27.891 -28.141 1 70.25 377 LEU A C 1
ATOM 2998 O O . LEU A 1 377 ? -3.744 -26.875 -28.594 1 70.25 377 LEU A O 1
ATOM 3002 N N . MET B 1 1 ? -35.531 27.781 24.203 1 20.83 1 MET B N 1
ATOM 3003 C CA . MET B 1 1 ? -36.75 26.969 24.25 1 20.83 1 MET B CA 1
ATOM 3004 C C . MET B 1 1 ? -36.594 25.75 23.328 1 20.83 1 MET B C 1
ATOM 3006 O O . MET B 1 1 ? -36.906 25.828 22.141 1 20.83 1 MET B O 1
ATOM 3010 N N . LEU B 1 2 ? -35.438 24.984 23.406 1 22.39 2 LEU B N 1
ATOM 3011 C CA . LEU B 1 2 ? -34.875 23.781 22.781 1 22.39 2 LEU B CA 1
ATOM 3012 C C . LEU B 1 2 ? -35.781 22.562 23.078 1 22.39 2 LEU B C 1
ATOM 3014 O O . LEU B 1 2 ? -35.812 22.094 24.219 1 22.39 2 LEU B O 1
ATOM 3018 N N . THR B 1 3 ? -37.031 22.531 22.391 1 23.38 3 THR B N 1
ATOM 3019 C CA . THR B 1 3 ? -38.156 21.625 22.453 1 23.38 3 THR B CA 1
ATOM 3020 C C . THR B 1 3 ? -37.688 20.172 22.391 1 23.38 3 THR B C 1
ATOM 3022 O O . THR B 1 3 ? -36.75 19.844 21.672 1 23.38 3 THR B O 1
ATOM 3025 N N . TYR B 1 4 ? -38.094 19.375 23.406 1 23.56 4 TYR B N 1
ATOM 3026 C CA . TYR B 1 4 ? -38.062 17.984 23.828 1 23.56 4 TYR B CA 1
ATOM 3027 C C . TYR B 1 4 ? -38.594 17.062 22.734 1 23.56 4 TYR B C 1
ATOM 3029 O O . TYR B 1 4 ? -39.781 17.062 22.406 1 23.56 4 TYR B O 1
ATOM 3037 N N . ILE B 1 5 ? -37.844 16.953 21.562 1 24.69 5 ILE B N 1
ATOM 3038 C CA . ILE B 1 5 ? -38.344 16.062 20.516 1 24.69 5 ILE B CA 1
ATOM 3039 C C . ILE B 1 5 ? -38.75 14.734 21.125 1 24.69 5 ILE B C 1
ATOM 3041 O O . ILE B 1 5 ? -37.938 14.016 21.688 1 24.69 5 ILE B O 1
ATOM 3045 N N . ASN B 1 6 ? -39.938 14.719 21.75 1 26.14 6 ASN B N 1
ATOM 3046 C CA . ASN B 1 6 ? -40.625 13.547 22.25 1 26.14 6 ASN B CA 1
ATOM 3047 C C . ASN B 1 6 ? -40.656 12.414 21.234 1 26.14 6 ASN B C 1
ATOM 3049 O O . ASN B 1 6 ? -41.438 12.445 20.281 1 26.14 6 ASN B O 1
ATOM 3053 N N . LEU B 1 7 ? -39.531 11.867 20.953 1 24.61 7 LEU B N 1
ATOM 3054 C CA . LEU B 1 7 ? -39.406 10.695 20.078 1 24.61 7 LEU B CA 1
ATOM 3055 C C . LEU B 1 7 ? -40.312 9.57 20.578 1 24.61 7 LEU B C 1
ATOM 3057 O O . LEU B 1 7 ? -40.062 8.984 21.625 1 24.61 7 LEU B O 1
ATOM 3061 N N . MET B 1 8 ? -41.625 9.758 20.375 1 25.5 8 MET B N 1
ATOM 3062 C CA . MET B 1 8 ? -42.594 8.68 20.594 1 25.5 8 MET B CA 1
ATOM 3063 C C . MET B 1 8 ? -42.094 7.375 19.984 1 25.5 8 MET B C 1
ATOM 3065 O O . MET B 1 8 ? -41.656 7.352 18.828 1 25.5 8 MET B O 1
ATOM 3069 N N . THR B 1 9 ? -41.812 6.445 20.828 1 26.64 9 THR B N 1
ATOM 3070 C CA . THR B 1 9 ? -41.25 5.109 20.625 1 26.64 9 THR B CA 1
ATOM 3071 C C . THR B 1 9 ? -42.25 4.223 19.875 1 26.64 9 THR B C 1
ATOM 3073 O O . THR B 1 9 ? -43.25 3.801 20.422 1 26.64 9 THR B O 1
ATOM 3076 N N . PRO B 1 10 ? -42.719 4.555 18.625 1 28.34 10 PRO B N 1
ATOM 3077 C CA . PRO B 1 10 ? -43.719 3.57 18.219 1 28.34 10 PRO B CA 1
ATOM 3078 C C . PRO B 1 10 ? -43.188 2.139 18.25 1 28.34 10 PRO B C 1
ATOM 3080 O O . PRO B 1 10 ? -41.969 1.916 18.109 1 28.34 10 PRO B O 1
ATOM 3083 N N . ASP B 1 11 ? -43.875 1.189 19 1 28.73 11 ASP B N 1
ATOM 3084 C CA . ASP B 1 11 ? -43.656 -0.203 19.391 1 28.73 11 ASP B CA 1
ATOM 3085 C C . ASP B 1 11 ? -43.594 -1.111 18.172 1 28.73 11 ASP B C 1
ATOM 3087 O O . ASP B 1 11 ? -43.594 -2.336 18.297 1 28.73 11 ASP B O 1
ATOM 3091 N N . ASP B 1 12 ? -44.094 -0.633 17 1 29.89 12 ASP B N 1
ATOM 3092 C CA . ASP B 1 12 ? -44.469 -1.719 16.094 1 29.89 12 ASP B CA 1
ATOM 3093 C C . ASP B 1 12 ? -43.25 -2.541 15.68 1 29.89 12 ASP B C 1
ATOM 3095 O O . ASP B 1 12 ? -42.25 -1.991 15.188 1 29.89 12 ASP B O 1
ATOM 3099 N N . THR B 1 13 ? -43.062 -3.703 16.266 1 30.73 13 THR B N 1
ATOM 3100 C CA . THR B 1 13 ? -42.125 -4.805 16.078 1 30.73 13 THR B CA 1
ATOM 3101 C C . THR B 1 13 ? -42.125 -5.266 14.617 1 30.73 13 THR B C 1
ATOM 3103 O O . THR B 1 13 ? -42.219 -6.461 14.344 1 30.73 13 THR B O 1
ATOM 3106 N N . SER B 1 14 ? -42.656 -4.492 13.672 1 30.38 14 SER B N 1
ATOM 3107 C CA . SER B 1 14 ? -42.594 -5.199 12.391 1 30.38 14 SER B CA 1
ATOM 3108 C C . SER B 1 14 ? -41.219 -5.734 12.109 1 30.38 14 SER B C 1
ATOM 3110 O O . SER B 1 14 ? -40.219 -5.074 12.398 1 30.38 14 SER B O 1
ATOM 3112 N N . ASP B 1 15 ? -41.125 -7.004 12.039 1 29.69 15 ASP B N 1
ATOM 3113 C CA . ASP B 1 15 ? -40 -7.859 11.641 1 29.69 15 ASP B CA 1
ATOM 3114 C C . ASP B 1 15 ? -39.312 -7.305 10.406 1 29.69 15 ASP B C 1
ATOM 3116 O O . ASP B 1 15 ? -39.75 -7.539 9.281 1 29.69 15 ASP B O 1
ATOM 3120 N N . ARG B 1 16 ? -38.969 -6.012 10.422 1 31.36 16 ARG B N 1
ATOM 3121 C CA . ARG B 1 16 ? -38.25 -5.473 9.273 1 31.36 16 ARG B CA 1
ATOM 3122 C C . ARG B 1 16 ? -37.094 -6.379 8.891 1 31.36 16 ARG B C 1
ATOM 3124 O O . ARG B 1 16 ? -36.094 -6.438 9.594 1 31.36 16 ARG B O 1
ATOM 3131 N N . SER B 1 17 ? -37.375 -7.516 8.344 1 32.25 17 SER B N 1
ATOM 3132 C CA . SER B 1 17 ? -36.406 -8.312 7.609 1 32.25 17 SER B CA 1
ATOM 3133 C C . SER B 1 17 ? -35.438 -7.43 6.844 1 32.25 17 SER B C 1
ATOM 3135 O O . SER B 1 17 ? -35.844 -6.691 5.941 1 32.25 17 SER B O 1
ATOM 3137 N N . SER B 1 18 ? -34.562 -6.773 7.395 1 35.56 18 SER B N 1
ATOM 3138 C CA . SER B 1 18 ? -33.531 -5.914 6.82 1 35.56 18 SER B CA 1
ATOM 3139 C C . SER B 1 18 ? -32.938 -6.516 5.543 1 35.56 18 SER B C 1
ATOM 3141 O O . SER B 1 18 ? -32.219 -7.52 5.59 1 35.56 18 SER B O 1
ATOM 3143 N N . THR B 1 19 ? -33.625 -6.688 4.48 1 38.72 19 THR B N 1
ATOM 3144 C CA . THR B 1 19 ? -33.125 -6.984 3.15 1 38.72 19 THR B CA 1
ATOM 3145 C C . THR B 1 19 ? -31.75 -6.352 2.949 1 38.72 19 THR B C 1
ATOM 3147 O O . THR B 1 19 ? -31.609 -5.125 2.979 1 38.72 19 THR B O 1
ATOM 3150 N N . VAL B 1 20 ? -30.734 -6.879 3.443 1 45.19 20 VAL B N 1
ATOM 3151 C CA . VAL B 1 20 ? -29.375 -6.449 3.158 1 45.19 20 VAL B CA 1
ATOM 3152 C C . VAL B 1 20 ? -29.25 -6.043 1.691 1 45.19 20 VAL B C 1
ATOM 3154 O O . VAL B 1 20 ? -29.375 -6.883 0.797 1 45.19 20 VAL B O 1
ATOM 3157 N N . SER B 1 21 ? -29.859 -4.984 1.185 1 52.62 21 SER B N 1
ATOM 3158 C CA . SER B 1 21 ? -29.812 -4.43 -0.164 1 52.62 21 SER B CA 1
ATOM 3159 C C . SER B 1 21 ? -28.391 -4.406 -0.702 1 52.62 21 SER B C 1
ATOM 3161 O O . SER B 1 21 ? -27.516 -3.723 -0.149 1 52.62 21 SER B O 1
ATOM 3163 N N . SER B 1 22 ? -27.906 -5.59 -1.271 1 68.56 22 SER B N 1
ATOM 3164 C CA . SER B 1 22 ? -26.641 -5.754 -1.968 1 68.56 22 SER B CA 1
ATOM 3165 C C . SER B 1 22 ? -26.562 -4.863 -3.205 1 68.56 22 SER B C 1
ATOM 3167 O O . SER B 1 22 ? -27.578 -4.598 -3.842 1 68.56 22 SER B O 1
ATOM 3169 N N . VAL B 1 23 ? -25.547 -3.941 -3.303 1 81 23 VAL B N 1
ATOM 3170 C CA . VAL B 1 23 ? -25.297 -3.018 -4.406 1 81 23 VAL B CA 1
ATOM 3171 C C . VAL B 1 23 ? -24.953 -3.799 -5.668 1 81 23 VAL B C 1
ATOM 3173 O O . VAL B 1 23 ? -24.203 -4.777 -5.609 1 81 23 VAL B O 1
ATOM 3176 N N . THR B 1 24 ? -25.703 -3.535 -6.672 1 83.75 24 THR B N 1
ATOM 3177 C CA . THR B 1 24 ? -25.312 -4.078 -7.969 1 83.75 24 THR B CA 1
ATOM 3178 C C . THR B 1 24 ? -24.156 -3.289 -8.555 1 83.75 24 THR B C 1
ATOM 3180 O O . THR B 1 24 ? -24.234 -2.066 -8.688 1 83.75 24 THR B O 1
ATOM 3183 N N . LEU B 1 25 ? -23.172 -3.979 -8.867 1 90.75 25 LEU B N 1
ATOM 3184 C CA . LEU B 1 25 ? -21.938 -3.354 -9.352 1 90.75 25 LEU B CA 1
ATOM 3185 C C . LEU B 1 25 ? -22 -3.131 -10.859 1 90.75 25 LEU B C 1
ATOM 3187 O O . LEU B 1 25 ? -22.266 -4.066 -11.617 1 90.75 25 LEU B O 1
ATOM 3191 N N . THR B 1 26 ? -21.859 -1.946 -11.32 1 93.62 26 THR B N 1
ATOM 3192 C CA . THR B 1 26 ? -21.703 -1.591 -12.727 1 93.62 26 THR B CA 1
ATOM 3193 C C . THR B 1 26 ? -20.234 -1.382 -13.078 1 93.62 26 THR B C 1
ATOM 3195 O O . THR B 1 26 ? -19.391 -1.341 -12.188 1 93.62 26 THR B O 1
ATOM 3198 N N . SER B 1 27 ? -19.938 -1.245 -14.375 1 94.25 27 SER B N 1
ATOM 3199 C CA . SER B 1 27 ? -18.562 -0.958 -14.789 1 94.25 27 SER B CA 1
ATOM 3200 C C . SER B 1 27 ? -18.078 0.365 -14.211 1 94.25 27 SER B C 1
ATOM 3202 O O . SER B 1 27 ? -16.906 0.49 -13.828 1 94.25 27 SER B O 1
ATOM 3204 N N . GLU B 1 28 ? -19 1.268 -14.141 1 95.31 28 GLU B N 1
ATOM 3205 C CA . GLU B 1 28 ? -18.641 2.584 -13.617 1 95.31 28 GLU B CA 1
ATOM 3206 C C . GLU B 1 28 ? -18.297 2.518 -12.133 1 95.31 28 GLU B C 1
ATOM 3208 O O . GLU B 1 28 ? -17.266 3.047 -11.703 1 95.31 28 GLU B O 1
ATOM 3213 N N . THR B 1 29 ? -19.172 1.892 -11.414 1 96.44 29 THR B N 1
ATOM 3214 C CA . THR B 1 29 ? -18.938 1.836 -9.977 1 96.44 29 THR B CA 1
ATOM 3215 C C . THR B 1 29 ? -17.781 0.91 -9.648 1 96.44 29 THR B C 1
ATOM 3217 O O . THR B 1 29 ? -17.031 1.145 -8.695 1 96.44 29 THR B O 1
ATOM 3220 N N . ALA B 1 30 ? -17.531 -0.107 -10.461 1 94.56 30 ALA B N 1
ATOM 3221 C CA . ALA B 1 30 ? -16.344 -0.938 -10.297 1 94.56 30 ALA B CA 1
ATOM 3222 C C . ALA B 1 30 ? -15.07 -0.12 -10.508 1 94.56 30 ALA B C 1
ATOM 3224 O O . ALA B 1 30 ? -14.109 -0.259 -9.758 1 94.56 30 ALA B O 1
ATOM 3225 N N . PHE B 1 31 ? -15.148 0.701 -11.492 1 95.38 31 PHE B N 1
ATOM 3226 C CA . PHE B 1 31 ? -14.016 1.586 -11.766 1 95.38 31 PHE B CA 1
ATOM 3227 C C . PHE B 1 31 ? -13.766 2.518 -10.586 1 95.38 31 PHE B C 1
ATOM 3229 O O . PHE B 1 31 ? -12.617 2.73 -10.195 1 95.38 31 PHE B O 1
ATOM 3236 N N . LEU B 1 32 ? -14.781 3.027 -10.047 1 97 32 LEU B N 1
ATOM 3237 C CA . LEU B 1 32 ? -14.656 3.939 -8.914 1 97 32 LEU B CA 1
ATOM 3238 C C . LEU B 1 32 ? -14.07 3.223 -7.703 1 97 32 LEU B C 1
ATOM 3240 O O . LEU B 1 32 ? -13.188 3.758 -7.027 1 97 32 LEU B O 1
ATOM 3244 N N . LEU B 1 33 ? -14.578 2.035 -7.461 1 96.12 33 LEU B N 1
ATOM 3245 C CA . LEU B 1 33 ? -14.078 1.273 -6.324 1 96.12 33 LEU B CA 1
ATOM 3246 C C . LEU B 1 33 ? -12.602 0.926 -6.512 1 96.12 33 LEU B C 1
ATOM 3248 O O . LEU B 1 33 ? -11.82 0.983 -5.562 1 96.12 33 LEU B O 1
ATOM 3252 N N . GLN B 1 34 ? -12.227 0.604 -7.707 1 94.19 34 GLN B N 1
ATOM 3253 C CA . GLN B 1 34 ? -10.836 0.292 -8.008 1 94.19 34 GLN B CA 1
ATOM 3254 C C . GLN B 1 34 ? -9.953 1.537 -7.906 1 94.19 34 GLN B C 1
ATOM 3256 O O . GLN B 1 34 ? -8.836 1.471 -7.402 1 94.19 34 GLN B O 1
ATOM 3261 N N . THR B 1 35 ? -10.438 2.621 -8.406 1 94.88 35 THR B N 1
ATOM 3262 C CA . THR B 1 35 ? -9.727 3.893 -8.328 1 94.88 35 THR B CA 1
ATOM 3263 C C . THR B 1 35 ? -9.555 4.324 -6.875 1 94.88 35 THR B C 1
ATOM 3265 O O . THR B 1 35 ? -8.5 4.84 -6.5 1 94.88 35 THR B O 1
ATOM 3268 N N . TYR B 1 36 ? -10.602 4.105 -6.09 1 97 36 TYR B N 1
ATOM 3269 C CA . TYR B 1 36 ? -10.539 4.367 -4.652 1 97 36 TYR B CA 1
ATOM 3270 C C . TYR B 1 36 ? -9.297 3.729 -4.035 1 97 36 TYR B C 1
ATOM 3272 O O . TYR B 1 36 ? -8.531 4.398 -3.346 1 97 36 TYR B O 1
ATOM 3280 N N . LEU B 1 37 ? -9.039 2.512 -4.316 1 94.12 37 LEU B N 1
ATOM 3281 C CA . LEU B 1 37 ? -7.977 1.727 -3.697 1 94.12 37 LEU B CA 1
ATOM 3282 C C . LEU B 1 37 ? -6.605 2.26 -4.098 1 94.12 37 LEU B C 1
ATOM 3284 O O . LEU B 1 37 ? -5.664 2.211 -3.303 1 94.12 37 LEU B O 1
ATOM 3288 N N . ARG B 1 38 ? -6.531 2.846 -5.246 1 90.94 38 ARG B N 1
ATOM 3289 C CA . ARG B 1 38 ? -5.234 3.262 -5.777 1 90.94 38 ARG B CA 1
ATOM 3290 C C . ARG B 1 38 ? -4.953 4.723 -5.453 1 90.94 38 ARG B C 1
ATOM 3292 O O . ARG B 1 38 ? -3.822 5.191 -5.598 1 90.94 38 ARG B O 1
ATOM 3299 N N . THR B 1 39 ? -5.988 5.426 -4.945 1 93.75 39 THR B N 1
ATOM 3300 C CA . THR B 1 39 ? -5.805 6.859 -4.773 1 93.75 39 THR B CA 1
ATOM 3301 C C . THR B 1 39 ? -6.219 7.297 -3.369 1 93.75 39 THR B C 1
ATOM 3303 O O . THR B 1 39 ? -5.449 7.148 -2.418 1 93.75 39 THR B O 1
ATOM 3306 N N . VAL B 1 40 ? -7.512 7.578 -3.195 1 96.31 40 VAL B N 1
ATOM 3307 C CA . VAL B 1 40 ? -7.938 8.328 -2.02 1 96.31 40 VAL B CA 1
ATOM 3308 C C . VAL B 1 40 ? -7.859 7.441 -0.78 1 96.31 40 VAL B C 1
ATOM 3310 O O . VAL B 1 40 ? -7.68 7.934 0.336 1 96.31 40 VAL B O 1
ATOM 3313 N N . ALA B 1 41 ? -7.992 6.125 -0.955 1 97.38 41 ALA B N 1
ATOM 3314 C CA . ALA B 1 41 ? -7.82 5.234 0.193 1 97.38 41 ALA B CA 1
ATOM 3315 C C . ALA B 1 41 ? -6.418 5.355 0.777 1 97.38 41 ALA B C 1
ATOM 3317 O O . ALA B 1 41 ? -6.234 5.27 1.993 1 97.38 41 ALA B O 1
ATOM 3318 N N . THR B 1 42 ? -5.441 5.582 -0.064 1 95.19 42 THR B N 1
ATOM 3319 C CA . THR B 1 42 ? -4.059 5.707 0.385 1 95.19 42 THR B CA 1
ATOM 3320 C C . THR B 1 42 ? -3.857 7.008 1.157 1 95.19 42 THR B C 1
ATOM 3322 O O . THR B 1 42 ? -3.035 7.074 2.072 1 95.19 42 THR B O 1
ATOM 3325 N N . TRP B 1 43 ? -4.656 8.023 0.794 1 95.75 43 TRP B N 1
ATOM 3326 C CA . TRP B 1 43 ? -4.586 9.273 1.545 1 95.75 43 TRP B CA 1
ATOM 3327 C C . TRP B 1 43 ? -5.055 9.07 2.982 1 95.75 43 TRP B C 1
ATOM 3329 O O . TRP B 1 43 ? -4.441 9.586 3.92 1 95.75 43 TRP B O 1
ATOM 3339 N N . MET B 1 44 ? -6.109 8.289 3.033 1 96.94 44 MET B N 1
ATOM 3340 C CA . MET B 1 44 ? -6.723 8.062 4.34 1 96.94 44 MET B CA 1
ATOM 3341 C C . MET B 1 44 ? -5.797 7.262 5.246 1 96.94 44 MET B C 1
ATOM 3343 O O . MET B 1 44 ? -5.832 7.414 6.469 1 96.94 44 MET B O 1
ATOM 3347 N N . ASP B 1 45 ? -4.891 6.504 4.645 1 97.06 45 ASP B N 1
ATOM 3348 C CA . ASP B 1 45 ? -4.047 5.59 5.406 1 97.06 45 ASP B CA 1
ATOM 3349 C C . ASP B 1 45 ? -2.654 6.18 5.629 1 97.06 45 ASP B C 1
ATOM 3351 O O . ASP B 1 45 ? -1.717 5.457 5.973 1 97.06 45 ASP B O 1
ATOM 3355 N N . LEU B 1 46 ? -2.391 7.43 5.398 1 95 46 LEU B N 1
ATOM 3356 C CA . LEU B 1 46 ? -1.095 8.094 5.473 1 95 46 LEU B CA 1
ATOM 3357 C C . LEU B 1 46 ? -0.357 7.707 6.75 1 95 46 LEU B C 1
ATOM 3359 O O . LEU B 1 46 ? 0.846 7.438 6.719 1 95 46 LEU B O 1
ATOM 3363 N N . MET B 1 47 ? -0.955 7.629 7.895 1 95.38 47 MET B N 1
ATOM 3364 C CA . MET B 1 47 ? -0.332 7.297 9.172 1 95.38 47 MET B CA 1
ATOM 3365 C C . MET B 1 47 ? -0.935 6.027 9.758 1 95.38 47 MET B C 1
ATOM 3367 O O . MET B 1 47 ? -1.167 5.941 10.961 1 95.38 47 MET B O 1
ATOM 3371 N N . ASP B 1 48 ? -1.235 5.145 8.875 1 97.12 48 ASP B N 1
ATOM 3372 C CA . ASP B 1 48 ? -1.819 3.873 9.289 1 97.12 48 ASP B CA 1
ATOM 3373 C C . ASP B 1 48 ? -1.19 2.707 8.523 1 97.12 48 ASP B C 1
ATOM 3375 O O . ASP B 1 48 ? -1.65 2.346 7.441 1 97.12 48 ASP B O 1
ATOM 3379 N N . HIS B 1 49 ? -0.255 1.997 9.234 1 95.88 49 HIS B N 1
ATOM 3380 C CA . HIS B 1 49 ? 0.467 0.907 8.586 1 95.88 49 HIS B CA 1
ATOM 3381 C C . HIS B 1 49 ? -0.407 -0.336 8.461 1 95.88 49 HIS B C 1
ATOM 3383 O O . HIS B 1 49 ? -0.059 -1.277 7.746 1 95.88 49 HIS B O 1
ATOM 3389 N N . THR B 1 50 ? -1.598 -0.311 9.062 1 95.75 50 THR B N 1
ATOM 3390 C CA . THR B 1 50 ? -2.51 -1.438 8.914 1 95.75 50 THR B CA 1
ATOM 3391 C C . THR B 1 50 ? -3.34 -1.296 7.641 1 95.75 50 THR B C 1
ATOM 3393 O O . THR B 1 50 ? -4.004 -2.244 7.219 1 95.75 50 THR B O 1
ATOM 3396 N N . CYS B 1 51 ? -3.287 -0.127 7.055 1 96.31 51 CYS B N 1
ATOM 3397 C CA . CYS B 1 51 ? -3.975 0.145 5.797 1 96.31 51 CYS B CA 1
ATOM 3398 C C . CYS B 1 51 ? -5.465 -0.149 5.918 1 96.31 51 CYS B C 1
ATOM 3400 O O . CYS B 1 51 ? -6.031 -0.871 5.094 1 96.31 51 CYS B O 1
ATOM 3402 N N . THR B 1 52 ? -6.094 0.409 6.867 1 97.75 52 THR B N 1
ATOM 3403 C CA . THR B 1 52 ? -7.488 0.132 7.191 1 97.75 52 THR B CA 1
ATOM 3404 C C . THR B 1 52 ? -8.406 0.526 6.035 1 97.75 52 THR B C 1
ATOM 3406 O O . THR B 1 52 ? -9.281 -0.245 5.641 1 97.75 52 THR B O 1
ATOM 3409 N N . TYR B 1 53 ? -8.219 1.623 5.449 1 98 53 TYR B N 1
ATOM 3410 C CA . TYR B 1 53 ? -9.094 2.107 4.387 1 98 53 TYR B CA 1
ATOM 3411 C C . TYR B 1 53 ? -8.82 1.367 3.08 1 98 53 TYR B C 1
ATOM 3413 O O . TYR B 1 53 ? -9.703 1.273 2.221 1 98 53 TYR B O 1
ATOM 3421 N N . GLN B 1 54 ? -7.664 0.792 2.977 1 95.81 54 GLN B N 1
ATOM 3422 C CA . GLN B 1 54 ? -7.328 0.034 1.775 1 95.81 54 GLN B CA 1
ATOM 3423 C C . GLN B 1 54 ? -7.734 -1.431 1.917 1 95.81 54 GLN B C 1
ATOM 3425 O O . GLN B 1 54 ? -8.055 -2.09 0.925 1 95.81 54 GLN B O 1
ATOM 3430 N N . LEU B 1 55 ? -7.754 -1.907 3.182 1 94.62 55 LEU B N 1
ATOM 3431 C CA . LEU B 1 55 ? -7.922 -3.346 3.352 1 94.62 55 LEU B CA 1
ATOM 3432 C C . LEU B 1 55 ? -9.258 -3.662 4.016 1 94.62 55 LEU B C 1
ATOM 3434 O O . LEU B 1 55 ? -9.938 -4.621 3.635 1 94.62 55 LEU B O 1
ATOM 3438 N N . SER B 1 56 ? -9.672 -2.875 5.008 1 94.88 56 SER B N 1
ATOM 3439 C CA . SER B 1 56 ? -10.844 -3.219 5.809 1 94.88 56 SER B CA 1
ATOM 3440 C C . SER B 1 56 ? -12.117 -2.611 5.223 1 94.88 56 SER B C 1
ATOM 3442 O O . SER B 1 56 ? -13.133 -3.291 5.105 1 94.88 56 SER B O 1
ATOM 3444 N N . ILE B 1 57 ? -12.062 -1.363 4.812 1 96.38 57 ILE B N 1
ATOM 3445 C CA . ILE B 1 57 ? -13.266 -0.638 4.402 1 96.38 57 ILE B CA 1
ATOM 3446 C C . ILE B 1 57 ? -13.828 -1.256 3.123 1 96.38 57 ILE B C 1
ATOM 3448 O O . ILE B 1 57 ? -15.039 -1.433 2.998 1 96.38 57 ILE B O 1
ATOM 3452 N N . PRO B 1 58 ? -12.984 -1.678 2.203 1 92.5 58 PRO B N 1
ATOM 3453 C CA . PRO B 1 58 ? -13.523 -2.256 0.969 1 92.5 58 PRO B CA 1
ATOM 3454 C C . PRO B 1 58 ? -14.297 -3.547 1.212 1 92.5 58 PRO B C 1
ATOM 3456 O O . PRO B 1 58 ? -15.195 -3.889 0.436 1 92.5 58 PRO B O 1
ATOM 3459 N N . ARG B 1 59 ? -14.023 -4.23 2.303 1 90.06 59 ARG B N 1
ATOM 3460 C CA . ARG B 1 59 ? -14.727 -5.465 2.631 1 90.06 59 ARG B CA 1
ATOM 3461 C C . ARG B 1 59 ? -16.219 -5.211 2.84 1 90.06 59 ARG B C 1
ATOM 3463 O O . ARG B 1 59 ? -17.031 -6.113 2.666 1 90.06 59 ARG B O 1
ATOM 3470 N N . PHE B 1 60 ? -16.531 -3.928 3.117 1 91.25 60 PHE B N 1
ATOM 3471 C CA . PHE B 1 60 ? -17.922 -3.598 3.457 1 91.25 60 PHE B CA 1
ATOM 3472 C C . PHE B 1 60 ? -18.578 -2.816 2.328 1 91.25 60 PHE B C 1
ATOM 3474 O O . PHE B 1 60 ? -19.781 -2.529 2.383 1 91.25 60 PHE B O 1
ATOM 3481 N N . ALA B 1 61 ? -17.828 -2.488 1.31 1 90.88 61 ALA B N 1
ATOM 3482 C CA . ALA B 1 61 ? -18.312 -1.568 0.286 1 90.88 61 ALA B CA 1
ATOM 3483 C C . ALA B 1 61 ? -19.547 -2.135 -0.421 1 90.88 61 ALA B C 1
ATOM 3485 O O . ALA B 1 61 ? -20.453 -1.392 -0.778 1 90.88 61 ALA B O 1
ATOM 3486 N N . LEU B 1 62 ? -19.594 -3.43 -0.571 1 90.25 62 LEU B N 1
ATOM 3487 C CA . LEU B 1 62 ? -20.688 -4 -1.356 1 90.25 62 LEU B CA 1
ATOM 3488 C C . LEU B 1 62 ? -21.844 -4.43 -0.456 1 90.25 62 LEU B C 1
ATOM 3490 O O . LEU B 1 62 ? -22.953 -4.652 -0.932 1 90.25 62 LEU B O 1
ATOM 3494 N N . SER B 1 63 ? -21.625 -4.57 0.839 1 89.12 63 SER B N 1
ATOM 3495 C CA . SER B 1 63 ? -22.672 -4.973 1.763 1 89.12 63 SER B CA 1
ATOM 3496 C C . SER B 1 63 ? -23.281 -3.766 2.473 1 89.12 63 SER B C 1
ATOM 3498 O O . SER B 1 63 ? -24.328 -3.869 3.102 1 89.12 63 SER B O 1
ATOM 3500 N N . SER B 1 64 ? -22.641 -2.607 2.334 1 93.25 64 SER B N 1
ATOM 3501 C CA . SER B 1 64 ? -23.141 -1.373 2.924 1 93.25 64 SER B CA 1
ATOM 3502 C C . SER B 1 64 ? -23.359 -0.302 1.86 1 93.25 64 SER B C 1
ATOM 3504 O O . SER B 1 64 ? -22.422 0.401 1.477 1 93.25 64 SER B O 1
ATOM 3506 N N . PRO B 1 65 ? -24.625 -0.117 1.515 1 94.88 65 PRO B N 1
ATOM 3507 C CA . PRO B 1 65 ? -24.906 0.945 0.544 1 94.88 65 PRO B CA 1
ATOM 3508 C C . PRO B 1 65 ? -24.375 2.305 0.986 1 94.88 65 PRO B C 1
ATOM 3510 O O . PRO B 1 65 ? -23.938 3.102 0.151 1 94.88 65 PRO B O 1
ATOM 3513 N N . LEU B 1 66 ? -24.406 2.508 2.266 1 96.25 66 LEU B N 1
ATOM 3514 C CA . LEU B 1 66 ? -23.906 3.766 2.807 1 96.25 66 LEU B CA 1
ATOM 3515 C C . LEU B 1 66 ? -22.422 3.93 2.502 1 96.25 66 LEU B C 1
ATOM 3517 O O . LEU B 1 66 ? -22 4.961 1.969 1 96.25 66 LEU B O 1
ATOM 3521 N N . LEU B 1 67 ? -21.641 2.943 2.816 1 96.94 67 LEU B N 1
ATOM 3522 C CA . LEU B 1 67 ? -20.203 2.994 2.531 1 96.94 67 LEU B CA 1
ATOM 3523 C C . LEU B 1 67 ? -19.953 2.994 1.028 1 96.94 67 LEU B C 1
ATOM 3525 O O . LEU B 1 67 ? -19.062 3.703 0.545 1 96.94 67 LEU B O 1
ATOM 3529 N N . PHE B 1 68 ? -20.781 2.234 0.338 1 96.81 68 PHE B N 1
ATOM 3530 C CA . PHE B 1 68 ? -20.656 2.154 -1.112 1 96.81 68 PHE B CA 1
ATOM 3531 C C . PHE B 1 68 ? -20.75 3.537 -1.742 1 96.81 68 PHE B C 1
ATOM 3533 O O . PHE B 1 68 ? -19.859 3.969 -2.461 1 96.81 68 PHE B O 1
ATOM 3540 N N . HIS B 1 69 ? -21.766 4.246 -1.425 1 98.12 69 HIS B N 1
ATOM 3541 C CA . HIS B 1 69 ? -22 5.559 -2.016 1 98.12 69 HIS B CA 1
ATOM 3542 C C . HIS B 1 69 ? -21.016 6.59 -1.479 1 98.12 69 HIS B C 1
ATOM 3544 O O . HIS B 1 69 ? -20.609 7.504 -2.201 1 98.12 69 HIS B O 1
ATOM 3550 N N . GLY B 1 70 ? -20.609 6.449 -0.227 1 98.06 70 GLY B N 1
ATOM 3551 C CA . GLY B 1 70 ? -19.594 7.332 0.311 1 98.06 70 GLY B CA 1
ATOM 3552 C C . GLY B 1 70 ? -18.266 7.223 -0.413 1 98.06 70 GLY B C 1
ATOM 3553 O O . GLY B 1 70 ? -17.656 8.234 -0.76 1 98.06 70 GLY B O 1
ATOM 3554 N N . ILE B 1 71 ? -17.844 5.965 -0.652 1 98.44 71 ILE B N 1
ATOM 3555 C CA . ILE B 1 71 ? -16.594 5.695 -1.36 1 98.44 71 ILE B CA 1
ATOM 3556 C C . ILE B 1 71 ? -16.688 6.227 -2.789 1 98.44 71 ILE B C 1
ATOM 3558 O O . ILE B 1 71 ? -15.781 6.922 -3.26 1 98.44 71 ILE B O 1
ATOM 3562 N N . CYS B 1 72 ? -17.797 5.961 -3.428 1 98.44 72 CYS B N 1
ATOM 3563 C CA . CYS B 1 72 ? -17.969 6.383 -4.812 1 98.44 72 CYS B CA 1
ATOM 3564 C C . CYS B 1 72 ? -18.016 7.902 -4.918 1 98.44 72 CYS B C 1
ATOM 3566 O O . CYS B 1 72 ? -17.438 8.484 -5.836 1 98.44 72 CYS B O 1
ATOM 3568 N N . ALA B 1 73 ? -18.672 8.516 -3.959 1 98.19 73 ALA B N 1
ATOM 3569 C CA . ALA B 1 73 ? -18.766 9.969 -3.967 1 98.19 73 ALA B CA 1
ATOM 3570 C C . ALA B 1 73 ? -17.391 10.609 -3.844 1 98.19 73 ALA B C 1
ATOM 3572 O O . ALA B 1 73 ? -17.031 11.477 -4.645 1 98.19 73 ALA B O 1
ATOM 3573 N N . PHE B 1 74 ? -16.625 10.195 -2.857 1 97 74 PHE B N 1
ATOM 3574 C CA . PHE B 1 74 ? -15.305 10.758 -2.596 1 97 74 PHE B CA 1
ATOM 3575 C C . PHE B 1 74 ? -14.383 10.539 -3.787 1 97 74 PHE B C 1
ATOM 3577 O O . PHE B 1 74 ? -13.719 11.477 -4.246 1 97 74 PHE B O 1
ATOM 3584 N N . THR B 1 75 ? -14.391 9.32 -4.324 1 97.25 75 THR B N 1
ATOM 3585 C CA . THR B 1 75 ? -13.516 8.969 -5.434 1 97.25 75 THR B CA 1
ATOM 3586 C C . THR B 1 75 ? -13.891 9.742 -6.691 1 97.25 75 THR B C 1
ATOM 3588 O O . THR B 1 75 ? -13.023 10.281 -7.383 1 97.25 75 THR B O 1
ATOM 3591 N N . ALA B 1 76 ? -15.203 9.805 -6.969 1 96.69 76 ALA B N 1
ATOM 3592 C CA . ALA B 1 76 ? -15.672 10.539 -8.141 1 96.69 76 ALA B CA 1
ATOM 3593 C C . ALA B 1 76 ? -15.328 12.023 -8.039 1 96.69 76 ALA B C 1
ATOM 3595 O O . ALA B 1 76 ? -14.992 12.656 -9.039 1 96.69 76 ALA B O 1
ATOM 3596 N N . LYS B 1 77 ? -15.406 12.57 -6.871 1 94.69 77 LYS B N 1
ATOM 3597 C CA . LYS B 1 77 ? -15.062 13.977 -6.699 1 94.69 77 LYS B CA 1
ATOM 3598 C C . LYS B 1 77 ? -13.57 14.211 -6.938 1 94.69 77 LYS B C 1
ATOM 3600 O O . LYS B 1 77 ? -13.188 15.211 -7.555 1 94.69 77 LYS B O 1
ATOM 3605 N N . HIS B 1 78 ? -12.766 13.312 -6.395 1 93.69 78 HIS B N 1
ATOM 3606 C CA . HIS B 1 78 ? -11.336 13.383 -6.68 1 93.69 78 HIS B CA 1
ATOM 3607 C C . HIS B 1 78 ? -11.07 13.367 -8.18 1 93.69 78 HIS B C 1
ATOM 3609 O O . HIS B 1 78 ? -10.297 14.18 -8.688 1 93.69 78 HIS B O 1
ATOM 3615 N N . LEU B 1 79 ? -11.758 12.469 -8.867 1 93.94 79 LEU B N 1
ATOM 3616 C CA . LEU B 1 79 ? -11.57 12.352 -10.312 1 93.94 79 LEU B CA 1
ATOM 3617 C C . LEU B 1 79 ? -12.047 13.609 -11.023 1 93.94 79 LEU B C 1
ATOM 3619 O O . LEU B 1 79 ? -11.484 14 -12.047 1 93.94 79 LEU B O 1
ATOM 3623 N N . ALA B 1 80 ? -13.062 14.219 -10.5 1 92.62 80 ALA B N 1
ATOM 3624 C CA . ALA B 1 80 ? -13.625 15.422 -11.109 1 92.62 80 ALA B CA 1
ATOM 3625 C C . ALA B 1 80 ? -12.656 16.594 -11.008 1 92.62 80 ALA B C 1
ATOM 3627 O O . ALA B 1 80 ? -12.641 17.469 -11.867 1 92.62 80 ALA B O 1
ATOM 3628 N N . LEU B 1 81 ? -11.859 16.562 -10 1 89.81 81 LEU B N 1
ATOM 3629 C CA . LEU B 1 81 ? -11.047 17.734 -9.703 1 89.81 81 LEU B CA 1
ATOM 3630 C C . LEU B 1 81 ? -9.594 17.5 -10.102 1 89.81 81 LEU B C 1
ATOM 3632 O O . LEU B 1 81 ? -8.836 18.453 -10.289 1 89.81 81 LEU B O 1
ATOM 3636 N N . ALA B 1 82 ? -9.18 16.219 -10.258 1 87.44 82 ALA B N 1
ATOM 3637 C CA . ALA B 1 82 ? -7.773 15.875 -10.477 1 87.44 82 ALA B CA 1
ATOM 3638 C C . ALA B 1 82 ? -7.375 16.125 -11.93 1 87.44 82 ALA B C 1
ATOM 3640 O O . ALA B 1 82 ? -8.219 16.094 -12.828 1 87.44 82 ALA B O 1
ATOM 3641 N N . ASN B 1 83 ? -6.023 16.344 -12.148 1 79 83 ASN B N 1
ATOM 3642 C CA . ASN B 1 83 ? -5.32 16.438 -13.422 1 79 83 ASN B CA 1
ATOM 3643 C C . ASN B 1 83 ? -5.922 17.531 -14.305 1 79 83 ASN B C 1
ATOM 3645 O O . ASN B 1 83 ? -6.039 17.359 -15.523 1 79 83 ASN B O 1
ATOM 3649 N N . ASN B 1 84 ? -6.188 18.594 -13.766 1 66.06 84 ASN B N 1
ATOM 3650 C CA . ASN B 1 84 ? -6.609 19.812 -14.438 1 66.06 84 ASN B CA 1
ATOM 3651 C C . ASN B 1 84 ? -7.773 19.562 -15.391 1 66.06 84 ASN B C 1
ATOM 3653 O O . ASN B 1 84 ? -7.988 20.328 -16.328 1 66.06 84 ASN B O 1
ATOM 3657 N N . CYS B 1 85 ? -8.172 18.281 -15.352 1 58.47 85 CYS B N 1
ATOM 3658 C CA . CYS B 1 85 ? -9.234 18.031 -16.312 1 58.47 85 CYS B CA 1
ATOM 3659 C C . CYS B 1 85 ? -10.586 17.953 -15.625 1 58.47 85 CYS B C 1
ATOM 3661 O O . CYS B 1 85 ? -10.805 17.078 -14.773 1 58.47 85 CYS B O 1
ATOM 3663 N N . THR B 1 86 ? -11.023 19.156 -15.414 1 62.31 86 THR B N 1
ATOM 3664 C CA . THR B 1 86 ? -12.398 19.062 -14.93 1 62.31 86 THR B CA 1
ATOM 3665 C C . THR B 1 86 ? -13.195 18.062 -15.766 1 62.31 86 THR B C 1
ATOM 3667 O O . THR B 1 86 ? -13.594 18.359 -16.891 1 62.31 86 THR B O 1
ATOM 3670 N N . ASN B 1 87 ? -12.812 16.797 -15.398 1 69 87 ASN B N 1
ATOM 3671 C CA . ASN B 1 87 ? -13.641 15.82 -16.094 1 69 87 ASN B CA 1
ATOM 3672 C C . ASN B 1 87 ? -15.109 15.953 -15.719 1 69 87 ASN B C 1
ATOM 3674 O O . ASN B 1 87 ? -15.539 15.461 -14.672 1 69 87 ASN B O 1
ATOM 3678 N N . ARG B 1 88 ? -15.75 16.656 -16.531 1 82 88 ARG B N 1
ATOM 3679 C CA . ARG B 1 88 ? -17.141 17.062 -16.344 1 82 88 ARG B CA 1
ATOM 3680 C C . ARG B 1 88 ? -18.047 15.852 -16.172 1 82 88 ARG B C 1
ATOM 3682 O O . ARG B 1 88 ? -19.156 15.969 -15.664 1 82 88 ARG B O 1
ATOM 3689 N N . TYR B 1 89 ? -17.484 14.812 -16.438 1 90.56 89 TYR B N 1
ATOM 3690 C CA . TYR B 1 89 ? -18.312 13.609 -16.328 1 90.56 89 TYR B CA 1
ATOM 3691 C C . TYR B 1 89 ? -18.469 13.18 -14.875 1 90.56 89 TYR B C 1
ATOM 3693 O O . TYR B 1 89 ? -19.562 12.805 -14.453 1 90.56 89 TYR B O 1
ATOM 3701 N N . TRP B 1 90 ? -17.469 13.312 -14.156 1 94.38 90 TRP B N 1
ATOM 3702 C CA . TRP B 1 90 ? -17.438 12.734 -12.812 1 94.38 90 TRP B CA 1
ATOM 3703 C C . TRP B 1 90 ? -18.141 13.656 -11.812 1 94.38 90 TRP B C 1
ATOM 3705 O O . TRP B 1 90 ? -18.531 13.219 -10.727 1 94.38 90 TRP B O 1
ATOM 3715 N N . ASP B 1 91 ? -18.328 14.891 -12.086 1 92.19 91 ASP B N 1
ATOM 3716 C CA . ASP B 1 91 ? -18.922 15.82 -11.133 1 92.19 91 ASP B CA 1
ATOM 3717 C C . ASP B 1 91 ? -20.359 15.438 -10.805 1 92.19 91 ASP B C 1
ATOM 3719 O O . ASP B 1 91 ? -20.719 15.281 -9.633 1 92.19 91 ASP B O 1
ATOM 3723 N N . PRO B 1 92 ? -21.188 15.266 -11.836 1 94.94 92 PRO B N 1
ATOM 3724 C CA . PRO B 1 92 ? -22.547 14.836 -11.5 1 94.94 92 PRO B CA 1
ATOM 3725 C C . PRO B 1 92 ? -22.594 13.469 -10.836 1 94.94 92 PRO B C 1
ATOM 3727 O O . PRO B 1 92 ? -23.469 13.211 -9.992 1 94.94 92 PRO B O 1
ATOM 3730 N N . VAL B 1 93 ? -21.719 12.57 -11.195 1 96.81 93 VAL B N 1
ATOM 3731 C CA . VAL B 1 93 ? -21.641 11.25 -10.586 1 96.81 93 VAL B CA 1
ATOM 3732 C C . VAL B 1 93 ? -21.312 11.383 -9.102 1 96.81 93 VAL B C 1
ATOM 3734 O O . VAL B 1 93 ? -21.953 10.734 -8.258 1 96.81 93 VAL B O 1
ATOM 3737 N N . ALA B 1 94 ? -20.359 12.25 -8.82 1 96.31 94 ALA B N 1
ATOM 3738 C CA . ALA B 1 94 ? -19.953 12.5 -7.434 1 96.31 94 ALA B CA 1
ATOM 3739 C C . ALA B 1 94 ? -21.125 13.047 -6.621 1 96.31 94 ALA B C 1
ATOM 3741 O O . ALA B 1 94 ? -21.391 12.578 -5.512 1 96.31 94 ALA B O 1
ATOM 3742 N N . GLN B 1 95 ? -21.859 13.953 -7.219 1 96.12 95 GLN B N 1
ATOM 3743 C CA . GLN B 1 95 ? -22.984 14.578 -6.535 1 96.12 95 GLN B CA 1
ATOM 3744 C C . GLN B 1 95 ? -24.094 13.57 -6.27 1 96.12 95 GLN B C 1
ATOM 3746 O O . GLN B 1 95 ? -24.719 13.594 -5.203 1 96.12 95 GLN B O 1
ATOM 3751 N N . ALA B 1 96 ? -24.312 12.75 -7.238 1 98 96 ALA B N 1
ATOM 3752 C CA . ALA B 1 96 ? -25.359 11.742 -7.086 1 98 96 ALA B CA 1
ATOM 3753 C C . ALA B 1 96 ? -25.031 10.766 -5.961 1 98 96 ALA B C 1
ATOM 3755 O O . ALA B 1 96 ? -25.875 10.461 -5.121 1 98 96 ALA B O 1
ATOM 3756 N N . HIS B 1 97 ? -23.828 10.281 -5.977 1 98.25 97 HIS B N 1
ATOM 3757 C CA . HIS B 1 97 ? -23.391 9.367 -4.922 1 98.25 97 HIS B CA 1
ATOM 3758 C C . HIS B 1 97 ? -23.375 10.062 -3.566 1 98.25 97 HIS B C 1
ATOM 3760 O O . HIS B 1 97 ? -23.719 9.469 -2.549 1 98.25 97 HIS B O 1
ATOM 3766 N N . TYR B 1 98 ? -22.922 11.273 -3.543 1 97.06 98 TYR B N 1
ATOM 3767 C CA . TYR B 1 98 ? -22.922 12.055 -2.309 1 97.06 98 TYR B CA 1
ATOM 3768 C C . TYR B 1 98 ? -24.328 12.18 -1.74 1 97.06 98 TYR B C 1
ATOM 3770 O O . TYR B 1 98 ? -24.547 11.961 -0.547 1 97.06 98 TYR B O 1
ATOM 3778 N N . GLY B 1 99 ? -25.25 12.547 -2.631 1 97.31 99 GLY B N 1
ATOM 3779 C CA . GLY B 1 99 ? -26.641 12.648 -2.207 1 97.31 99 GLY B CA 1
ATOM 3780 C C . GLY B 1 99 ? -27.203 11.352 -1.649 1 97.31 99 GLY B C 1
ATOM 3781 O O . GLY B 1 99 ? -27.875 11.352 -0.619 1 97.31 99 GLY B O 1
ATOM 3782 N N . SER B 1 100 ? -26.922 10.25 -2.299 1 97.56 100 SER B N 1
ATOM 3783 C CA . SER B 1 100 ? -27.375 8.938 -1.832 1 97.56 100 SER B CA 1
ATOM 3784 C C . SER B 1 100 ? -26.75 8.594 -0.481 1 97.56 100 SER B C 1
ATOM 3786 O O . SER B 1 100 ? -27.438 8.102 0.414 1 97.56 100 SER B O 1
ATOM 3788 N N . ALA B 1 101 ? -25.484 8.875 -0.336 1 97 101 ALA B N 1
ATOM 3789 C CA . ALA B 1 101 ? -24.797 8.586 0.919 1 97 101 ALA B CA 1
ATOM 3790 C C . ALA B 1 101 ? -25.375 9.422 2.062 1 97 101 ALA B C 1
ATOM 3792 O O . ALA B 1 101 ? -25.547 8.914 3.176 1 97 101 ALA B O 1
ATOM 3793 N N . LEU B 1 102 ? -25.625 10.648 1.758 1 95 102 LEU B N 1
ATOM 3794 C CA . LEU B 1 102 ? -26.172 11.539 2.775 1 95 102 LEU B CA 1
ATOM 3795 C C . LEU B 1 102 ? -27.531 11.039 3.256 1 95 102 LEU B C 1
ATOM 3797 O O . LEU B 1 102 ? -27.797 11.031 4.457 1 95 102 LEU B O 1
ATOM 3801 N N . ARG B 1 103 ? -28.375 10.672 2.33 1 96.06 103 ARG B N 1
ATOM 3802 C CA . ARG B 1 103 ? -29.703 10.156 2.686 1 96.06 103 ARG B CA 1
ATOM 3803 C C . ARG B 1 103 ? -29.578 8.906 3.547 1 96.06 103 ARG B C 1
ATOM 3805 O O . ARG B 1 103 ? -30.266 8.773 4.559 1 96.06 103 ARG B O 1
ATOM 3812 N N . LEU B 1 104 ? -28.719 8.047 3.164 1 95.06 104 LEU B N 1
ATOM 3813 C CA . LEU B 1 104 ? -28.516 6.805 3.904 1 95.06 104 LEU B CA 1
ATOM 3814 C C . LEU B 1 104 ? -27.938 7.082 5.285 1 95.06 104 LEU B C 1
ATOM 3816 O O . LEU B 1 104 ? -28.281 6.41 6.258 1 95.06 104 LEU B O 1
ATOM 3820 N N . LEU B 1 105 ? -27.078 8.039 5.344 1 93.88 105 LEU B N 1
ATOM 3821 C CA . LEU B 1 105 ? -26.453 8.398 6.613 1 93.88 105 LEU B CA 1
ATOM 3822 C C . LEU B 1 105 ? -27.484 8.969 7.586 1 93.88 105 LEU B C 1
ATOM 3824 O O . LEU B 1 105 ? -27.469 8.617 8.766 1 93.88 105 LEU B O 1
ATOM 3828 N N . ILE B 1 106 ? -28.328 9.82 7.082 1 91.75 106 ILE B N 1
ATOM 3829 C CA . ILE B 1 106 ? -29.375 10.398 7.91 1 91.75 106 ILE B CA 1
ATOM 3830 C C . ILE B 1 106 ? -30.266 9.281 8.469 1 91.75 106 ILE B C 1
ATOM 3832 O O . ILE B 1 106 ? -30.609 9.289 9.648 1 91.75 106 ILE B O 1
ATOM 3836 N N . HIS B 1 107 ? -30.547 8.367 7.629 1 91.75 107 HIS B N 1
ATOM 3837 C CA . HIS B 1 107 ? -31.344 7.227 8.055 1 91.75 107 HIS B CA 1
ATOM 3838 C C . HIS B 1 107 ? -30.609 6.402 9.109 1 91.75 107 HIS B C 1
ATOM 3840 O O . HIS B 1 107 ? -31.219 5.977 10.102 1 91.75 107 HIS B O 1
ATOM 3846 N N . ALA B 1 108 ? -29.328 6.164 8.875 1 89.56 108 ALA B N 1
ATOM 3847 C CA . ALA B 1 108 ? -28.531 5.367 9.789 1 89.56 108 ALA B CA 1
ATOM 3848 C C . ALA B 1 108 ? -28.438 6.039 11.156 1 89.56 108 ALA B C 1
ATOM 3850 O O . ALA B 1 108 ? -28.469 5.367 12.195 1 89.56 108 ALA B O 1
ATOM 3851 N N . LEU B 1 109 ? -28.297 7.312 11.211 1 87.06 109 LEU B N 1
ATOM 3852 C CA . LEU B 1 109 ? -28.141 8.062 12.453 1 87.06 109 LEU B CA 1
ATOM 3853 C C . LEU B 1 109 ? -29.453 8.086 13.242 1 87.06 109 LEU B C 1
ATOM 3855 O O . LEU B 1 109 ? -29.438 8.242 14.469 1 87.06 109 LEU B O 1
ATOM 3859 N N . ASN B 1 110 ? -30.5 7.891 12.516 1 86.5 110 ASN B N 1
ATOM 3860 C CA . ASN B 1 110 ? -31.797 7.871 13.164 1 86.5 110 ASN B CA 1
ATOM 3861 C C . ASN B 1 110 ? -32.219 6.449 13.516 1 86.5 110 ASN B C 1
ATOM 3863 O O . ASN B 1 110 ? -33.312 6.238 14.047 1 86.5 110 ASN B O 1
ATOM 3867 N N . SER B 1 111 ? -31.359 5.57 13.133 1 84.75 111 SER B N 1
ATOM 3868 C CA . SER B 1 111 ? -31.641 4.176 13.438 1 84.75 111 SER B CA 1
ATOM 3869 C C . SER B 1 111 ? -30.75 3.654 14.555 1 84.75 111 SER B C 1
ATOM 3871 O O . SER B 1 111 ? -29.984 4.414 15.148 1 84.75 111 SER B O 1
ATOM 3873 N N . HIS B 1 112 ? -30.922 2.424 14.898 1 78.44 112 HIS B N 1
ATOM 3874 C CA . HIS B 1 112 ? -30.156 1.824 15.977 1 78.44 112 HIS B CA 1
ATOM 3875 C C . HIS B 1 112 ? -28.828 1.267 15.469 1 78.44 112 HIS B C 1
ATOM 3877 O O . HIS B 1 112 ? -27.922 0.993 16.266 1 78.44 112 HIS B O 1
ATOM 3883 N N . ASP B 1 113 ? -28.75 1.139 14.219 1 75.5 113 ASP B N 1
ATOM 3884 C CA . ASP B 1 113 ? -27.531 0.576 13.656 1 75.5 113 ASP B CA 1
ATOM 3885 C C . ASP B 1 113 ? -26.594 1.677 13.148 1 75.5 113 ASP B C 1
ATOM 3887 O O . ASP B 1 113 ? -26.828 2.242 12.07 1 75.5 113 ASP B O 1
ATOM 3891 N N . HIS B 1 114 ? -25.516 1.854 13.922 1 77.56 114 HIS B N 1
ATOM 3892 C CA . HIS B 1 114 ? -24.578 2.924 13.586 1 77.56 114 HIS B CA 1
ATOM 3893 C C . HIS B 1 114 ? -23.266 2.361 13.055 1 77.56 114 HIS B C 1
ATOM 3895 O O . HIS B 1 114 ? -22.281 3.088 12.938 1 77.56 114 HIS B O 1
ATOM 3901 N N . SER B 1 115 ? -23.25 1.152 12.672 1 78 115 SER B N 1
ATOM 3902 C CA . SER B 1 115 ? -22.016 0.431 12.43 1 78 115 SER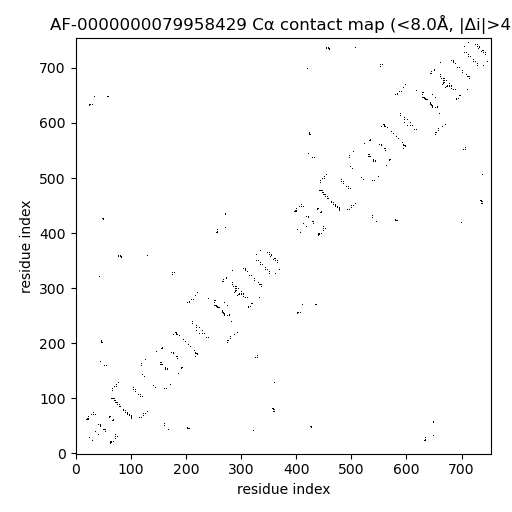 B CA 1
ATOM 3903 C C . SER B 1 115 ? -21.141 1.147 11.398 1 78 115 SER B C 1
ATOM 3905 O O . SER B 1 115 ? -19.922 1.229 11.555 1 78 115 SER B O 1
ATOM 3907 N N . HIS B 1 116 ? -21.625 1.73 10.344 1 91.19 116 HIS B N 1
ATOM 3908 C CA . HIS B 1 116 ? -20.828 2.309 9.281 1 91.19 116 HIS B CA 1
ATOM 3909 C C . HIS B 1 116 ? -21.047 3.814 9.172 1 91.19 116 HIS B C 1
ATOM 3911 O O . HIS B 1 116 ? -20.516 4.461 8.258 1 91.19 116 HIS B O 1
ATOM 3917 N N . ALA B 1 117 ? -21.672 4.293 10.195 1 92.88 117 ALA B N 1
ATOM 3918 C CA . ALA B 1 117 ? -22.047 5.707 10.117 1 92.88 117 ALA B CA 1
ATOM 3919 C C . ALA B 1 117 ? -20.812 6.602 10.281 1 92.88 117 ALA B C 1
ATOM 3921 O O . ALA B 1 117 ? -20.656 7.582 9.555 1 92.88 117 ALA B O 1
ATOM 3922 N N . LEU B 1 118 ? -19.953 6.281 11.211 1 94.5 118 LEU B N 1
ATOM 3923 C CA . LEU B 1 118 ? -18.781 7.105 11.453 1 94.5 118 LEU B CA 1
ATOM 3924 C C . LEU B 1 118 ? -17.859 7.102 10.234 1 94.5 118 LEU B C 1
ATOM 3926 O O . LEU B 1 118 ? -17.422 8.164 9.773 1 94.5 118 LEU B O 1
ATOM 3930 N N . THR B 1 119 ? -17.547 5.887 9.734 1 96.88 119 THR B N 1
ATOM 3931 C CA . THR B 1 119 ? -16.688 5.762 8.57 1 96.88 119 THR B CA 1
ATOM 3932 C C . THR B 1 119 ? -17.281 6.516 7.379 1 96.88 119 THR B C 1
ATOM 3934 O O . THR B 1 119 ? -16.562 7.223 6.668 1 96.88 119 THR B O 1
ATOM 3937 N N . ALA B 1 120 ? -18.578 6.375 7.223 1 96.31 120 ALA B N 1
ATOM 3938 C CA . ALA B 1 120 ? -19.25 7.078 6.129 1 96.31 120 ALA B CA 1
ATOM 3939 C C . ALA B 1 120 ? -19.156 8.594 6.309 1 96.31 120 ALA B C 1
ATOM 3941 O O . ALA B 1 120 ? -18.938 9.32 5.34 1 96.31 120 ALA B O 1
ATOM 3942 N N . THR B 1 121 ? -19.328 9.047 7.484 1 95.44 121 THR B N 1
ATOM 3943 C CA . THR B 1 121 ? -19.234 10.477 7.762 1 95.44 121 THR B CA 1
ATOM 3944 C C . THR B 1 121 ? -17.828 10.992 7.449 1 95.44 121 THR B C 1
ATOM 3946 O O . THR B 1 121 ? -17.672 12.094 6.918 1 95.44 121 THR B O 1
ATOM 3949 N N . ILE B 1 122 ? -16.828 10.242 7.793 1 96.06 122 ILE B N 1
ATOM 3950 C CA . ILE B 1 122 ? -15.453 10.609 7.5 1 96.06 122 ILE B CA 1
ATOM 3951 C C . ILE B 1 122 ? -15.242 10.695 5.992 1 96.06 122 ILE B C 1
ATOM 3953 O O . ILE B 1 122 ? -14.609 11.633 5.496 1 96.06 122 ILE B O 1
ATOM 3957 N N . LEU B 1 123 ? -15.75 9.75 5.254 1 97 123 LEU B N 1
ATOM 3958 C CA . LEU B 1 123 ? -15.648 9.758 3.799 1 97 123 LEU B CA 1
ATOM 3959 C C . LEU B 1 123 ? -16.344 10.977 3.211 1 97 123 LEU B C 1
ATOM 3961 O O . LEU B 1 123 ? -15.797 11.633 2.314 1 97 123 LEU B O 1
ATOM 3965 N N . LEU B 1 124 ? -17.5 11.266 3.701 1 95.06 124 LEU B N 1
ATOM 3966 C CA . LEU B 1 124 ? -18.25 12.43 3.221 1 95.06 124 LEU B CA 1
ATOM 3967 C C . LEU B 1 124 ? -17.547 13.727 3.604 1 95.06 124 LEU B C 1
ATOM 3969 O O . LEU B 1 124 ? -17.547 14.688 2.84 1 95.06 124 LEU B O 1
ATOM 3973 N N . SER B 1 125 ? -16.969 13.734 4.789 1 93.25 125 SER B N 1
ATOM 3974 C CA . SER B 1 125 ? -16.172 14.883 5.191 1 93.25 125 SER B CA 1
ATOM 3975 C C . SER B 1 125 ? -14.977 15.078 4.266 1 93.25 125 SER B C 1
ATOM 3977 O O . SER B 1 125 ? -14.633 16.219 3.924 1 93.25 125 SER B O 1
ATOM 3979 N N . SER B 1 126 ? -14.328 14.008 3.896 1 93.38 126 SER B N 1
ATOM 3980 C CA . SER B 1 126 ? -13.211 14.07 2.961 1 93.38 126 SER B CA 1
ATOM 3981 C C . SER B 1 126 ? -13.648 14.602 1.604 1 93.38 126 SER B C 1
ATOM 3983 O O . SER B 1 126 ? -12.938 15.398 0.984 1 93.38 126 SER B O 1
ATOM 3985 N N . TYR B 1 127 ? -14.812 14.156 1.187 1 93.62 127 TYR B N 1
ATOM 3986 C CA . TYR B 1 127 ? -15.438 14.703 -0.016 1 93.62 127 TYR B CA 1
ATOM 3987 C C . TYR B 1 127 ? -15.586 16.219 0.083 1 93.62 127 TYR B C 1
ATOM 3989 O O . TYR B 1 127 ? -15.258 16.938 -0.857 1 93.62 127 TYR B O 1
ATOM 3997 N N . GLU B 1 128 ? -16.031 16.703 1.181 1 90.38 128 GLU B N 1
ATOM 3998 C CA . GLU B 1 128 ? -16.312 18.109 1.38 1 90.38 128 GLU B CA 1
ATOM 3999 C C . GLU B 1 128 ? -15.016 18.922 1.42 1 90.38 128 GLU B C 1
ATOM 4001 O O . GLU B 1 128 ? -14.969 20.047 0.913 1 90.38 128 GLU B O 1
ATOM 4006 N N . ILE B 1 129 ? -14.047 18.344 2.012 1 85.44 129 ILE B N 1
ATOM 4007 C CA . ILE B 1 129 ? -12.758 19.016 2.121 1 85.44 129 ILE B CA 1
ATOM 4008 C C . ILE B 1 129 ? -12.148 19.188 0.734 1 85.44 129 ILE B C 1
ATOM 4010 O O . ILE B 1 129 ? -11.672 20.266 0.385 1 85.44 129 ILE B O 1
ATOM 4014 N N . VAL B 1 130 ? -12.227 18.188 -0.046 1 83.12 130 VAL B N 1
ATOM 4015 C CA . VAL B 1 130 ? -11.664 18.219 -1.391 1 83.12 130 VAL B CA 1
ATOM 4016 C C . VAL B 1 130 ? -12.484 19.172 -2.27 1 83.12 130 VAL B C 1
ATOM 4018 O O . VAL B 1 130 ? -11.93 19.875 -3.117 1 83.12 130 VAL B O 1
ATOM 4021 N N . ALA B 1 131 ? -13.773 19.172 -2.023 1 77.75 131 ALA B N 1
ATOM 4022 C CA . ALA B 1 131 ? -14.688 19.984 -2.832 1 77.75 131 ALA B CA 1
ATOM 4023 C C . ALA B 1 131 ? -14.672 21.438 -2.381 1 77.75 131 ALA B C 1
ATOM 4025 O O . ALA B 1 131 ? -15.25 22.312 -3.041 1 77.75 131 ALA B O 1
ATOM 4026 N N . ALA B 1 132 ? -13.961 21.75 -1.357 1 72.25 132 ALA B N 1
ATOM 4027 C CA . ALA B 1 132 ? -13.953 23.094 -0.78 1 72.25 132 ALA B CA 1
ATOM 4028 C C . ALA B 1 132 ? -15.367 23.594 -0.548 1 72.25 132 ALA B C 1
ATOM 4030 O O . ALA B 1 132 ? -15.688 24.75 -0.857 1 72.25 132 ALA B O 1
ATOM 4031 N N . LEU B 1 133 ? -16.203 22.688 -0.315 1 56.25 133 LEU B N 1
ATOM 4032 C CA . LEU B 1 133 ? -17.578 23.109 -0.05 1 56.25 133 LEU B CA 1
ATOM 4033 C C . LEU B 1 133 ? -17.609 24.172 1.048 1 56.25 133 LEU B C 1
ATOM 4035 O O . LEU B 1 133 ? -16.75 24.172 1.943 1 56.25 133 LEU B O 1
ATOM 4039 N N . GLY B 1 134 ? -18.328 25.188 0.751 1 57.66 134 GLY B N 1
ATOM 4040 C CA . GLY B 1 134 ? -18.453 26.375 1.581 1 57.66 134 GLY B CA 1
ATOM 4041 C C . GLY B 1 134 ? -18.219 26.094 3.055 1 57.66 134 GLY B C 1
ATOM 4042 O O . GLY B 1 134 ? -18.516 25 3.537 1 57.66 134 GLY B O 1
ATOM 4043 N N . SER B 1 135 ? -17.516 26.938 3.646 1 60.91 135 SER B N 1
ATOM 4044 C CA . SER B 1 135 ? -16.922 26.859 4.977 1 60.91 135 SER B CA 1
ATOM 4045 C C . SER B 1 135 ? -17.969 26.594 6.039 1 60.91 135 SER B C 1
ATOM 4047 O O . SER B 1 135 ? -17.781 25.75 6.926 1 60.91 135 SER B O 1
ATOM 4049 N N . GLU B 1 136 ? -19.156 27.047 5.77 1 63.97 136 GLU B N 1
ATOM 4050 C CA . GLU B 1 136 ? -20.109 26.953 6.875 1 63.97 136 GLU B CA 1
ATOM 4051 C C . GLU B 1 136 ? -20.75 25.562 6.926 1 63.97 136 GLU B C 1
ATOM 4053 O O . GLU B 1 136 ? -20.938 25 8 1 63.97 136 GLU B O 1
ATOM 4058 N N . HIS B 1 137 ? -21.141 25.062 5.777 1 68.19 137 HIS B N 1
ATOM 4059 C CA . HIS B 1 137 ? -21.734 23.734 5.711 1 68.19 137 HIS B CA 1
ATOM 4060 C C . HIS B 1 137 ? -20.734 22.656 6.145 1 68.19 137 HIS B C 1
ATOM 4062 O O . HIS B 1 137 ? -21.094 21.75 6.898 1 68.19 137 HIS B O 1
ATOM 4068 N N . HIS B 1 138 ? -19.609 22.922 5.77 1 75.38 138 HIS B N 1
ATOM 4069 C CA . HIS B 1 138 ? -18.562 21.984 6.145 1 75.38 138 HIS B CA 1
ATOM 4070 C C . HIS B 1 138 ? -18.312 22 7.648 1 75.38 138 HIS B C 1
ATOM 4072 O O . HIS B 1 138 ? -18.125 20.953 8.266 1 75.38 138 HIS B O 1
ATOM 4078 N N . ARG B 1 139 ? -18.5 23.125 8.133 1 78.12 139 ARG B N 1
ATOM 4079 C CA . ARG B 1 139 ? -18.266 23.25 9.57 1 78.12 139 ARG B CA 1
ATOM 4080 C C . ARG B 1 139 ? -19.344 22.516 10.359 1 78.12 139 ARG B C 1
ATOM 4082 O O . ARG B 1 139 ? -19.031 21.828 11.336 1 78.12 139 ARG B O 1
ATOM 4089 N N . ARG B 1 140 ? -20.531 22.672 9.891 1 81 140 ARG B N 1
ATOM 4090 C CA . ARG B 1 140 ? -21.641 21.984 10.578 1 81 140 ARG B CA 1
ATOM 4091 C C . ARG B 1 140 ? -21.484 20.484 10.469 1 81 140 ARG B C 1
ATOM 4093 O O . ARG B 1 140 ? -21.672 19.766 11.453 1 81 140 ARG B O 1
ATOM 4100 N N . HIS B 1 141 ? -21.125 20.078 9.359 1 83.44 141 HIS B N 1
ATOM 4101 C CA . HIS B 1 141 ? -20.938 18.656 9.148 1 83.44 141 HIS B CA 1
ATOM 4102 C C . HIS B 1 141 ? -19.766 18.125 9.969 1 83.44 141 HIS B C 1
ATOM 4104 O O . HIS B 1 141 ? -19.828 17.031 10.523 1 83.44 141 HIS B O 1
ATOM 4110 N N . PHE B 1 142 ? -18.828 18.938 10.047 1 86.5 142 PHE B N 1
ATOM 4111 C CA . PHE B 1 142 ? -17.641 18.5 10.773 1 86.5 142 PHE B CA 1
ATOM 4112 C C . PHE B 1 142 ? -17.922 18.438 12.273 1 86.5 142 PHE B C 1
ATOM 4114 O O . PHE B 1 142 ? -17.422 17.547 12.969 1 86.5 142 PHE B O 1
ATOM 4121 N N . LEU B 1 143 ? -18.75 19.391 12.75 1 86.56 143 LEU B N 1
ATOM 4122 C CA . LEU B 1 143 ? -19.156 19.344 14.148 1 86.56 143 LEU B CA 1
ATOM 4123 C C . LEU B 1 143 ? -19.984 18.094 14.438 1 86.56 143 LEU B C 1
ATOM 4125 O O . LEU B 1 143 ? -19.844 17.5 15.508 1 86.56 143 LEU B O 1
ATOM 4129 N N . GLY B 1 144 ? -20.797 17.75 13.484 1 86.44 144 GLY B N 1
ATOM 4130 C CA . GLY B 1 144 ? -21.516 16.484 13.602 1 86.44 144 GLY B CA 1
ATOM 4131 C C . GLY B 1 144 ? -20.594 15.281 13.719 1 86.44 144 GLY B C 1
ATOM 4132 O O . GLY B 1 144 ? -20.828 14.383 14.523 1 86.44 144 GLY B O 1
ATOM 4133 N N . LEU B 1 145 ? -19.547 15.336 12.953 1 90.44 145 LEU B N 1
ATOM 4134 C CA . LEU B 1 145 ? -18.562 14.273 13.008 1 90.44 145 LEU B CA 1
ATOM 4135 C C . LEU B 1 145 ? -17.891 14.219 14.375 1 90.44 145 LEU B C 1
ATOM 4137 O O . LEU B 1 145 ? -17.703 13.141 14.938 1 90.44 145 LEU B O 1
ATOM 4141 N N . THR B 1 146 ? -17.578 15.352 14.938 1 91.81 146 THR B N 1
ATOM 4142 C CA . THR B 1 146 ? -16.984 15.43 16.266 1 91.81 146 THR B CA 1
ATOM 4143 C C . THR B 1 146 ? -17.906 14.836 17.312 1 91.81 146 THR B C 1
ATOM 4145 O O . THR B 1 146 ? -17.453 14.109 18.203 1 91.81 146 THR B O 1
ATOM 4148 N N . MET B 1 147 ? -19.156 15.125 17.125 1 90.38 147 MET B N 1
ATOM 4149 C CA . MET B 1 147 ? -20.141 14.617 18.078 1 90.38 147 MET B CA 1
ATOM 4150 C C . MET B 1 147 ? -20.234 13.102 18 1 90.38 147 MET B C 1
ATOM 4152 O O . MET B 1 147 ? -20.406 12.43 19.031 1 90.38 147 MET B O 1
ATOM 4156 N N . LEU B 1 148 ? -20.156 12.57 16.828 1 91 148 LEU B N 1
ATOM 4157 C CA . LEU B 1 148 ? -20.203 11.125 16.656 1 91 148 LEU B CA 1
ATOM 4158 C C . LEU B 1 148 ? -19.016 10.461 17.328 1 91 148 LEU B C 1
ATOM 4160 O O . LEU B 1 148 ? -19.156 9.414 17.969 1 91 148 LEU B O 1
ATOM 4164 N N . ILE B 1 149 ? -17.859 11.031 17.203 1 94.25 149 ILE B N 1
ATOM 4165 C CA . ILE B 1 149 ? -16.625 10.523 17.812 1 94.25 149 ILE B CA 1
ATOM 4166 C C . ILE B 1 149 ? -16.766 10.508 19.328 1 94.25 149 ILE B C 1
ATOM 4168 O O . ILE B 1 149 ? -16.469 9.5 19.984 1 94.25 149 ILE B O 1
ATOM 4172 N N . LYS B 1 150 ? -17.281 11.586 19.844 1 91.94 150 LYS B N 1
ATOM 4173 C CA . LYS B 1 150 ? -17.453 11.711 21.281 1 91.94 150 LYS B CA 1
ATOM 4174 C C . LYS B 1 150 ? -18.516 10.75 21.797 1 91.94 150 LYS B C 1
ATOM 4176 O O . LYS B 1 150 ? -18.312 10.062 22.797 1 91.94 150 LYS B O 1
ATOM 4181 N N . HIS B 1 151 ? -19.609 10.719 21.109 1 89.69 151 HIS B N 1
ATOM 4182 C CA . HIS B 1 151 ? -20.734 9.914 21.531 1 89.69 151 HIS B CA 1
ATOM 4183 C C . HIS B 1 151 ? -20.391 8.43 21.562 1 89.69 151 HIS B C 1
ATOM 4185 O O . HIS B 1 151 ? -20.859 7.691 22.422 1 89.69 151 HIS B O 1
ATOM 4191 N N . HIS B 1 152 ? -19.594 7.996 20.656 1 91.5 152 HIS B N 1
ATOM 4192 C CA . HIS B 1 152 ? -19.25 6.582 20.562 1 91.5 152 HIS B CA 1
ATOM 4193 C C . HIS B 1 152 ? -17.984 6.27 21.375 1 91.5 152 HIS B C 1
ATOM 4195 O O . HIS B 1 152 ? -17.516 5.133 21.375 1 91.5 152 HIS B O 1
ATOM 4201 N N . GLY B 1 153 ? -17.438 7.285 22.016 1 93.75 153 GLY B N 1
ATOM 4202 C CA . GLY B 1 153 ? -16.266 7.086 22.859 1 93.75 153 GLY B CA 1
ATOM 4203 C C . GLY B 1 153 ? -15.031 6.664 22.078 1 93.75 153 GLY B C 1
ATOM 4204 O O . GLY B 1 153 ? -14.242 5.848 22.547 1 93.75 153 GLY B O 1
ATOM 4205 N N . ILE B 1 154 ? -14.938 7.141 20.844 1 95.69 154 ILE B N 1
ATOM 4206 C CA . ILE B 1 154 ? -13.789 6.809 20.016 1 95.69 154 ILE B CA 1
ATOM 4207 C C . ILE B 1 154 ? -12.617 7.73 20.359 1 95.69 154 ILE B C 1
ATOM 4209 O O . ILE B 1 154 ? -12.781 8.953 20.406 1 95.69 154 ILE B O 1
ATOM 4213 N N . THR B 1 155 ? -11.438 7.113 20.594 1 97.19 155 THR B N 1
ATOM 4214 C CA . THR B 1 155 ? -10.25 7.848 21.016 1 97.19 155 THR B CA 1
ATOM 4215 C C . THR B 1 155 ? -9.008 7.309 20.312 1 97.19 155 THR B C 1
ATOM 4217 O O . THR B 1 155 ? -9.109 6.453 19.422 1 97.19 155 THR B O 1
ATOM 4220 N N . ALA B 1 156 ? -7.867 7.84 20.656 1 97.56 156 ALA B N 1
ATOM 4221 C CA . ALA B 1 156 ? -6.594 7.387 20.094 1 97.56 156 ALA B CA 1
ATOM 4222 C C . ALA B 1 156 ? -6.273 5.965 20.547 1 97.56 156 ALA B C 1
ATOM 4224 O O . ALA B 1 156 ? -5.406 5.305 19.969 1 97.56 156 ALA B O 1
ATOM 4225 N N . ARG B 1 157 ? -7.031 5.473 21.531 1 96.25 157 ARG B N 1
ATOM 4226 C CA . ARG B 1 157 ? -6.797 4.129 22.047 1 96.25 157 ARG B CA 1
ATOM 4227 C C . ARG B 1 157 ? -7.637 3.102 21.281 1 96.25 157 ARG B C 1
ATOM 4229 O O . ARG B 1 157 ? -7.402 1.896 21.406 1 96.25 157 ARG B O 1
ATOM 4236 N N . SER B 1 158 ? -8.625 3.662 20.562 1 96.5 158 SER B N 1
ATOM 4237 C CA . SER B 1 158 ? -9.445 2.75 19.766 1 96.5 158 SER B CA 1
ATOM 4238 C C . SER B 1 158 ? -8.602 2.002 18.75 1 96.5 158 SER B C 1
ATOM 4240 O O . SER B 1 158 ? -7.508 2.453 18.391 1 96.5 158 SER B O 1
ATOM 4242 N N . THR B 1 159 ? -9.062 0.805 18.391 1 94.81 159 THR B N 1
ATOM 4243 C CA . THR B 1 159 ? -8.328 -0.033 17.453 1 94.81 159 THR B CA 1
ATOM 4244 C C . THR B 1 159 ? -9.172 -0.329 16.219 1 94.81 159 THR B C 1
ATOM 4246 O O . THR B 1 159 ? -10.344 0.032 16.156 1 94.81 159 THR B O 1
ATOM 4249 N N . GLY B 1 160 ? -8.523 -0.913 15.211 1 95.5 160 GLY B N 1
ATOM 4250 C CA . GLY B 1 160 ? -9.25 -1.271 14 1 95.5 160 GLY B CA 1
ATOM 4251 C C . GLY B 1 160 ? -9.805 -0.071 13.258 1 95.5 160 GLY B C 1
ATOM 4252 O O . GLY B 1 160 ? -9.148 0.965 13.156 1 95.5 160 GLY B O 1
ATOM 4253 N N . ILE B 1 161 ? -10.969 -0.197 12.805 1 96.88 161 ILE B N 1
ATOM 4254 C CA . ILE B 1 161 ? -11.602 0.825 11.969 1 96.88 161 ILE B CA 1
ATOM 4255 C C . ILE B 1 161 ? -11.828 2.088 12.797 1 96.88 161 ILE B C 1
ATOM 4257 O O . ILE B 1 161 ? -11.578 3.201 12.328 1 96.88 161 ILE B O 1
ATOM 4261 N N . ASP B 1 162 ? -12.227 1.925 14.039 1 97 162 ASP B N 1
ATOM 4262 C CA . ASP B 1 162 ? -12.477 3.076 14.898 1 97 162 ASP B CA 1
ATOM 4263 C C . ASP B 1 162 ? -11.188 3.861 15.148 1 97 162 ASP B C 1
ATOM 4265 O O . ASP B 1 162 ? -11.195 5.094 15.141 1 97 162 ASP B O 1
ATOM 4269 N N . GLY B 1 163 ? -10.141 3.148 15.359 1 97.31 163 GLY B N 1
ATOM 4270 C CA . GLY B 1 163 ? -8.859 3.818 15.531 1 97.31 163 GLY B CA 1
ATOM 4271 C C . GLY B 1 163 ? -8.406 4.566 14.289 1 97.31 163 GLY B C 1
ATOM 4272 O O . GLY B 1 163 ? -7.926 5.699 14.383 1 97.31 163 GLY B O 1
ATOM 4273 N N . ALA B 1 164 ? -8.539 3.908 13.172 1 98 164 ALA B N 1
ATOM 4274 C CA . ALA B 1 164 ? -8.211 4.555 11.906 1 98 164 ALA B CA 1
ATOM 4275 C C . ALA B 1 164 ? -9.062 5.801 11.688 1 98 164 ALA B C 1
ATOM 4277 O O . ALA B 1 164 ? -8.547 6.855 11.305 1 98 164 ALA B O 1
ATOM 4278 N N . ASN B 1 165 ? -10.367 5.676 11.969 1 97.38 165 ASN B N 1
ATOM 4279 C CA . ASN B 1 165 ? -11.281 6.805 11.844 1 97.38 165 ASN B CA 1
ATOM 4280 C C . ASN B 1 165 ? -10.859 7.969 12.734 1 97.38 165 ASN B C 1
ATOM 4282 O O . ASN B 1 165 ? -10.914 9.125 12.312 1 97.38 165 ASN B O 1
ATOM 4286 N N . PHE B 1 166 ? -10.461 7.691 13.875 1 97.88 166 PHE B N 1
ATOM 4287 C CA . PHE B 1 166 ? -10.062 8.734 14.812 1 97.88 166 PHE B CA 1
ATOM 4288 C C . PHE B 1 166 ? -8.906 9.555 14.25 1 97.88 166 PHE B C 1
ATOM 4290 O O . PHE B 1 166 ? -8.945 10.789 14.266 1 97.88 166 PHE B O 1
ATOM 4297 N N . TRP B 1 167 ? -7.941 8.93 13.789 1 98 167 TRP B N 1
ATOM 4298 C CA . TRP B 1 167 ? -6.746 9.641 13.352 1 98 167 TRP B CA 1
ATOM 4299 C C . TRP B 1 167 ? -6.992 10.367 12.031 1 98 167 TRP B C 1
ATOM 4301 O O . TRP B 1 167 ? -6.391 11.414 11.773 1 98 167 TRP B O 1
ATOM 4311 N N . VAL B 1 168 ? -7.875 9.828 11.141 1 97.31 168 VAL B N 1
ATOM 4312 C CA . VAL B 1 168 ? -8.266 10.594 9.961 1 97.31 168 VAL B CA 1
ATOM 4313 C C . VAL B 1 168 ? -9.016 11.852 10.391 1 97.31 168 VAL B C 1
ATOM 4315 O O . VAL B 1 168 ? -8.75 12.945 9.875 1 97.31 168 VAL B O 1
ATOM 4318 N N . TYR B 1 169 ? -9.922 11.688 11.344 1 96.5 169 TYR B N 1
ATOM 4319 C CA . TYR B 1 169 ? -10.625 12.828 11.914 1 96.5 169 TYR B CA 1
ATOM 4320 C C . TYR B 1 169 ? -9.641 13.875 12.43 1 96.5 169 TYR B C 1
ATOM 4322 O O . TYR B 1 169 ? -9.797 15.07 12.164 1 96.5 169 TYR B O 1
ATOM 4330 N N . VAL B 1 170 ? -8.648 13.414 13.109 1 96.94 170 VAL B N 1
ATOM 4331 C CA . VAL B 1 170 ? -7.641 14.297 13.695 1 96.94 170 VAL B CA 1
ATOM 4332 C C . VAL B 1 170 ? -6.941 15.086 12.586 1 96.94 170 VAL B C 1
ATOM 4334 O O . VAL B 1 170 ? -6.746 16.297 12.711 1 96.94 170 VAL B O 1
ATOM 4337 N N . ARG B 1 171 ? -6.523 14.438 11.562 1 95.88 171 ARG B N 1
ATOM 4338 C CA . ARG B 1 171 ? -5.828 15.117 10.469 1 95.88 171 ARG B CA 1
ATOM 4339 C C . ARG B 1 171 ? -6.73 16.156 9.805 1 95.88 171 ARG B C 1
ATOM 4341 O O . ARG B 1 171 ? -6.281 17.25 9.461 1 95.88 171 ARG B O 1
ATOM 4348 N N . HIS B 1 172 ? -8 15.781 9.688 1 93.12 172 HIS B N 1
ATOM 4349 C CA . HIS B 1 172 ? -8.961 16.75 9.156 1 93.12 172 HIS B CA 1
ATOM 4350 C C . HIS B 1 172 ? -9.109 17.938 10.086 1 93.12 172 HIS B C 1
ATOM 4352 O O . HIS B 1 172 ? -9.133 19.094 9.633 1 93.12 172 HIS B O 1
ATOM 4358 N N . GLU B 1 173 ? -9.211 17.641 11.328 1 94.06 173 GLU B N 1
ATOM 4359 C CA . GLU B 1 173 ? -9.383 18.703 12.32 1 94.06 173 GLU B CA 1
ATOM 4360 C C . GLU B 1 173 ? -8.18 19.641 12.344 1 94.06 173 GLU B C 1
ATOM 4362 O O . GLU B 1 173 ? -8.336 20.859 12.461 1 94.06 173 GLU B O 1
ATOM 4367 N N . ILE B 1 174 ? -7.059 19.094 12.242 1 95.19 174 ILE B N 1
ATOM 4368 C CA . ILE B 1 174 ? -5.836 19.891 12.227 1 95.19 174 ILE B CA 1
ATOM 4369 C C . ILE B 1 174 ? -5.836 20.797 11 1 95.19 174 ILE B C 1
ATOM 4371 O O . ILE B 1 174 ? -5.535 22 11.109 1 95.19 174 ILE B O 1
ATOM 4375 N N . ALA B 1 175 ? -6.18 20.266 9.891 1 91.25 175 ALA B N 1
ATOM 4376 C CA . ALA B 1 175 ? -6.227 21.062 8.664 1 91.25 175 ALA B CA 1
ATOM 4377 C C . ALA B 1 175 ? -7.227 22.203 8.789 1 91.25 175 ALA B C 1
ATOM 4379 O O . ALA B 1 175 ? -6.938 23.344 8.398 1 91.25 175 ALA B O 1
ATOM 4380 N N . ILE B 1 176 ? -8.352 21.906 9.344 1 88.62 176 ILE B N 1
ATOM 4381 C CA . ILE B 1 176 ? -9.391 22.906 9.5 1 88.62 176 ILE B CA 1
ATOM 4382 C C . ILE B 1 176 ? -8.938 23.969 10.5 1 88.62 176 ILE B C 1
ATOM 4384 O O . ILE B 1 176 ? -9.094 25.172 10.25 1 88.62 176 ILE B O 1
ATOM 4388 N N . ALA B 1 177 ? -8.359 23.531 11.578 1 92.81 177 ALA B N 1
ATOM 4389 C CA . ALA B 1 177 ? -7.895 24.453 12.609 1 92.81 177 ALA B CA 1
ATOM 4390 C C . ALA B 1 177 ? -6.812 25.391 12.07 1 92.81 177 ALA B C 1
ATOM 4392 O O . ALA B 1 177 ? -6.852 26.594 12.297 1 92.81 177 ALA B O 1
ATOM 4393 N N . LEU B 1 178 ? -5.902 24.859 11.352 1 92.94 178 LEU B N 1
ATOM 4394 C CA . LEU B 1 178 ? -4.824 25.656 10.773 1 92.94 178 LEU B CA 1
ATOM 4395 C C . LEU B 1 178 ? -5.367 26.609 9.719 1 92.94 178 LEU B C 1
ATOM 4397 O O . LEU B 1 178 ? -4.949 27.766 9.656 1 92.94 178 LEU B O 1
ATOM 4401 N N . GLY B 1 179 ? -6.25 26.172 8.945 1 87.56 179 GLY B N 1
ATOM 4402 C CA . GLY B 1 179 ? -6.84 27 7.91 1 87.56 179 GLY B CA 1
ATOM 4403 C C . GLY B 1 179 ? -7.609 28.188 8.469 1 87.56 179 GLY B C 1
ATOM 4404 O O . GLY B 1 179 ? -7.605 29.266 7.875 1 87.56 179 GLY B O 1
ATOM 4405 N N . ASN B 1 180 ? -8.211 27.938 9.602 1 86.81 180 ASN B N 1
ATOM 4406 C CA . ASN B 1 180 ? -9.047 28.969 10.195 1 86.81 180 ASN B CA 1
ATOM 4407 C C . ASN B 1 180 ? -8.289 29.766 11.258 1 86.81 180 ASN B C 1
ATOM 4409 O O . ASN B 1 180 ? -8.781 30.781 11.75 1 86.81 180 ASN B O 1
ATOM 4413 N N . GLY B 1 181 ? -7.148 29.328 11.594 1 90 181 GLY B N 1
ATOM 4414 C CA . GLY B 1 181 ? -6.422 29.969 12.68 1 90 181 GLY B CA 1
ATOM 4415 C C . GLY B 1 181 ? -7.145 29.891 14.016 1 90 181 GLY B C 1
ATOM 4416 O O . GLY B 1 181 ? -7.305 30.891 14.703 1 90 181 GLY B O 1
ATOM 4417 N N . GLN B 1 182 ? -7.664 28.672 14.305 1 92.88 182 GLN B N 1
ATOM 4418 C CA . GLN B 1 182 ? -8.438 28.438 15.523 1 92.88 182 GLN B CA 1
ATOM 4419 C C . GLN B 1 182 ? -7.977 27.172 16.234 1 92.88 182 GLN B C 1
ATOM 4421 O O 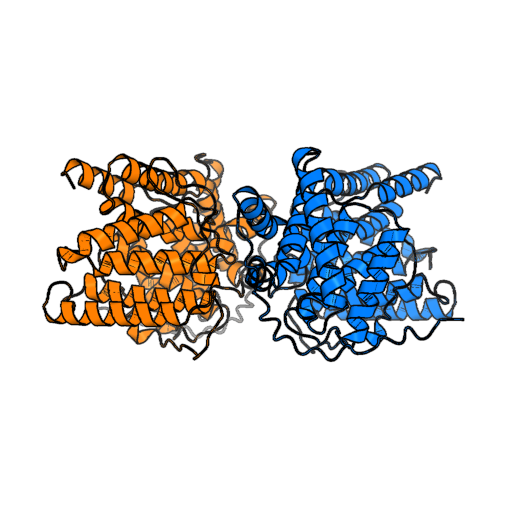. GLN B 1 182 ? -7.289 26.344 15.633 1 92.88 182 GLN B O 1
ATOM 4426 N N . SER B 1 183 ? -8.32 27.109 17.484 1 95.5 183 SER B N 1
ATOM 4427 C CA . SER B 1 183 ? -8.039 25.906 18.25 1 95.5 183 SER B CA 1
ATOM 4428 C C . SER B 1 183 ? -8.891 24.734 17.781 1 95.5 183 SER B C 1
ATOM 4430 O O . SER B 1 183 ? -9.898 24.922 17.094 1 95.5 183 SER B O 1
ATOM 4432 N N . LEU B 1 184 ? -8.469 23.547 18.094 1 95.75 184 LEU B N 1
ATOM 4433 C CA . LEU B 1 184 ? -9.219 22.344 17.75 1 95.75 184 LEU B CA 1
ATOM 4434 C C . LEU B 1 184 ? -10.516 22.266 18.547 1 95.75 184 LEU B C 1
ATOM 4436 O O . LEU B 1 184 ? -10.594 22.766 19.672 1 95.75 184 LEU B O 1
ATOM 4440 N N . VAL B 1 185 ? -11.477 21.609 17.922 1 93.88 185 VAL B N 1
ATOM 4441 C CA . VAL B 1 185 ? -12.766 21.422 18.578 1 93.88 185 VAL B CA 1
ATOM 4442 C C . VAL B 1 185 ? -12.641 20.359 19.672 1 93.88 185 VAL B C 1
ATOM 4444 O O . VAL B 1 185 ? -13.078 20.578 20.797 1 93.88 185 VAL B O 1
ATOM 4447 N N . LEU B 1 186 ? -12.086 19.281 19.297 1 95.38 186 LEU B N 1
ATOM 4448 C CA . LEU B 1 186 ? -11.805 18.234 20.297 1 95.38 186 LEU B CA 1
ATOM 4449 C C . LEU B 1 186 ? -10.453 18.469 20.953 1 95.38 186 LEU B C 1
ATOM 4451 O O . LEU B 1 186 ? -9.414 18.391 20.297 1 95.38 186 LEU B O 1
ATOM 4455 N N . ASN B 1 187 ? -10.5 18.703 22.281 1 95.62 187 ASN B N 1
ATOM 4456 C CA . ASN B 1 187 ? -9.266 18.969 23 1 95.62 187 ASN B CA 1
ATOM 4457 C C . ASN B 1 187 ? -8.312 17.781 22.953 1 95.62 187 ASN B C 1
ATOM 4459 O O . ASN B 1 187 ? -8.672 16.672 23.359 1 95.62 187 ASN B O 1
ATOM 4463 N N . PRO B 1 188 ? -7.047 18.016 22.453 1 97.5 188 PRO B N 1
ATOM 4464 C CA . PRO B 1 188 ? -6.086 16.922 22.344 1 97.5 188 PRO B CA 1
ATOM 4465 C C . PRO B 1 188 ? -5.848 16.203 23.688 1 97.5 188 PRO B C 1
ATOM 4467 O O . PRO B 1 188 ? -5.5 15.023 23.703 1 97.5 188 PRO B O 1
ATOM 4470 N N . GLU B 1 189 ? -6.051 16.859 24.766 1 95.06 189 GLU B N 1
ATOM 4471 C CA . GLU B 1 189 ? -5.883 16.25 26.078 1 95.06 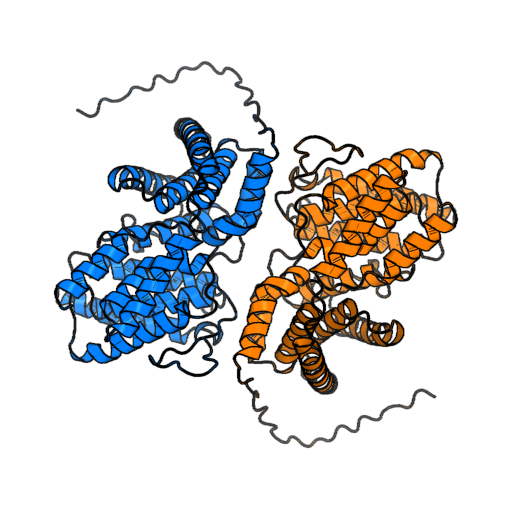189 GLU B CA 1
ATOM 4472 C C . GLU B 1 189 ? -6.926 15.156 26.312 1 95.06 189 GLU B C 1
ATOM 4474 O O . GLU B 1 189 ? -6.727 14.273 27.141 1 95.06 189 GLU B O 1
ATOM 4479 N N . ASP B 1 190 ? -7.988 15.219 25.578 1 95.31 190 ASP B N 1
ATOM 4480 C CA . ASP B 1 190 ? -9.086 14.273 25.75 1 95.31 190 ASP B CA 1
ATOM 4481 C C . ASP B 1 190 ? -8.977 13.109 24.766 1 95.31 190 ASP B C 1
ATOM 4483 O O . ASP B 1 190 ? -9.852 12.242 24.719 1 95.31 190 ASP B O 1
ATOM 4487 N N . TRP B 1 191 ? -7.914 13.047 23.984 1 97.62 191 TRP B N 1
ATOM 4488 C CA . TRP B 1 191 ? -7.773 12.031 22.953 1 97.62 191 TRP B CA 1
ATOM 4489 C C . TRP B 1 191 ? -7.438 10.672 23.562 1 97.62 191 TRP B C 1
ATOM 4491 O O . TRP B 1 191 ? -7.559 9.641 22.906 1 97.62 191 TRP B O 1
ATOM 4501 N N . ASN B 1 192 ? -7.074 10.617 24.875 1 97.06 192 ASN B N 1
ATOM 4502 C CA . ASN B 1 192 ? -6.684 9.398 25.594 1 97.06 192 ASN B CA 1
ATOM 4503 C C . ASN B 1 192 ? -5.516 8.703 24.906 1 97.06 192 ASN B C 1
ATOM 4505 O O . ASN B 1 192 ? -5.59 7.508 24.609 1 97.06 192 ASN B O 1
ATOM 4509 N N . VAL B 1 193 ? -4.457 9.477 24.594 1 96.56 193 VAL B N 1
ATOM 4510 C CA . VAL B 1 193 ? -3.291 8.953 23.891 1 96.56 193 VAL B CA 1
ATOM 4511 C C . VAL B 1 193 ? -2.447 8.109 24.859 1 96.56 193 VAL B C 1
ATOM 4513 O O . VAL B 1 193 ? -2.5 8.305 26.078 1 96.56 193 VAL B O 1
ATOM 4516 N N . PHE B 1 194 ? -1.775 7.117 24.328 1 93.81 194 PHE B N 1
ATOM 4517 C CA . PHE B 1 194 ? -0.785 6.312 25.031 1 93.81 194 PHE B CA 1
ATOM 4518 C C . PHE B 1 194 ? 0.411 6.016 24.141 1 93.81 194 PHE B C 1
ATOM 4520 O O . PHE B 1 194 ? 0.258 5.445 23.047 1 93.81 194 PHE B O 1
ATOM 4527 N N . TRP B 1 195 ? 1.599 6.414 24.641 1 92.31 195 TRP B N 1
ATOM 4528 C CA . TRP B 1 195 ? 2.82 6.199 23.875 1 92.31 195 TRP B CA 1
ATOM 4529 C C . TRP B 1 195 ? 3.732 5.195 24.578 1 92.31 195 TRP B C 1
ATOM 4531 O O . TRP B 1 195 ? 4.18 5.434 25.703 1 92.31 195 TRP B O 1
ATOM 4541 N N . GLU B 1 196 ? 3.977 4.137 23.906 1 91.44 196 GLU B N 1
ATOM 4542 C CA . GLU B 1 196 ? 4.852 3.107 24.469 1 91.44 196 GLU B CA 1
ATOM 4543 C C . GLU B 1 196 ? 6.316 3.523 24.391 1 91.44 196 GLU B C 1
ATOM 4545 O O . GLU B 1 196 ? 6.762 4.047 23.359 1 91.44 196 GLU B O 1
ATOM 4550 N N . GLU B 1 197 ? 7.031 3.236 25.469 1 89.06 197 GLU B N 1
ATOM 4551 C CA . GLU B 1 197 ? 8.469 3.5 25.469 1 89.06 197 GLU B CA 1
ATOM 4552 C C . GLU B 1 197 ? 9.188 2.611 24.453 1 89.06 197 GLU B C 1
ATOM 4554 O O . GLU B 1 197 ? 8.922 1.41 24.375 1 89.06 197 GLU B O 1
ATOM 4559 N N . GLY B 1 198 ? 9.977 3.219 23.719 1 86.5 198 GLY B N 1
ATOM 4560 C CA . GLY B 1 198 ? 10.758 2.451 22.75 1 86.5 198 GLY B CA 1
ATOM 4561 C C . GLY B 1 198 ? 9.992 2.156 21.469 1 86.5 198 GLY B C 1
ATOM 4562 O O . GLY B 1 198 ? 10.438 1.344 20.656 1 86.5 198 GLY B O 1
ATOM 4563 N N . GLU B 1 199 ? 8.859 2.84 21.312 1 89.69 199 GLU B N 1
ATOM 4564 C CA . GLU B 1 199 ? 8.094 2.662 20.078 1 89.69 199 GLU B CA 1
ATOM 4565 C C . GLU B 1 199 ? 8.938 2.963 18.859 1 89.69 199 GLU B C 1
ATOM 4567 O O . GLU B 1 199 ? 9.664 3.961 18.812 1 89.69 199 GLU B O 1
ATOM 4572 N N . ARG B 1 200 ? 8.859 2.002 17.891 1 85.88 200 ARG B N 1
ATOM 4573 C CA . ARG B 1 200 ? 9.688 2.182 16.703 1 85.88 200 ARG B CA 1
ATOM 4574 C C . ARG B 1 200 ? 8.828 2.314 15.445 1 85.88 200 ARG B C 1
ATOM 4576 O O . ARG B 1 200 ? 9.336 2.672 14.375 1 85.88 200 ARG B O 1
ATOM 4583 N N . ARG B 1 201 ? 7.57 2.086 15.555 1 90.81 201 ARG B N 1
ATOM 4584 C CA . ARG B 1 201 ? 6.691 2.174 14.398 1 90.81 201 ARG B CA 1
ATOM 4585 C C . ARG B 1 201 ? 6.527 3.621 13.945 1 90.81 201 ARG B C 1
ATOM 4587 O O . ARG B 1 201 ? 6.074 4.473 14.711 1 90.81 201 ARG B O 1
ATOM 4594 N N . GLU B 1 202 ? 6.75 3.887 12.672 1 93.06 202 GLU B N 1
ATOM 4595 C CA . GLU B 1 202 ? 6.742 5.242 12.133 1 93.06 202 GLU B CA 1
ATOM 4596 C C . GLU B 1 202 ? 5.336 5.836 12.148 1 93.06 202 GLU B C 1
ATOM 4598 O O . GLU B 1 202 ? 5.168 7.039 12.352 1 93.06 202 GLU B O 1
ATOM 4603 N N . ASP B 1 203 ? 4.309 5.02 11.891 1 94.38 203 ASP B N 1
ATOM 4604 C CA . ASP B 1 203 ? 2.949 5.555 11.875 1 94.38 203 ASP B CA 1
ATOM 4605 C C . ASP B 1 203 ? 2.516 5.988 13.273 1 94.38 203 ASP B C 1
ATOM 4607 O O . ASP B 1 203 ? 1.874 7.027 13.438 1 94.38 203 ASP B O 1
ATOM 4611 N N . VAL B 1 204 ? 2.943 5.246 14.281 1 95 204 VAL B N 1
ATOM 4612 C CA . VAL B 1 204 ? 2.604 5.578 15.664 1 95 204 VAL B CA 1
ATOM 4613 C C . VAL B 1 204 ? 3.355 6.836 16.094 1 95 204 VAL B C 1
ATOM 4615 O O . VAL B 1 204 ? 2.766 7.754 16.672 1 95 204 VAL B O 1
ATOM 4618 N N . LEU B 1 205 ? 4.617 6.848 15.773 1 94.5 205 LEU B N 1
ATOM 4619 C CA . LEU B 1 205 ? 5.434 8.008 16.109 1 94.5 205 LEU B CA 1
ATOM 4620 C C . LEU B 1 205 ? 4.969 9.242 15.344 1 94.5 205 LEU B C 1
ATOM 4622 O O . LEU B 1 205 ? 5.039 10.359 15.859 1 94.5 205 LEU B O 1
ATOM 4626 N N . GLY B 1 206 ? 4.566 9.008 14.102 1 95.12 206 GLY B N 1
ATOM 4627 C CA . GLY B 1 206 ? 3.98 10.094 13.336 1 95.12 206 GLY B CA 1
ATOM 4628 C C . GLY B 1 206 ? 2.723 10.664 13.969 1 95.12 206 GLY B C 1
ATOM 4629 O O . GLY B 1 206 ? 2.543 11.883 14.016 1 95.12 206 GLY B O 1
ATOM 4630 N N . ASN B 1 207 ? 1.864 9.789 14.469 1 97.19 207 ASN B N 1
ATOM 4631 C CA . ASN B 1 207 ? 0.667 10.25 15.164 1 97.19 207 ASN B CA 1
ATOM 4632 C C . ASN B 1 207 ? 1.018 11.016 16.438 1 97.19 207 ASN B C 1
ATOM 4634 O O . ASN B 1 207 ? 0.297 11.93 16.828 1 97.19 207 ASN B O 1
ATOM 4638 N N . ARG B 1 208 ? 2.104 10.672 17.016 1 96.62 208 ARG B N 1
ATOM 4639 C CA . ARG B 1 208 ? 2.525 11.383 18.219 1 96.62 208 ARG B CA 1
ATOM 4640 C C . ARG B 1 208 ? 2.895 12.828 17.906 1 96.62 208 ARG B C 1
ATOM 4642 O O . ARG B 1 208 ? 2.523 13.75 18.641 1 96.62 208 ARG B O 1
ATOM 4649 N N . VAL B 1 209 ? 3.658 13.023 16.875 1 96.69 209 VAL B N 1
ATOM 4650 C CA . VAL B 1 209 ? 4.008 14.398 16.516 1 96.69 209 VAL B CA 1
ATOM 4651 C C . VAL B 1 209 ? 2.75 15.164 16.125 1 96.69 209 VAL B C 1
ATOM 4653 O O . VAL B 1 209 ? 2.641 16.359 16.391 1 96.69 209 VAL B O 1
ATOM 4656 N N . LEU B 1 210 ? 1.743 14.539 15.539 1 97.81 210 LEU B N 1
ATOM 4657 C CA . LEU B 1 210 ? 0.472 15.195 15.25 1 97.81 210 LEU B CA 1
ATOM 4658 C C . LEU B 1 210 ? -0.24 15.594 16.531 1 97.81 210 LEU B C 1
ATOM 4660 O O . LEU B 1 210 ? -0.911 16.625 16.578 1 97.81 210 LEU B O 1
ATOM 4664 N N . TRP B 1 211 ? -0.104 14.727 17.516 1 98.62 211 TRP B N 1
ATOM 4665 C CA . TRP B 1 211 ? -0.669 15.078 18.812 1 98.62 211 TRP B CA 1
ATOM 4666 C C . TRP B 1 211 ? 0.02 16.312 19.391 1 98.62 211 TRP B C 1
ATOM 4668 O O . TRP B 1 211 ? -0.638 17.203 19.938 1 98.62 211 TRP B O 1
ATOM 4678 N N . ILE B 1 212 ? 1.309 16.391 19.281 1 98.31 212 ILE B N 1
ATOM 4679 C CA . ILE B 1 212 ? 2.051 17.562 19.719 1 98.31 212 ILE B CA 1
ATOM 4680 C C . ILE B 1 212 ? 1.601 18.797 18.922 1 98.31 212 ILE B C 1
ATOM 4682 O O . ILE B 1 212 ? 1.336 19.844 19.5 1 98.31 212 ILE B O 1
ATOM 4686 N N . LEU B 1 213 ? 1.494 18.578 17.641 1 98.62 213 LEU B N 1
ATOM 4687 C CA . LEU B 1 213 ? 1.042 19.656 16.766 1 98.62 213 LEU B CA 1
ATOM 4688 C C . LEU B 1 213 ? -0.324 20.172 17.188 1 98.62 213 LEU B C 1
ATOM 4690 O O . LEU B 1 213 ? -0.535 21.391 17.266 1 98.62 213 LEU B O 1
ATOM 4694 N N . ALA B 1 214 ? -1.201 19.234 17.469 1 98.62 214 ALA B N 1
ATOM 4695 C CA . ALA B 1 214 ? -2.549 19.625 17.891 1 98.62 214 ALA B CA 1
ATOM 4696 C C . ALA B 1 214 ? -2.512 20.469 19.156 1 98.62 214 ALA B C 1
ATOM 4698 O O . ALA B 1 214 ? -3.217 21.484 19.25 1 98.62 214 ALA B O 1
ATOM 4699 N N . ARG B 1 215 ? -1.702 20.109 20.078 1 98.38 215 ARG B N 1
ATOM 4700 C CA . ARG B 1 215 ? -1.574 20.844 21.328 1 98.38 215 ARG B CA 1
ATOM 4701 C C . ARG B 1 215 ? -0.927 22.219 21.094 1 98.38 215 ARG B C 1
ATOM 4703 O O . ARG B 1 215 ? -1.306 23.203 21.719 1 98.38 215 ARG B O 1
ATOM 4710 N N . VAL B 1 216 ? -0.031 22.297 20.219 1 98.62 216 VAL B N 1
ATOM 4711 C CA . VAL B 1 216 ? 0.633 23.547 19.875 1 98.62 216 VAL B CA 1
ATOM 4712 C C . VAL B 1 216 ? -0.362 24.484 19.188 1 98.62 216 VAL B C 1
ATOM 4714 O O . VAL B 1 216 ? -0.387 25.688 19.484 1 98.62 216 VAL B O 1
ATOM 4717 N N . ILE B 1 217 ? -1.154 23.922 18.297 1 98.25 217 ILE B N 1
ATOM 4718 C CA . ILE B 1 217 ? -2.178 24.734 17.641 1 98.25 217 ILE B CA 1
ATOM 4719 C C . ILE B 1 217 ? -3.102 25.344 18.688 1 98.25 217 ILE B C 1
ATOM 4721 O O . ILE B 1 217 ? -3.42 26.531 18.625 1 98.25 217 ILE B O 1
ATOM 4725 N N . ASN B 1 218 ? -3.465 24.578 19.688 1 97.75 218 ASN B N 1
ATOM 4726 C CA . ASN B 1 218 ? -4.34 25.062 20.75 1 97.75 218 ASN B CA 1
ATOM 4727 C C . ASN B 1 218 ? -3.68 26.188 21.562 1 97.75 218 ASN B C 1
ATOM 4729 O O . ASN B 1 218 ? -4.355 27.094 22.031 1 97.75 218 ASN B O 1
ATOM 4733 N N . LEU B 1 219 ? -2.408 26.078 21.75 1 97.75 219 LEU B N 1
ATOM 4734 C CA . LEU B 1 219 ? -1.684 27.125 22.453 1 97.75 219 LEU B CA 1
ATOM 4735 C C . LEU B 1 219 ? -1.596 28.391 21.609 1 97.75 219 LEU B C 1
ATOM 4737 O O . LEU B 1 219 ? -1.958 29.484 22.062 1 97.75 219 LEU B O 1
ATOM 4741 N N . VAL B 1 220 ? -1.169 28.219 20.375 1 97.19 220 VAL B N 1
ATOM 4742 C CA . VAL B 1 220 ? -0.849 29.328 19.484 1 97.19 220 VAL B CA 1
ATOM 4743 C C . VAL B 1 220 ? -2.111 30.141 19.188 1 97.19 220 VAL B C 1
ATOM 4745 O O . VAL B 1 220 ? -2.078 31.375 19.188 1 97.19 220 VAL B O 1
ATOM 4748 N N . TYR B 1 221 ? -3.184 29.469 19.031 1 95.44 221 TYR B N 1
ATOM 4749 C CA . TYR B 1 221 ? -4.41 30.141 18.641 1 95.44 221 TYR B CA 1
ATOM 4750 C C . TYR B 1 221 ? -5.398 30.203 19.797 1 95.44 221 TYR B C 1
ATOM 4752 O O . TYR B 1 221 ? -6.566 30.562 19.609 1 95.44 221 TYR B O 1
ATOM 4760 N N . GLY B 1 222 ? -4.891 29.781 20.938 1 93.69 222 GLY B N 1
ATOM 4761 C CA . GLY B 1 222 ? -5.707 29.875 22.141 1 93.69 222 GLY B CA 1
ATOM 4762 C C . GLY B 1 222 ? -5.516 31.172 22.891 1 93.69 222 GLY B C 1
ATOM 4763 O O . GLY B 1 222 ? -4.84 32.094 22.422 1 93.69 222 GLY B O 1
ATOM 4764 N N . ALA B 1 223 ? -6.059 31.219 24.078 1 91.06 223 ALA B N 1
ATOM 4765 C CA . ALA B 1 223 ? -6.074 32.438 24.906 1 91.06 223 ALA B CA 1
ATOM 4766 C C . ALA B 1 223 ? -4.664 32.781 25.359 1 91.06 223 ALA B C 1
ATOM 4768 O O . ALA B 1 223 ? -4.34 33.969 25.516 1 91.06 223 ALA B O 1
ATOM 4769 N N . ASP B 1 224 ? -3.824 31.875 25.469 1 88.06 224 ASP B N 1
ATOM 4770 C CA . ASP B 1 224 ? -2.494 32.094 26.031 1 88.06 224 ASP B CA 1
ATOM 4771 C C . ASP B 1 224 ? -1.46 32.281 24.922 1 88.06 224 ASP B C 1
ATOM 4773 O O . ASP B 1 224 ? -0.262 32.406 25.203 1 88.06 224 ASP B O 1
ATOM 4777 N N . GLY B 1 225 ? -1.814 32.344 23.688 1 87.44 225 GLY B N 1
ATOM 4778 C CA . GLY B 1 225 ? -0.902 32.312 22.562 1 87.44 225 GLY B CA 1
ATOM 4779 C C . GLY B 1 225 ? 0.051 33.5 22.547 1 87.44 225 GLY B C 1
ATOM 4780 O O . GLY B 1 225 ? 1.146 33.406 21.984 1 87.44 225 GLY B O 1
ATOM 4781 N N . GLN B 1 226 ? -0.344 34.594 23.188 1 87 226 GLN B N 1
ATOM 4782 C CA . GLN B 1 226 ? 0.479 35.812 23.141 1 87 226 GLN B CA 1
ATOM 4783 C C . GLN B 1 226 ? 0.795 36.312 24.547 1 87 226 GLN B C 1
ATOM 4785 O O . GLN B 1 226 ? 1.083 37.5 24.75 1 87 226 GLN B O 1
ATOM 4790 N N . THR B 1 227 ? 0.699 35.375 25.5 1 91.44 227 THR B N 1
ATOM 4791 C CA . THR B 1 227 ? 0.97 35.75 26.875 1 91.44 227 THR B CA 1
ATOM 4792 C C . THR B 1 227 ? 2.328 35.219 27.328 1 91.44 227 THR B C 1
ATOM 4794 O O . THR B 1 227 ? 2.965 34.438 26.594 1 91.44 227 THR B O 1
ATOM 4797 N N . GLU B 1 228 ? 2.736 35.719 28.438 1 91.75 228 GLU B N 1
ATOM 4798 C CA . GLU B 1 228 ? 3.979 35.219 29.016 1 91.75 228 GLU B CA 1
ATOM 4799 C C . GLU B 1 228 ? 3.869 33.719 29.359 1 91.75 228 GLU B C 1
ATOM 4801 O O . GLU B 1 228 ? 4.828 32.969 29.188 1 91.75 228 GLU B O 1
ATOM 4806 N N . ALA B 1 229 ? 2.791 33.344 29.875 1 92.62 229 ALA B N 1
ATOM 4807 C CA . ALA B 1 229 ? 2.543 31.953 30.156 1 92.62 229 ALA B CA 1
ATOM 4808 C C . ALA B 1 229 ? 2.66 31.109 28.891 1 92.62 229 ALA B C 1
ATOM 4810 O O . ALA B 1 229 ? 3.164 29.984 28.922 1 92.62 229 ALA B O 1
ATOM 4811 N N . GLY B 1 230 ? 2.186 31.672 27.859 1 94.31 230 GLY B N 1
ATOM 4812 C CA . GLY B 1 230 ? 2.285 31 26.578 1 94.31 230 GLY B CA 1
ATOM 4813 C C . GLY B 1 230 ? 3.717 30.828 26.094 1 94.31 230 GLY B C 1
ATOM 4814 O O . GLY B 1 230 ? 4.051 29.828 25.484 1 94.31 230 GLY B O 1
ATOM 4815 N N . ARG B 1 231 ? 4.492 31.812 26.406 1 94.56 231 ARG B N 1
ATOM 4816 C CA . ARG B 1 231 ? 5.898 31.734 26.016 1 94.56 231 ARG B CA 1
ATOM 4817 C C . ARG B 1 231 ? 6.598 30.578 26.734 1 94.56 231 ARG B C 1
ATOM 4819 O O . ARG B 1 231 ? 7.426 29.891 26.141 1 94.56 231 ARG B O 1
ATOM 4826 N N . VAL B 1 232 ? 6.301 30.438 27.953 1 96 232 VAL B N 1
ATOM 4827 C CA . VAL B 1 232 ? 6.863 29.344 28.734 1 96 232 VAL B CA 1
ATOM 4828 C C . VAL B 1 232 ? 6.41 28 28.156 1 96 232 VAL B C 1
ATOM 4830 O O . VAL B 1 232 ? 7.211 27.078 28.031 1 96 232 VAL B O 1
ATOM 4833 N N . GLU B 1 233 ? 5.156 27.953 27.859 1 97 233 GLU B N 1
ATOM 4834 C CA . GLU B 1 233 ? 4.609 26.734 27.281 1 97 233 GLU B CA 1
ATOM 4835 C C . GLU B 1 233 ? 5.254 26.422 25.938 1 97 233 GLU B C 1
ATOM 4837 O O . GLU B 1 233 ? 5.461 25.25 25.594 1 97 233 GLU B O 1
ATOM 4842 N N . ARG B 1 234 ? 5.512 27.422 25.141 1 97.94 234 ARG B N 1
ATOM 4843 C CA . ARG B 1 234 ? 6.195 27.234 23.859 1 97.94 234 ARG B CA 1
ATOM 4844 C C . ARG B 1 234 ? 7.555 26.578 24.062 1 97.94 234 ARG B C 1
ATOM 4846 O O . ARG B 1 234 ? 7.934 25.688 23.297 1 97.94 234 ARG B O 1
ATOM 4853 N N . GLN B 1 235 ? 8.242 27.047 25.094 1 96.94 235 GLN B N 1
ATOM 4854 C CA . GLN B 1 235 ? 9.547 26.469 25.375 1 96.94 235 GLN B CA 1
ATOM 4855 C C . GLN B 1 235 ? 9.422 25 25.797 1 96.94 235 GLN B C 1
ATOM 4857 O O . GLN B 1 235 ? 10.266 24.172 25.453 1 96.94 235 GLN B O 1
ATOM 4862 N N . ARG B 1 236 ? 8.43 24.719 26.516 1 97.75 236 ARG B N 1
ATOM 4863 C CA . ARG B 1 236 ? 8.18 23.328 26.922 1 97.75 236 ARG B CA 1
ATOM 4864 C C . ARG B 1 236 ? 7.918 22.453 25.703 1 97.75 236 ARG B C 1
ATOM 4866 O O . ARG B 1 236 ? 8.391 21.312 25.641 1 97.75 236 ARG B O 1
ATOM 4873 N N . PHE B 1 237 ? 7.148 22.969 24.766 1 98.38 237 PHE B N 1
ATOM 4874 C CA . PHE B 1 237 ? 6.863 22.234 23.531 1 98.38 237 PHE B CA 1
ATOM 4875 C C . PHE B 1 237 ? 8.133 22.016 22.734 1 98.38 237 PHE B C 1
ATOM 4877 O O . PHE B 1 237 ? 8.32 20.953 22.125 1 98.38 237 PHE B O 1
ATOM 4884 N N . LEU B 1 238 ? 9.008 23 22.672 1 98 238 LEU B N 1
ATOM 4885 C CA . LEU B 1 238 ? 10.273 22.859 21.953 1 98 238 LEU B CA 1
ATOM 4886 C C . LEU B 1 238 ? 11.109 21.734 22.578 1 98 238 LEU B C 1
ATOM 4888 O O . LEU B 1 238 ? 11.719 20.938 21.844 1 98 238 LEU B O 1
ATOM 4892 N N . ASN B 1 239 ? 11.086 21.656 23.891 1 97.62 239 ASN B N 1
ATOM 4893 C CA . ASN B 1 239 ? 11.789 20.578 24.578 1 97.62 239 ASN B CA 1
ATOM 4894 C C . ASN B 1 239 ? 11.156 19.219 24.281 1 97.62 239 ASN B C 1
ATOM 4896 O O . ASN B 1 239 ? 11.859 18.219 24.094 1 97.62 239 ASN B O 1
ATOM 4900 N N . GLU B 1 240 ? 9.836 19.172 24.281 1 97.19 240 GLU B N 1
ATOM 4901 C CA . GLU B 1 240 ? 9.125 17.938 23.969 1 97.19 240 GLU B CA 1
ATOM 4902 C C . GLU B 1 240 ? 9.453 17.453 22.547 1 97.19 240 GLU B C 1
ATOM 4904 O O . GLU B 1 240 ? 9.602 16.25 22.328 1 97.19 240 GLU B O 1
ATOM 4909 N N . LEU B 1 241 ? 9.531 18.375 21.625 1 96.88 241 LEU B N 1
ATOM 4910 C CA . LEU B 1 241 ? 9.875 18.047 20.25 1 96.88 241 LEU B CA 1
ATOM 4911 C C . LEU B 1 241 ? 11.289 17.484 20.156 1 96.88 241 LEU B C 1
ATOM 4913 O O . LEU B 1 241 ? 11.555 16.547 19.406 1 96.88 241 LEU B O 1
ATOM 4917 N N . GLU B 1 242 ? 12.164 18.062 20.906 1 94.38 242 GLU B N 1
ATOM 4918 C CA . GLU B 1 242 ? 13.539 17.562 20.922 1 94.38 242 GLU B CA 1
ATOM 4919 C C . GLU B 1 242 ? 13.609 16.156 21.5 1 94.38 242 GLU B C 1
ATOM 4921 O O . GLU B 1 242 ? 14.383 15.32 21.016 1 94.38 242 GLU B O 1
ATOM 4926 N N . GLU B 1 243 ? 12.867 15.914 22.5 1 93.44 243 GLU B N 1
ATOM 4927 C CA . GLU B 1 243 ? 12.805 14.57 23.078 1 93.44 243 GLU B CA 1
ATOM 4928 C C . GLU B 1 243 ? 12.227 13.578 22.078 1 93.44 243 GLU B C 1
ATOM 4930 O O . GLU B 1 243 ? 12.719 12.445 21.969 1 93.44 243 GLU B O 1
ATOM 4935 N N . TRP B 1 244 ? 11.156 13.984 21.438 1 94 244 TRP B N 1
ATOM 4936 C CA . TRP B 1 244 ? 10.57 13.141 20.391 1 94 244 TRP B CA 1
ATOM 4937 C C . TRP B 1 244 ? 11.594 12.82 19.312 1 94 244 TRP B C 1
ATOM 4939 O O . TRP B 1 244 ? 11.773 11.656 18.938 1 94 244 TRP B O 1
ATOM 4949 N N . ARG B 1 245 ? 12.32 13.781 18.859 1 91.88 245 ARG B N 1
ATOM 4950 C CA . ARG B 1 245 ? 13.32 13.625 17.812 1 91.88 245 ARG B CA 1
ATOM 4951 C C . ARG B 1 245 ? 14.453 12.695 18.25 1 91.88 245 ARG B C 1
ATOM 4953 O O . ARG B 1 245 ? 14.914 11.859 17.484 1 91.88 245 ARG B O 1
ATOM 4960 N N . ALA B 1 246 ? 14.852 12.82 19.438 1 88.5 246 ALA B N 1
ATOM 4961 C CA . ALA B 1 246 ? 15.969 12.047 19.984 1 88.5 246 ALA B CA 1
ATOM 4962 C C . ALA B 1 246 ? 15.617 10.57 20.094 1 88.5 246 ALA B C 1
ATOM 4964 O O . ALA B 1 246 ? 16.5 9.711 20.094 1 88.5 246 ALA B O 1
ATOM 4965 N N . SER B 1 247 ? 14.359 10.289 20.094 1 84.62 247 SER B N 1
ATOM 4966 C CA . SER B 1 247 ? 13.906 8.914 20.297 1 84.62 247 SER B CA 1
ATOM 4967 C C . SER B 1 247 ? 13.727 8.203 18.953 1 84.62 247 SER B C 1
ATOM 4969 O O . SER B 1 247 ? 13.523 6.988 18.922 1 84.62 247 SER B O 1
ATOM 4971 N N . LEU B 1 248 ? 13.914 8.938 17.891 1 85.31 248 LEU B N 1
ATOM 4972 C CA . LEU B 1 248 ? 13.594 8.383 16.594 1 85.31 248 LEU B CA 1
ATOM 4973 C C . LEU B 1 248 ? 14.781 7.625 16.016 1 85.31 248 LEU B C 1
ATOM 4975 O O . LEU B 1 248 ? 15.93 7.898 16.359 1 85.31 248 LEU B O 1
ATOM 4979 N N . SER B 1 249 ? 14.406 6.645 15.289 1 74.56 249 SER B N 1
ATOM 4980 C CA . SER B 1 249 ? 15.43 5.965 14.508 1 74.56 249 SER B CA 1
ATOM 4981 C C . SER B 1 249 ? 15.891 6.828 13.336 1 74.56 249 SER B C 1
ATOM 4983 O O . SER B 1 249 ? 15.297 7.871 13.055 1 74.56 249 SER B O 1
ATOM 4985 N N . ASP B 1 250 ? 16.922 6.395 12.711 1 70.25 250 ASP B N 1
ATOM 4986 C CA . ASP B 1 250 ? 17.547 7.16 11.633 1 70.25 250 ASP B CA 1
ATOM 4987 C C . ASP B 1 250 ? 16.609 7.281 10.43 1 70.25 250 ASP B C 1
ATOM 4989 O O . ASP B 1 250 ? 16.797 8.156 9.586 1 70.25 250 ASP B O 1
ATOM 4993 N N . THR B 1 251 ? 15.594 6.5 10.453 1 70.38 251 THR B N 1
ATOM 4994 C CA . THR B 1 251 ? 14.688 6.539 9.312 1 70.38 251 THR B CA 1
ATOM 4995 C C . THR B 1 251 ? 13.922 7.859 9.281 1 70.38 251 THR B C 1
ATOM 4997 O O . THR B 1 251 ? 13.414 8.258 8.227 1 70.38 251 THR B O 1
ATOM 5000 N N . PHE B 1 252 ? 13.859 8.562 10.414 1 77.88 252 PHE B N 1
ATOM 5001 C CA . PHE B 1 252 ? 13.039 9.766 10.531 1 77.88 252 PHE B CA 1
ATOM 5002 C C . PHE B 1 252 ? 13.836 11.008 10.148 1 77.88 252 PHE B C 1
ATOM 5004 O O . PHE B 1 252 ? 13.258 12.07 9.898 1 77.88 252 PHE B O 1
ATOM 5011 N N . VAL B 1 253 ? 15.078 10.922 10.125 1 76.69 253 VAL B N 1
ATOM 5012 C CA . VAL B 1 253 ? 15.914 12.086 9.852 1 76.69 253 VAL B CA 1
ATOM 5013 C C . VAL B 1 253 ? 15.961 12.352 8.352 1 76.69 253 VAL B C 1
ATOM 5015 O O . VAL B 1 253 ? 15.945 13.508 7.918 1 76.69 253 VAL B O 1
ATOM 5018 N N . GLY B 1 254 ? 15.695 11.414 7.605 1 86.5 254 GLY B N 1
ATOM 5019 C CA . GLY B 1 254 ? 15.867 11.57 6.168 1 86.5 254 GLY B CA 1
ATOM 5020 C C . GLY B 1 254 ? 17.312 11.695 5.746 1 86.5 254 GLY B C 1
ATOM 5021 O O . GLY B 1 254 ? 18.156 12.156 6.523 1 86.5 254 GLY B O 1
ATOM 5022 N N . VAL B 1 255 ? 17.594 11.273 4.562 1 91.25 255 VAL B N 1
ATOM 5023 C CA . VAL B 1 255 ? 18.969 11.297 4.051 1 91.25 255 VAL B CA 1
ATOM 5024 C C . VAL B 1 255 ? 19.031 12.156 2.791 1 91.25 255 VAL B C 1
ATOM 5026 O O . VAL B 1 255 ? 18.453 11.812 1.762 1 91.25 255 VAL B O 1
ATOM 5029 N N . PRO B 1 256 ? 19.734 13.297 2.93 1 92.06 256 PRO B N 1
ATOM 5030 C CA . PRO B 1 256 ? 19.859 14.133 1.736 1 92.06 256 PRO B CA 1
ATOM 5031 C C . PRO B 1 256 ? 20.578 13.43 0.592 1 92.06 256 PRO B C 1
ATOM 5033 O O . PRO B 1 256 ? 21.5 12.641 0.832 1 92.06 256 PRO B O 1
ATOM 5036 N N . TYR B 1 257 ? 20.219 13.688 -0.559 1 92.88 257 TYR B N 1
ATOM 5037 C CA . TYR B 1 257 ? 20.875 13.125 -1.728 1 92.88 257 TYR B CA 1
ATOM 5038 C C . TYR B 1 257 ? 20.875 14.117 -2.885 1 92.88 257 TYR B C 1
ATOM 5040 O O . TYR B 1 257 ? 20.109 15.078 -2.885 1 92.88 257 TYR B O 1
ATOM 5048 N N . GLY B 1 258 ? 21.891 13.977 -3.705 1 91.12 258 GLY B N 1
ATOM 5049 C CA . GLY B 1 258 ? 22.031 14.906 -4.816 1 91.12 258 GLY B CA 1
ATOM 5050 C C . GLY B 1 258 ? 22.609 16.25 -4.406 1 91.12 258 GLY B C 1
ATOM 5051 O O . GLY B 1 258 ? 22.969 16.438 -3.242 1 91.12 258 GLY B O 1
ATOM 5052 N N . ASP B 1 259 ? 22.641 17.141 -5.402 1 92.94 259 ASP B N 1
ATOM 5053 C CA . ASP B 1 259 ? 23.172 18.469 -5.152 1 92.94 259 ASP B CA 1
ATOM 5054 C C . ASP B 1 259 ? 22.062 19.453 -4.84 1 92.94 259 ASP B C 1
ATOM 5056 O O . ASP B 1 259 ? 20.922 19.266 -5.281 1 92.94 259 ASP B O 1
ATOM 5060 N N . ALA B 1 260 ? 22.422 20.406 -4.027 1 95.25 260 ALA B N 1
ATOM 5061 C CA . ALA B 1 260 ? 21.484 21.5 -3.82 1 95.25 260 ALA B CA 1
ATOM 5062 C C . ALA B 1 260 ? 21.25 22.266 -5.121 1 95.25 260 ALA B C 1
ATOM 5064 O O . ALA B 1 260 ? 22.156 22.422 -5.934 1 95.25 260 ALA B O 1
ATOM 5065 N N . ASP B 1 261 ? 20.094 22.703 -5.289 1 94.06 261 ASP B N 1
ATOM 5066 C CA . ASP B 1 261 ? 19.797 23.484 -6.492 1 94.06 261 ASP B CA 1
ATOM 5067 C C . ASP B 1 261 ? 20.156 24.953 -6.301 1 94.06 261 ASP B C 1
ATOM 5069 O O . ASP B 1 261 ? 20.797 25.312 -5.32 1 94.06 261 ASP B O 1
ATOM 5073 N N . GLU B 1 262 ? 19.859 25.781 -7.242 1 94.06 262 GLU B N 1
ATOM 5074 C CA . GLU B 1 262 ? 20.25 27.188 -7.27 1 94.06 262 GLU B CA 1
ATOM 5075 C C . GLU B 1 262 ? 19.672 27.938 -6.074 1 94.06 262 GLU B C 1
ATOM 5077 O O . GLU B 1 262 ? 20.281 28.906 -5.59 1 94.06 262 GLU B O 1
ATOM 5082 N N . ASP B 1 263 ? 18.562 27.469 -5.523 1 95.06 263 ASP B N 1
ATOM 5083 C CA . ASP B 1 263 ? 17.906 28.141 -4.398 1 95.06 263 ASP B CA 1
ATOM 5084 C C . ASP B 1 263 ? 18.344 27.531 -3.068 1 95.06 263 ASP B C 1
ATOM 5086 O O . ASP B 1 263 ? 17.875 27.938 -2.008 1 95.06 263 ASP B O 1
ATOM 5090 N N . GLY B 1 264 ? 19.188 26.5 -3.168 1 95.81 264 GLY B N 1
ATOM 5091 C CA . GLY B 1 264 ? 19.734 25.906 -1.967 1 95.81 264 GLY B CA 1
ATOM 5092 C C . GLY B 1 264 ? 18.938 24.688 -1.495 1 95.81 264 GLY B C 1
ATOM 5093 O O . GLY B 1 264 ? 19.281 24.078 -0.484 1 95.81 264 GLY B O 1
ATOM 5094 N N . PHE B 1 265 ? 17.906 24.312 -2.137 1 97.19 265 PHE B N 1
ATOM 5095 C CA . PHE B 1 265 ? 17.109 23.141 -1.764 1 97.19 265 PHE B CA 1
ATOM 5096 C C . PHE B 1 265 ? 17.812 21.859 -2.145 1 97.19 265 PHE B C 1
ATOM 5098 O O . PHE B 1 265 ? 18.484 21.781 -3.174 1 97.19 265 PHE B O 1
ATOM 5105 N N . ARG B 1 266 ? 17.719 20.922 -1.316 1 96.25 266 ARG B N 1
ATOM 5106 C CA . ARG B 1 266 ? 18.281 19.609 -1.561 1 96.25 266 ARG B CA 1
ATOM 5107 C C . ARG B 1 266 ? 17.281 18.516 -1.195 1 96.25 266 ARG B C 1
ATOM 5109 O O . ARG B 1 266 ? 16.656 18.562 -0.131 1 96.25 266 ARG B O 1
ATOM 5116 N N . LYS B 1 267 ? 17.156 17.516 -2.039 1 95.31 267 LYS B N 1
ATOM 5117 C CA . LYS B 1 267 ? 16.188 16.438 -1.841 1 95.31 267 LYS B CA 1
ATOM 5118 C C . LYS B 1 267 ? 16.594 15.531 -0.684 1 95.31 267 LYS B C 1
ATOM 5120 O O . LYS B 1 267 ? 17.781 15.438 -0.349 1 95.31 267 LYS B O 1
ATOM 5125 N N . VAL B 1 268 ? 15.609 14.945 -0.122 1 94.12 268 VAL B N 1
ATOM 5126 C CA . VAL B 1 268 ? 15.812 14.078 1.037 1 94.12 268 VAL B CA 1
ATOM 5127 C C . VAL B 1 268 ? 15.07 12.758 0.829 1 94.12 268 VAL B C 1
ATOM 5129 O O . VAL B 1 268 ? 13.93 12.742 0.369 1 94.12 268 VAL B O 1
ATOM 5132 N N . TYR B 1 269 ? 15.703 11.648 1.153 1 92.62 269 TYR B N 1
ATOM 5133 C CA . TYR B 1 269 ? 15.133 10.312 1.003 1 92.62 269 TYR B CA 1
ATOM 5134 C C . TYR B 1 269 ? 14.594 9.797 2.332 1 92.62 269 TYR B C 1
ATOM 5136 O O . TYR B 1 269 ? 15.273 9.883 3.359 1 92.62 269 TYR B O 1
ATOM 5144 N N . PHE B 1 270 ? 13.383 9.336 2.285 1 91.88 270 PHE B N 1
ATOM 5145 C CA . PHE B 1 270 ? 12.789 8.594 3.393 1 91.88 270 PHE B CA 1
ATOM 5146 C C . PHE B 1 270 ? 12.391 7.195 2.949 1 91.88 270 PHE B C 1
ATOM 5148 O O . PHE B 1 270 ? 11.789 7.023 1.885 1 91.88 270 PHE B O 1
ATOM 5155 N N . GLY B 1 271 ? 12.656 6.23 3.719 1 87.31 271 GLY B N 1
ATOM 5156 C CA . GLY B 1 271 ? 12.312 4.855 3.395 1 87.31 271 GLY B CA 1
ATOM 5157 C C . GLY B 1 271 ? 10.844 4.539 3.605 1 87.31 271 GLY B C 1
ATOM 5158 O O . GLY B 1 271 ? 10.312 3.592 3.02 1 87.31 271 GLY B O 1
ATOM 5159 N N . VAL B 1 272 ? 10.211 5.324 4.457 1 90.44 272 VAL B N 1
ATOM 5160 C CA . VAL B 1 272 ? 8.82 5.098 4.816 1 90.44 272 VAL B CA 1
ATOM 5161 C C . VAL B 1 272 ? 8.039 6.41 4.734 1 90.44 272 VAL B C 1
ATOM 5163 O O . VAL B 1 272 ? 8.5 7.438 5.234 1 90.44 272 VAL B O 1
ATOM 5166 N N . THR B 1 273 ? 6.875 6.367 4.117 1 91.56 273 THR B N 1
ATOM 5167 C CA . THR B 1 273 ? 6.047 7.547 3.883 1 91.56 273 THR B CA 1
ATOM 5168 C C . THR B 1 273 ? 5.688 8.227 5.199 1 91.56 273 THR B C 1
ATOM 5170 O O . THR B 1 273 ? 5.758 9.453 5.312 1 91.56 273 THR B O 1
ATOM 5173 N N . ALA B 1 274 ? 5.309 7.434 6.219 1 93.31 274 ALA B N 1
ATOM 5174 C CA . ALA B 1 274 ? 4.902 7.988 7.508 1 93.31 274 ALA B CA 1
ATOM 5175 C C . ALA B 1 274 ? 6.047 8.773 8.148 1 93.31 274 ALA B C 1
ATOM 5177 O O . ALA B 1 274 ? 5.816 9.773 8.828 1 93.31 274 ALA B O 1
ATOM 5178 N N . ALA B 1 275 ? 7.258 8.336 7.887 1 93.25 275 ALA B N 1
ATOM 5179 C CA . ALA B 1 275 ? 8.414 9.047 8.422 1 93.25 275 ALA B CA 1
ATOM 5180 C C . ALA B 1 275 ? 8.586 10.398 7.75 1 93.25 275 ALA B C 1
ATOM 5182 O O . ALA B 1 275 ? 8.914 11.391 8.406 1 93.25 275 ALA B O 1
ATOM 5183 N N . ALA B 1 276 ? 8.422 10.438 6.484 1 93.62 276 ALA B N 1
ATOM 5184 C CA . ALA B 1 276 ? 8.5 11.703 5.75 1 93.62 276 ALA B CA 1
ATOM 5185 C C . ALA B 1 276 ? 7.445 12.688 6.246 1 93.62 276 ALA B C 1
ATOM 5187 O O . ALA B 1 276 ? 7.742 13.859 6.469 1 93.62 276 ALA B O 1
ATOM 5188 N N . ALA B 1 277 ? 6.219 12.18 6.391 1 95.31 277 ALA B N 1
ATOM 5189 C CA . ALA B 1 277 ? 5.125 13.016 6.867 1 95.31 277 ALA B CA 1
ATOM 5190 C C . ALA B 1 277 ? 5.41 13.547 8.273 1 95.31 277 ALA B C 1
ATOM 5192 O O . ALA B 1 277 ? 5.184 14.727 8.555 1 95.31 277 ALA B O 1
ATOM 5193 N N . ALA B 1 278 ? 5.883 12.625 9.109 1 95.25 278 ALA B N 1
ATOM 5194 C CA . ALA B 1 278 ? 6.191 13.008 10.484 1 95.25 278 ALA B CA 1
ATOM 5195 C C . ALA B 1 278 ? 7.289 14.07 10.523 1 95.25 278 ALA B C 1
ATOM 5197 O O . ALA B 1 278 ? 7.184 15.055 11.258 1 95.25 278 ALA B O 1
ATOM 5198 N N . ALA B 1 279 ? 8.344 13.859 9.758 1 94.81 279 ALA B N 1
ATOM 5199 C CA . ALA B 1 279 ? 9.43 14.828 9.688 1 94.81 279 ALA B CA 1
ATOM 5200 C C . ALA B 1 279 ? 8.93 16.172 9.188 1 94.81 279 ALA B C 1
ATOM 5202 O O . ALA B 1 279 ? 9.328 17.234 9.703 1 94.81 279 ALA B O 1
ATOM 5203 N N . PHE B 1 280 ? 8.109 16.125 8.195 1 96.38 280 PHE B N 1
ATOM 5204 C CA . PHE B 1 280 ? 7.512 17.328 7.621 1 96.38 280 PHE B CA 1
ATOM 5205 C C . PHE B 1 280 ? 6.797 18.141 8.695 1 96.38 280 PHE B C 1
ATOM 5207 O O . PHE B 1 280 ? 7.07 19.328 8.867 1 96.38 280 PHE B O 1
ATOM 5214 N N . TRP B 1 281 ? 5.973 17.5 9.477 1 97.31 281 TRP B N 1
ATOM 5215 C CA . TRP B 1 281 ? 5.172 18.203 10.477 1 97.31 281 TRP B CA 1
ATOM 5216 C C . TRP B 1 281 ? 6.027 18.609 11.672 1 97.31 281 TRP B C 1
ATOM 5218 O O . TRP B 1 281 ? 5.773 19.625 12.312 1 97.31 281 TRP B O 1
ATOM 5228 N N . TYR B 1 282 ? 7.035 17.812 11.938 1 96.94 282 TYR B N 1
ATOM 5229 C CA . TYR B 1 282 ? 8.008 18.188 12.953 1 96.94 282 TYR B CA 1
ATOM 5230 C C . TYR B 1 282 ? 8.57 19.578 12.688 1 96.94 282 TYR B C 1
ATOM 5232 O O . TYR B 1 282 ? 8.648 20.422 13.594 1 96.94 282 TYR B O 1
ATOM 5240 N N . HIS B 1 283 ? 8.914 19.844 11.5 1 97.12 283 HIS B N 1
ATOM 5241 C CA . HIS B 1 283 ? 9.484 21.125 11.141 1 97.12 283 HIS B CA 1
ATOM 5242 C C . HIS B 1 283 ? 8.422 22.219 11.125 1 97.12 283 HIS B C 1
ATOM 5244 O O . HIS B 1 283 ? 8.695 23.359 11.5 1 97.12 283 HIS B O 1
ATOM 5250 N N . VAL B 1 284 ? 7.23 21.906 10.727 1 98.31 284 VAL B N 1
ATOM 5251 C CA . VAL B 1 284 ? 6.145 22.875 10.703 1 98.31 284 VAL B CA 1
ATOM 5252 C C . VAL B 1 284 ? 5.832 23.328 12.133 1 98.31 284 VAL B C 1
ATOM 5254 O O . VAL B 1 284 ? 5.598 24.516 12.375 1 98.31 284 VAL B O 1
ATOM 5257 N N . VAL B 1 285 ? 5.859 22.375 13.086 1 98.62 285 VAL B N 1
ATOM 5258 C CA . VAL B 1 285 ? 5.562 22.703 14.477 1 98.62 285 VAL B CA 1
ATOM 5259 C C . VAL B 1 285 ? 6.562 23.734 14.992 1 98.62 285 VAL B C 1
ATOM 5261 O O . VAL B 1 285 ? 6.195 24.656 15.727 1 98.62 285 VAL B O 1
ATOM 5264 N N . HIS B 1 286 ? 7.789 23.641 14.594 1 98.62 286 HIS B N 1
ATOM 5265 C CA . HIS B 1 286 ? 8.805 24.609 14.992 1 98.62 286 HIS B CA 1
ATOM 5266 C C . HIS B 1 286 ? 8.461 26 14.484 1 98.62 286 HIS B C 1
ATOM 5268 O O . HIS B 1 286 ? 8.57 26.984 15.227 1 98.62 286 HIS B O 1
ATOM 5274 N N . ILE B 1 287 ? 8.055 26.047 13.25 1 98.56 287 ILE B N 1
ATOM 5275 C CA . ILE B 1 287 ? 7.691 27.328 12.68 1 98.56 287 ILE B CA 1
ATOM 5276 C C . ILE B 1 287 ? 6.543 27.938 13.484 1 98.56 287 ILE B C 1
ATOM 5278 O O . ILE B 1 287 ? 6.582 29.125 13.844 1 98.56 287 ILE B O 1
ATOM 5282 N N . LEU B 1 288 ? 5.559 27.156 13.781 1 98.38 288 LEU B N 1
ATOM 5283 C CA . LEU B 1 288 ? 4.414 27.656 14.547 1 98.38 288 LEU B CA 1
ATOM 5284 C C . LEU B 1 288 ? 4.852 28.188 15.906 1 98.38 288 LEU B C 1
ATOM 5286 O O . LEU B 1 288 ? 4.414 29.25 16.328 1 98.38 288 LEU B O 1
ATOM 5290 N N . LEU B 1 289 ? 5.746 27.453 16.516 1 98.31 289 LEU B N 1
ATOM 5291 C CA . LEU B 1 289 ? 6.188 27.812 17.859 1 98.31 289 LEU B CA 1
ATOM 5292 C C . LEU B 1 289 ? 7.051 29.078 17.828 1 98.31 289 LEU B C 1
ATOM 5294 O O . LEU B 1 289 ? 7.008 29.875 18.766 1 98.31 289 LEU B O 1
ATOM 5298 N N . TYR B 1 290 ? 7.762 29.25 16.766 1 98 290 TYR B N 1
ATOM 5299 C CA . TYR B 1 290 ? 8.711 30.359 16.688 1 98 290 TYR B CA 1
ATOM 5300 C C . TYR B 1 290 ? 8 31.656 16.297 1 98 290 TYR B C 1
ATOM 5302 O O . TYR B 1 290 ? 8.359 32.719 16.781 1 98 290 TYR B O 1
ATOM 5310 N N . THR B 1 291 ? 6.918 31.562 15.422 1 96.31 291 THR B N 1
ATOM 5311 C CA . THR B 1 291 ? 6.609 32.812 14.773 1 96.31 291 THR B CA 1
ATOM 5312 C C . THR B 1 291 ? 5.109 32.969 14.555 1 96.31 291 THR B C 1
ATOM 5314 O O . THR B 1 291 ? 4.648 34 14.039 1 96.31 291 THR B O 1
ATOM 5317 N N . GLU B 1 292 ? 4.285 31.984 14.805 1 94.5 292 GLU B N 1
ATOM 5318 C CA . GLU B 1 292 ? 2.848 32.156 14.609 1 94.5 292 GLU B CA 1
ATOM 5319 C C . GLU B 1 292 ? 2.139 32.438 15.93 1 94.5 292 GLU B C 1
ATOM 5321 O O . GLU B 1 292 ? 2.422 31.781 16.938 1 94.5 292 GLU B O 1
ATOM 5326 N N . PRO B 1 293 ? 1.304 33.281 16.125 1 91.81 293 PRO B N 1
ATOM 5327 C CA . PRO B 1 293 ? 0.927 34.219 15.062 1 91.81 293 PRO B CA 1
ATOM 5328 C C . PRO B 1 293 ? 1.899 35.406 14.938 1 91.81 293 PRO B C 1
ATOM 5330 O O . PRO B 1 293 ? 1.85 36.156 13.953 1 91.81 293 PRO B O 1
ATOM 5333 N N . THR B 1 294 ? 2.74 35.625 15.977 1 92.69 294 THR B N 1
ATOM 5334 C CA . THR B 1 294 ? 3.75 36.688 15.938 1 92.69 294 THR B CA 1
ATOM 5335 C C . THR B 1 294 ? 5.121 36.125 16.312 1 92.69 294 THR B C 1
ATOM 5337 O O . THR B 1 294 ? 5.219 35.156 17.078 1 92.69 294 THR B O 1
ATOM 5340 N N . LEU B 1 295 ? 6.109 36.75 15.773 1 95.19 295 LEU B N 1
ATOM 5341 C CA . LEU B 1 295 ? 7.48 36.344 16.078 1 95.19 295 LEU B CA 1
ATOM 5342 C C . LEU B 1 295 ? 7.734 36.375 17.594 1 95.19 295 LEU B C 1
ATOM 5344 O O . LEU B 1 295 ? 7.508 37.406 18.219 1 95.19 295 LEU B O 1
ATOM 5348 N N . GLN B 1 296 ? 8.227 35.312 18.172 1 94.88 296 GLN B N 1
ATOM 5349 C CA . GLN B 1 296 ? 8.367 35.188 19.625 1 94.88 296 GLN B CA 1
ATOM 5350 C C . GLN B 1 296 ? 9.695 35.75 20.094 1 94.88 296 GLN B C 1
ATOM 5352 O O . GLN B 1 296 ? 9.797 36.281 21.219 1 94.88 296 GLN B O 1
ATOM 5357 N N . ASP B 1 297 ? 10.695 35.562 19.266 1 94.81 297 ASP B N 1
ATOM 5358 C CA . ASP B 1 297 ? 12.055 36.031 19.562 1 94.81 297 ASP B CA 1
ATOM 5359 C C . ASP B 1 297 ? 12.828 36.281 18.266 1 94.81 297 ASP B C 1
ATOM 5361 O O . ASP B 1 297 ? 12.945 35.406 17.422 1 94.81 297 ASP B O 1
ATOM 5365 N N . PRO B 1 298 ? 13.398 37.5 18.094 1 96.38 298 PRO B N 1
ATOM 5366 C CA . PRO B 1 298 ? 14.164 37.812 16.891 1 96.38 298 PRO B CA 1
ATOM 5367 C C . PRO B 1 298 ? 15.289 36.844 16.625 1 96.38 298 PRO B C 1
ATOM 5369 O O . PRO B 1 298 ? 15.68 36.625 15.469 1 96.38 298 PRO B O 1
ATOM 5372 N N . SER B 1 299 ? 15.766 36.219 17.625 1 97.06 299 SER B N 1
ATOM 5373 C CA . SER B 1 299 ? 16.844 35.25 17.484 1 97.06 299 SER B CA 1
ATOM 5374 C C . SER B 1 299 ? 16.375 34 16.766 1 97.06 299 SER B C 1
ATOM 5376 O O . SER B 1 299 ? 17.188 33.156 16.328 1 97.06 299 SER B O 1
ATOM 5378 N N . TYR B 1 300 ? 15.039 33.844 16.594 1 97.56 300 TYR B N 1
ATOM 5379 C CA . TYR B 1 300 ? 14.477 32.656 15.938 1 97.56 300 TYR B CA 1
ATOM 5380 C C . TYR B 1 300 ? 14.484 32.812 14.422 1 97.56 300 TYR B C 1
ATOM 5382 O O . TYR B 1 300 ? 14.242 31.859 13.695 1 97.56 300 TYR B O 1
ATOM 5390 N N . LYS B 1 301 ? 14.781 33.969 13.898 1 97.44 301 LYS B N 1
ATOM 5391 C CA . LYS B 1 301 ? 14.664 34.25 12.469 1 97.44 301 LYS B CA 1
ATOM 5392 C C . LYS B 1 301 ? 15.477 33.281 11.641 1 97.44 301 LYS B C 1
ATOM 5394 O O . LYS B 1 301 ? 14.953 32.656 10.711 1 97.44 301 LYS B O 1
ATOM 5399 N N . PRO B 1 302 ? 16.781 33.062 12.047 1 97.81 302 PRO B N 1
ATOM 5400 C CA . PRO B 1 302 ? 17.531 32.094 11.273 1 97.81 302 PRO B CA 1
ATOM 5401 C C . PRO B 1 302 ? 16.969 30.672 11.406 1 97.81 302 PRO B C 1
ATOM 5403 O O . PRO B 1 302 ? 17.047 29.875 10.461 1 97.81 302 PRO B O 1
ATOM 5406 N N . LEU B 1 303 ? 16.438 30.344 12.547 1 98.12 303 LEU B N 1
ATOM 5407 C CA . LEU B 1 303 ? 15.867 29.031 12.781 1 98.12 303 LEU B CA 1
ATOM 5408 C C . LEU B 1 303 ? 14.617 28.812 11.93 1 98.12 303 LEU B C 1
ATOM 5410 O O . LEU B 1 303 ? 14.391 27.719 11.414 1 98.12 303 LEU B O 1
ATOM 5414 N N . ILE B 1 304 ? 13.836 29.891 11.844 1 98.44 304 ILE B N 1
ATOM 5415 C CA . ILE B 1 304 ? 12.633 29.844 11.023 1 98.44 304 ILE B CA 1
ATOM 5416 C C . ILE B 1 304 ? 13 29.547 9.578 1 98.44 304 ILE B C 1
ATOM 5418 O O . ILE B 1 304 ? 12.359 28.719 8.922 1 98.44 304 ILE B O 1
ATOM 5422 N N . GLN B 1 305 ? 14.078 30.156 9.078 1 98.38 305 GLN B N 1
ATOM 5423 C CA . GLN B 1 305 ? 14.531 29.906 7.707 1 98.38 305 GLN B CA 1
ATOM 5424 C C . GLN B 1 305 ? 14.992 28.469 7.531 1 98.38 305 GLN B C 1
ATOM 5426 O O . GLN B 1 305 ? 14.68 27.828 6.523 1 98.38 305 GLN B O 1
ATOM 5431 N N . ASP B 1 306 ? 15.664 28 8.516 1 98.06 306 ASP B N 1
ATOM 5432 C CA . ASP B 1 306 ? 16.141 26.625 8.461 1 98.06 306 ASP B CA 1
ATOM 5433 C C . ASP B 1 306 ? 14.969 25.641 8.391 1 98.06 306 ASP B C 1
ATOM 5435 O O . ASP B 1 306 ? 14.992 24.703 7.598 1 98.06 306 ASP B O 1
ATOM 5439 N N . GLN B 1 307 ? 13.977 25.875 9.227 1 98.25 307 GLN B N 1
ATOM 5440 C CA . GLN B 1 307 ? 12.805 25 9.227 1 98.25 307 GLN B CA 1
ATOM 5441 C C . GLN B 1 307 ? 12.07 25.078 7.895 1 98.25 307 GLN B C 1
ATOM 5443 O O . GLN B 1 307 ? 11.641 24.047 7.363 1 98.25 307 GLN B O 1
ATOM 5448 N N . ALA B 1 308 ? 11.906 26.266 7.359 1 98.31 308 ALA B N 1
ATOM 5449 C CA . ALA B 1 308 ? 11.227 26.422 6.074 1 98.31 308 ALA B CA 1
ATOM 5450 C C . ALA B 1 308 ? 11.984 25.703 4.965 1 98.31 308 ALA B C 1
ATOM 5452 O O . ALA B 1 308 ? 11.367 25.062 4.098 1 98.31 308 ALA B O 1
ATOM 5453 N N . MET B 1 309 ? 13.305 25.781 5.012 1 97.94 309 MET B N 1
ATOM 5454 C CA . MET B 1 309 ? 14.141 25.078 4.039 1 97.94 309 MET B CA 1
ATOM 5455 C C . MET B 1 309 ? 13.953 23.562 4.152 1 97.94 309 MET B C 1
ATOM 5457 O O . MET B 1 309 ? 13.836 22.875 3.143 1 97.94 309 MET B O 1
ATOM 5461 N N . ARG B 1 310 ? 13.891 23.062 5.336 1 96.62 310 ARG B N 1
ATOM 5462 C CA . ARG B 1 310 ? 13.75 21.641 5.566 1 96.62 310 ARG B CA 1
ATOM 5463 C C . ARG B 1 310 ? 12.383 21.141 5.102 1 96.62 310 ARG B C 1
ATOM 5465 O O . ARG B 1 310 ? 12.273 20.062 4.516 1 96.62 310 ARG B O 1
ATOM 5472 N N . ILE B 1 311 ? 11.32 21.875 5.398 1 97.19 311 ILE B N 1
ATOM 5473 C CA . ILE B 1 311 ? 9.977 21.547 4.922 1 97.19 311 ILE B CA 1
ATOM 5474 C C . ILE B 1 311 ? 9.977 21.453 3.398 1 97.19 311 ILE B C 1
ATOM 5476 O O . ILE B 1 311 ? 9.461 20.5 2.83 1 97.19 311 ILE B O 1
ATOM 5480 N N . THR B 1 312 ? 10.625 22.453 2.779 1 97.25 312 THR B N 1
ATOM 5481 C CA . THR B 1 312 ? 10.641 22.516 1.322 1 97.25 312 THR B CA 1
ATOM 5482 C C . THR B 1 312 ? 11.477 21.391 0.735 1 97.25 312 THR B C 1
ATOM 5484 O O . THR B 1 312 ? 11.102 20.797 -0.276 1 97.25 312 THR B O 1
ATOM 5487 N N . ASN B 1 313 ? 12.625 21.094 1.368 1 96.62 313 ASN B N 1
ATOM 5488 C CA . ASN B 1 313 ? 13.453 19.984 0.93 1 96.62 313 ASN B CA 1
ATOM 5489 C C . ASN B 1 313 ? 12.656 18.672 0.897 1 96.62 313 ASN B C 1
ATOM 5491 O O . ASN B 1 313 ? 12.773 17.891 -0.048 1 96.62 313 ASN B O 1
ATOM 5495 N N . ILE B 1 314 ? 11.852 18.406 1.884 1 95.62 314 ILE B N 1
ATOM 5496 C CA . ILE B 1 314 ? 11.016 17.203 1.944 1 95.62 314 ILE B CA 1
ATOM 5497 C C . ILE B 1 314 ? 9.969 17.25 0.836 1 95.62 314 ILE B C 1
ATOM 5499 O O . ILE B 1 314 ? 9.758 16.266 0.126 1 95.62 314 ILE B O 1
ATOM 5503 N N . ALA B 1 315 ? 9.398 18.422 0.606 1 95.44 315 ALA B N 1
ATOM 5504 C CA . ALA B 1 315 ? 8.273 18.562 -0.313 1 95.44 315 ALA B CA 1
ATOM 5505 C C . ALA B 1 315 ? 8.727 18.406 -1.763 1 95.44 315 ALA B C 1
ATOM 5507 O O . ALA B 1 315 ? 7.941 17.984 -2.619 1 95.44 315 ALA B O 1
ATOM 5508 N N . ILE B 1 316 ? 9.969 18.75 -2.068 1 94.31 316 ILE B N 1
ATOM 5509 C CA . ILE B 1 316 ? 10.43 18.672 -3.451 1 94.31 316 ILE B CA 1
ATOM 5510 C C . ILE B 1 316 ? 10.984 17.281 -3.732 1 94.31 316 ILE B C 1
ATOM 5512 O O . ILE B 1 316 ? 11.398 16.984 -4.855 1 94.31 316 ILE B O 1
ATOM 5516 N N . SER B 1 317 ? 11.047 16.438 -2.711 1 92.38 317 SER B N 1
ATOM 5517 C CA . SER B 1 317 ? 11.523 15.07 -2.869 1 92.38 317 SER B CA 1
ATOM 5518 C C . SER B 1 317 ? 10.422 14.156 -3.379 1 92.38 317 SER B C 1
ATOM 5520 O O . SER B 1 317 ? 9.461 14.609 -4.004 1 92.38 317 SER B O 1
ATOM 5522 N N . ASN B 1 318 ? 10.648 12.82 -3.314 1 82.25 318 ASN B N 1
ATOM 5523 C CA . ASN B 1 318 ? 9.586 11.891 -3.689 1 82.25 318 ASN B CA 1
ATOM 5524 C C . ASN B 1 318 ? 8.484 11.844 -2.633 1 82.25 318 ASN B C 1
ATOM 5526 O O . ASN B 1 318 ? 8.375 10.867 -1.893 1 82.25 318 ASN B O 1
ATOM 5530 N N . PHE B 1 319 ? 7.73 12.906 -2.691 1 75.81 319 PHE B N 1
ATOM 5531 C CA . PHE B 1 319 ? 6.668 13.18 -1.733 1 75.81 319 PHE B CA 1
ATOM 5532 C C . PHE B 1 319 ? 5.363 12.523 -2.17 1 75.81 319 PHE B C 1
ATOM 5534 O O . PHE B 1 319 ? 4.773 12.914 -3.182 1 75.81 319 PHE B O 1
ATOM 5541 N N . PRO B 1 320 ? 4.961 11.508 -1.451 1 86.5 320 PRO B N 1
ATOM 5542 C CA . PRO B 1 320 ? 3.723 10.844 -1.861 1 86.5 320 PRO B CA 1
ATOM 5543 C C . PRO B 1 320 ? 2.518 11.781 -1.839 1 86.5 320 PRO B C 1
ATOM 5545 O O . PRO B 1 320 ? 2.496 12.75 -1.07 1 86.5 320 PRO B O 1
ATOM 5548 N N . ASP B 1 321 ? 1.55 11.477 -2.637 1 88.62 321 ASP B N 1
ATOM 5549 C CA . ASP B 1 321 ? 0.349 12.289 -2.783 1 88.62 321 ASP B CA 1
ATOM 5550 C C . ASP B 1 321 ? -0.374 12.453 -1.448 1 88.62 321 ASP B C 1
ATOM 5552 O O . ASP B 1 321 ? -0.921 13.516 -1.155 1 88.62 321 ASP B O 1
ATOM 5556 N N . SER B 1 322 ? -0.361 11.422 -0.678 1 90.38 322 SER B N 1
ATOM 5557 C CA . SER B 1 322 ? -1.024 11.461 0.621 1 90.38 322 SER B CA 1
ATOM 5558 C C . SER B 1 322 ? -0.427 12.539 1.518 1 90.38 322 SER B C 1
ATOM 5560 O O . SER B 1 322 ? -1.154 13.234 2.23 1 90.38 322 SER B O 1
ATOM 5562 N N . VAL B 1 323 ? 0.876 12.695 1.438 1 91.06 323 VAL B N 1
ATOM 5563 C CA . VAL B 1 323 ? 1.555 13.695 2.256 1 91.06 323 VAL B CA 1
ATOM 5564 C C . VAL B 1 323 ? 1.291 15.094 1.695 1 91.06 323 VAL B C 1
ATOM 5566 O O . VAL B 1 323 ? 1.085 16.047 2.451 1 91.06 323 VAL B O 1
ATOM 5569 N N . LYS B 1 324 ? 1.241 15.18 0.408 1 91.56 324 LYS B N 1
ATOM 5570 C CA . LYS B 1 324 ? 1.001 16.469 -0.24 1 91.56 324 LYS B CA 1
ATOM 5571 C C . LYS B 1 324 ? -0.369 17.031 0.137 1 91.56 324 LYS B C 1
ATOM 5573 O O . LYS B 1 324 ? -0.491 18.203 0.482 1 91.56 324 LYS B O 1
ATOM 5578 N N . VAL B 1 325 ? -1.288 16.188 0.093 1 89.62 325 VAL B N 1
ATOM 5579 C CA . VAL B 1 325 ? -2.66 16.609 0.339 1 89.62 325 VAL B CA 1
ATOM 5580 C C . VAL B 1 325 ? -2.803 17.078 1.787 1 89.62 325 VAL B C 1
ATOM 5582 O O . VAL B 1 325 ? -3.354 18.156 2.051 1 89.62 325 VAL B O 1
ATOM 5585 N N . PHE B 1 326 ? -2.238 16.359 2.701 1 90.81 326 PHE B N 1
ATOM 5586 C CA . PHE B 1 326 ? -2.377 16.688 4.117 1 90.81 326 PHE B CA 1
ATOM 5587 C C . PHE B 1 326 ? -1.364 17.734 4.535 1 90.81 326 PHE B C 1
ATOM 5589 O O . PHE B 1 326 ? -1.533 18.391 5.562 1 90.81 326 PHE B O 1
ATOM 5596 N N . GLY B 1 327 ? -0.344 17.984 3.707 1 93.56 327 GLY B N 1
ATOM 5597 C CA . GLY B 1 327 ? 0.75 18.859 4.098 1 93.56 327 GLY B CA 1
ATOM 5598 C C . GLY B 1 327 ? 0.598 20.281 3.57 1 93.56 327 GLY B C 1
ATOM 5599 O O . GLY B 1 327 ? 1.498 21.109 3.729 1 93.56 327 GLY B O 1
ATOM 5600 N N . THR B 1 328 ? -0.524 20.625 3.002 1 93.25 328 THR B N 1
ATOM 5601 C CA . THR B 1 328 ? -0.68 21.906 2.305 1 93.25 328 THR B CA 1
ATOM 5602 C C . THR B 1 328 ? -0.558 23.078 3.279 1 93.25 328 THR B C 1
ATOM 5604 O O . THR B 1 328 ? 0.072 24.078 2.967 1 93.25 328 THR B O 1
ATOM 5607 N N . HIS B 1 329 ? -1.165 22.953 4.414 1 93.88 329 HIS B N 1
ATOM 5608 C CA . HIS B 1 329 ? -1.064 24.047 5.379 1 93.88 329 HIS B CA 1
ATOM 5609 C C . HIS B 1 329 ? 0.365 24.203 5.883 1 93.88 329 HIS B C 1
ATOM 5611 O O . HIS B 1 329 ? 0.797 25.328 6.195 1 93.88 329 HIS B O 1
ATOM 5617 N N . GLY B 1 330 ? 1.053 23.062 6.004 1 96.31 330 GLY B N 1
ATOM 5618 C CA . GLY B 1 330 ? 2.467 23.156 6.332 1 96.31 330 GLY B CA 1
ATOM 5619 C C . GLY B 1 330 ? 3.275 23.891 5.281 1 96.31 330 GLY B C 1
ATOM 5620 O O . GLY B 1 330 ? 4.133 24.719 5.609 1 96.31 330 GLY B O 1
ATOM 5621 N N . LEU B 1 331 ? 2.969 23.609 4.082 1 95.94 331 LEU B N 1
ATOM 5622 C CA . LEU B 1 331 ? 3.621 24.312 2.977 1 95.94 331 LEU B CA 1
ATOM 5623 C C . LEU B 1 331 ? 3.287 25.797 2.998 1 95.94 331 LEU B C 1
ATOM 5625 O O . LEU B 1 331 ? 4.145 26.625 2.705 1 95.94 331 LEU B O 1
ATOM 5629 N N . PHE B 1 332 ? 2.121 26.094 3.328 1 95.56 332 PHE B N 1
ATOM 5630 C CA . PHE B 1 332 ? 1.701 27.5 3.447 1 95.56 332 PHE B CA 1
ATOM 5631 C C . PHE B 1 332 ? 2.582 28.234 4.441 1 95.56 332 PHE B C 1
ATOM 5633 O O . PHE B 1 332 ? 3.068 29.328 4.145 1 95.56 332 PHE B O 1
ATOM 5640 N N . PHE B 1 333 ? 2.787 27.672 5.574 1 96.88 333 PHE B N 1
ATOM 5641 C CA . PHE B 1 333 ? 3.572 28.344 6.602 1 96.88 333 PHE B CA 1
ATOM 5642 C C . PHE B 1 333 ? 5.027 28.469 6.176 1 96.88 333 PHE B C 1
ATOM 5644 O O . PHE B 1 333 ? 5.688 29.453 6.484 1 96.88 333 PHE B O 1
ATOM 5651 N N . ALA B 1 334 ? 5.508 27.438 5.516 1 97.5 334 ALA B N 1
ATOM 5652 C CA . ALA B 1 334 ? 6.859 27.547 4.977 1 97.5 334 ALA B CA 1
ATOM 5653 C C . ALA B 1 334 ? 6.961 28.703 3.979 1 97.5 334 ALA B C 1
ATOM 5655 O O . ALA B 1 334 ? 7.887 29.516 4.047 1 97.5 334 ALA B O 1
ATOM 5656 N N . ALA B 1 335 ? 6.031 28.797 3.121 1 96.25 335 ALA B N 1
ATOM 5657 C CA . ALA B 1 335 ? 6.02 29.844 2.105 1 96.25 335 ALA B CA 1
ATOM 5658 C C . ALA B 1 335 ? 5.848 31.219 2.74 1 96.25 335 ALA B C 1
ATOM 5660 O O . ALA B 1 335 ? 6.418 32.188 2.262 1 96.25 335 ALA B O 1
ATOM 5661 N N . LYS B 1 336 ? 5.039 31.266 3.709 1 95.31 336 LYS B N 1
ATOM 5662 C CA . LYS B 1 336 ? 4.762 32.531 4.41 1 95.31 336 LYS B CA 1
ATOM 5663 C C . LYS B 1 336 ? 6.039 33.125 5 1 95.31 336 LYS B C 1
ATOM 5665 O O . LYS B 1 336 ? 6.215 34.344 5.012 1 95.31 336 LYS B O 1
ATOM 5670 N N . HIS B 1 337 ? 7 32.25 5.398 1 96.56 337 HIS B N 1
ATOM 5671 C CA . HIS B 1 337 ? 8.07 32.781 6.242 1 96.56 337 HIS B CA 1
ATOM 5672 C C . HIS B 1 337 ? 9.43 32.656 5.559 1 96.56 337 HIS B C 1
ATOM 5674 O O . HIS B 1 337 ? 10.406 33.281 5.988 1 96.56 337 HIS B O 1
ATOM 5680 N N . ILE B 1 338 ? 9.461 31.812 4.52 1 97 338 ILE B N 1
ATOM 5681 C CA . ILE B 1 338 ? 10.758 31.625 3.867 1 97 338 ILE B CA 1
ATOM 5682 C C . ILE B 1 338 ? 11.188 32.906 3.189 1 97 338 ILE B C 1
ATOM 5684 O O . ILE B 1 338 ? 10.359 33.625 2.623 1 97 338 ILE B O 1
ATOM 5688 N N . ASN B 1 339 ? 12.453 33.188 3.256 1 94.06 339 ASN B N 1
ATOM 5689 C CA . ASN B 1 339 ? 13 34.406 2.619 1 94.06 339 ASN B CA 1
ATOM 5690 C C . ASN B 1 339 ? 13.289 34.156 1.141 1 94.06 339 ASN B C 1
ATOM 5692 O O . ASN B 1 339 ? 13.734 33.062 0.756 1 94.06 339 ASN B O 1
ATOM 5696 N N . GLY B 1 340 ? 13.055 35.219 0.303 1 91.62 340 GLY B N 1
ATOM 5697 C CA . GLY B 1 340 ? 13.375 35.156 -1.115 1 91.62 340 GLY B CA 1
ATOM 5698 C C . GLY B 1 340 ? 12.164 34.875 -1.982 1 91.62 340 GLY B C 1
ATOM 5699 O O . GLY B 1 340 ? 11.438 33.906 -1.722 1 91.62 340 GLY B O 1
ATOM 5700 N N . LEU B 1 341 ? 12 35.594 -2.957 1 91.5 341 LEU B N 1
ATOM 5701 C CA . LEU B 1 341 ? 10.828 35.469 -3.816 1 91.5 341 LEU B CA 1
ATOM 5702 C C . LEU B 1 341 ? 10.891 34.188 -4.633 1 91.5 341 LEU B C 1
ATOM 5704 O O . LEU B 1 341 ? 9.852 33.562 -4.883 1 91.5 341 LEU B O 1
ATOM 5708 N N . THR B 1 342 ? 12.062 33.781 -5.02 1 94.19 342 THR B N 1
ATOM 5709 C CA . THR B 1 342 ? 12.211 32.562 -5.82 1 94.19 342 THR B CA 1
ATOM 5710 C C . THR B 1 342 ? 11.875 31.344 -4.992 1 94.19 342 THR B C 1
ATOM 5712 O O . THR B 1 342 ? 11.219 30.422 -5.48 1 94.19 342 THR B O 1
ATOM 5715 N N . ARG B 1 343 ? 12.367 31.328 -3.762 1 95.56 343 ARG B N 1
ATOM 5716 C CA . ARG B 1 343 ? 12.062 30.219 -2.861 1 95.56 343 ARG B CA 1
ATOM 5717 C C . ARG B 1 343 ? 10.562 30.156 -2.568 1 95.56 343 ARG B C 1
ATOM 5719 O O . ARG B 1 343 ? 9.977 29.062 -2.57 1 95.56 343 ARG B O 1
ATOM 5726 N N . LYS B 1 344 ? 10 31.312 -2.332 1 94.88 344 LYS B N 1
ATOM 5727 C CA . LYS B 1 344 ? 8.562 31.391 -2.09 1 94.88 344 LYS B CA 1
ATOM 5728 C C . LYS B 1 344 ? 7.777 30.844 -3.285 1 94.88 344 LYS B C 1
ATOM 5730 O O . LYS B 1 344 ? 6.793 30.125 -3.115 1 94.88 344 LYS B O 1
ATOM 5735 N N . ALA B 1 345 ? 8.203 31.203 -4.449 1 92.75 345 ALA B N 1
ATOM 5736 C CA . ALA B 1 345 ? 7.539 30.766 -5.676 1 92.75 345 ALA B CA 1
ATOM 5737 C C . ALA B 1 345 ? 7.629 29.25 -5.84 1 92.75 345 ALA B C 1
ATOM 5739 O O . ALA B 1 345 ? 6.703 28.625 -6.359 1 92.75 345 ALA B O 1
ATOM 5740 N N . ARG B 1 346 ? 8.734 28.703 -5.438 1 93.88 346 ARG B N 1
ATOM 5741 C CA . ARG B 1 346 ? 8.914 27.25 -5.508 1 93.88 346 ARG B CA 1
ATOM 5742 C C . ARG B 1 346 ? 7.883 26.531 -4.648 1 93.88 346 ARG B C 1
ATOM 5744 O O . ARG B 1 346 ? 7.305 25.531 -5.07 1 93.88 346 ARG B O 1
ATOM 5751 N N . ILE B 1 347 ? 7.695 27 -3.467 1 94.94 347 ILE B N 1
ATOM 5752 C CA . ILE B 1 347 ? 6.73 26.391 -2.555 1 94.94 347 ILE B CA 1
ATOM 5753 C C . ILE B 1 347 ? 5.312 26.609 -3.084 1 94.94 347 ILE B C 1
ATOM 5755 O O . ILE B 1 347 ? 4.488 25.703 -3.049 1 94.94 347 ILE B O 1
ATOM 5759 N N . TRP B 1 348 ? 5.082 27.781 -3.633 1 92.69 348 TRP B N 1
ATOM 5760 C CA . TRP B 1 348 ? 3.791 28.109 -4.23 1 92.69 348 TRP B CA 1
ATOM 5761 C C . TRP B 1 348 ? 3.461 27.141 -5.363 1 92.69 348 TRP B C 1
ATOM 5763 O O . TRP B 1 348 ? 2.314 26.719 -5.512 1 92.69 348 TRP B O 1
ATOM 5773 N N . ASN B 1 349 ? 4.41 26.844 -6.082 1 92.62 349 ASN B N 1
ATOM 5774 C CA . ASN B 1 349 ? 4.215 25.922 -7.195 1 92.62 349 ASN B CA 1
ATOM 5775 C C . ASN B 1 349 ? 3.848 24.516 -6.707 1 92.62 349 ASN B C 1
ATOM 5777 O O . ASN B 1 349 ? 3.07 23.812 -7.352 1 92.62 349 ASN B O 1
ATOM 5781 N N . ILE B 1 350 ? 4.422 24.125 -5.633 1 93.25 350 ILE B N 1
ATOM 5782 C CA . ILE B 1 350 ? 4.078 22.828 -5.066 1 93.25 350 ILE B CA 1
ATOM 5783 C C . ILE B 1 350 ? 2.615 22.828 -4.625 1 93.25 350 ILE B C 1
ATOM 5785 O O . ILE B 1 350 ? 1.878 21.875 -4.898 1 93.25 350 ILE B O 1
ATOM 5789 N N . ILE B 1 351 ? 2.188 23.891 -3.959 1 93.5 351 ILE B N 1
ATOM 5790 C CA . ILE B 1 351 ? 0.814 24 -3.479 1 93.5 351 ILE B CA 1
ATOM 5791 C C . ILE B 1 351 ? -0.149 23.984 -4.664 1 93.5 351 ILE B C 1
ATOM 5793 O O . ILE B 1 351 ? -1.156 23.281 -4.645 1 93.5 351 ILE B O 1
ATOM 5797 N N . THR B 1 352 ? 0.199 24.688 -5.703 1 90.5 352 THR B N 1
ATOM 5798 C CA . THR B 1 352 ? -0.646 24.766 -6.891 1 90.5 352 THR B CA 1
ATOM 5799 C C . THR B 1 352 ? -0.708 23.422 -7.602 1 90.5 352 THR B C 1
ATOM 5801 O O . THR B 1 352 ? -1.743 23.062 -8.156 1 90.5 352 THR B O 1
ATOM 5804 N N . ASP B 1 353 ? 0.385 22.75 -7.562 1 90.44 353 ASP B N 1
ATOM 5805 C CA . ASP B 1 353 ? 0.441 21.438 -8.188 1 90.44 353 ASP B CA 1
ATOM 5806 C C . ASP B 1 353 ? -0.466 20.438 -7.457 1 90.44 353 ASP B C 1
ATOM 5808 O O . ASP B 1 353 ? -1.044 19.547 -8.078 1 90.44 353 ASP B O 1
ATOM 5812 N N . VAL B 1 354 ? -0.55 20.547 -6.168 1 90.44 354 VAL B N 1
ATOM 5813 C CA . VAL B 1 354 ? -1.43 19.672 -5.387 1 90.44 354 VAL B CA 1
ATOM 5814 C C . VAL B 1 354 ? -2.873 19.844 -5.859 1 90.44 354 VAL B C 1
ATOM 5816 O O . VAL B 1 354 ? -3.582 18.859 -6.07 1 90.44 354 VAL B O 1
ATOM 5819 N N . GLU B 1 355 ? -3.244 21.047 -6.062 1 87.25 355 GLU B N 1
ATOM 5820 C CA . GLU B 1 355 ? -4.605 21.297 -6.531 1 87.25 355 GLU B CA 1
ATOM 5821 C C . GLU B 1 355 ? -4.793 20.812 -7.965 1 87.25 355 GLU B C 1
ATOM 5823 O O . GLU B 1 355 ? -5.793 20.156 -8.273 1 87.25 355 GLU B O 1
ATOM 5828 N N . ALA B 1 356 ? -3.871 21.094 -8.789 1 87.31 356 ALA B N 1
ATOM 5829 C CA . ALA B 1 356 ? -3.982 20.766 -10.211 1 87.31 356 ALA B CA 1
ATOM 5830 C C . ALA B 1 356 ? -3.979 19.25 -10.422 1 87.31 356 ALA B C 1
ATOM 5832 O O . ALA B 1 356 ? -4.758 18.734 -11.219 1 87.31 356 ALA B O 1
ATOM 5833 N N . ARG B 1 357 ? -3.172 18.547 -9.703 1 88.94 357 ARG B N 1
ATOM 5834 C CA . ARG B 1 357 ? -2.959 17.125 -9.969 1 88.94 357 ARG B CA 1
ATOM 5835 C C . ARG B 1 357 ? -3.875 16.266 -9.102 1 88.94 357 ARG B C 1
ATOM 5837 O O . ARG B 1 357 ? -4.332 15.211 -9.531 1 88.94 357 ARG B O 1
ATOM 5844 N N . LEU B 1 358 ? -4.109 16.75 -7.895 1 88.25 358 LEU B N 1
ATOM 5845 C CA . LEU B 1 358 ? -4.789 15.867 -6.945 1 88.25 358 LEU B CA 1
ATOM 5846 C C . LEU B 1 358 ? -6.195 16.375 -6.645 1 88.25 358 LEU B C 1
ATOM 5848 O O . LEU B 1 358 ? -7 15.672 -6.031 1 88.25 358 LEU B O 1
ATOM 5852 N N . GLY B 1 359 ? -6.527 17.578 -7.07 1 83.62 359 GLY B N 1
ATOM 5853 C CA . GLY B 1 359 ? -7.863 18.141 -6.926 1 83.62 359 GLY B CA 1
ATOM 5854 C C . GLY B 1 359 ? -8.133 18.703 -5.547 1 83.62 359 GLY B C 1
ATOM 5855 O O . GLY B 1 359 ? -9.234 19.172 -5.266 1 83.62 359 GLY B O 1
ATOM 5856 N N . TYR B 1 360 ? -7.215 18.609 -4.684 1 81.88 360 TYR B N 1
ATOM 5857 C CA . TYR B 1 360 ? -7.375 19.172 -3.346 1 81.88 360 TYR B CA 1
ATOM 5858 C C . TYR B 1 360 ? -7.328 20.688 -3.379 1 81.88 360 TYR B C 1
ATOM 5860 O O . TYR B 1 360 ? -6.328 21.281 -3.807 1 81.88 360 TYR B O 1
ATOM 5868 N N . HIS B 1 361 ? -8.312 21.312 -2.885 1 78.75 361 HIS B N 1
ATOM 5869 C CA . HIS B 1 361 ? -8.477 22.75 -3.033 1 78.75 361 HIS B CA 1
ATOM 5870 C C . HIS B 1 361 ? -7.48 23.516 -2.166 1 78.75 361 HIS B C 1
ATOM 5872 O O . HIS B 1 361 ? -7.465 23.359 -0.944 1 78.75 361 HIS B O 1
ATOM 5878 N N . THR B 1 362 ? -6.691 24.297 -2.838 1 77.56 362 THR B N 1
ATOM 5879 C CA . THR B 1 362 ? -5.68 25.078 -2.131 1 77.56 362 THR B CA 1
ATOM 5880 C C . THR B 1 362 ? -5.766 26.562 -2.52 1 77.56 362 THR B C 1
ATOM 5882 O O . THR B 1 362 ? -4.926 27.359 -2.111 1 77.56 362 THR B O 1
ATOM 5885 N N . ARG B 1 363 ? -6.75 27.016 -3.166 1 77.44 363 ARG B N 1
ATOM 5886 C CA . ARG B 1 363 ? -6.816 28.359 -3.748 1 77.44 363 ARG B CA 1
ATOM 5887 C C . ARG B 1 363 ? -6.844 29.422 -2.66 1 77.44 363 ARG B C 1
ATOM 5889 O O . ARG B 1 363 ? -6.223 30.484 -2.805 1 77.44 363 ARG B O 1
ATOM 5896 N N . ASN B 1 364 ? -7.559 29.125 -1.678 1 79.44 364 ASN B N 1
ATOM 5897 C CA . ASN B 1 364 ? -7.613 30.094 -0.589 1 79.44 364 ASN B CA 1
ATOM 5898 C C . ASN B 1 364 ? -6.234 30.328 0.025 1 79.44 364 ASN B C 1
ATOM 5900 O O . ASN B 1 364 ? -5.906 31.453 0.41 1 79.44 364 ASN B O 1
ATOM 5904 N N . MET B 1 365 ? -5.449 29.328 0.084 1 82.62 365 MET B N 1
ATOM 5905 C CA . MET B 1 365 ? -4.102 29.438 0.639 1 82.62 365 MET B CA 1
ATOM 5906 C C . MET B 1 365 ? -3.197 30.25 -0.278 1 82.62 365 MET B C 1
ATOM 5908 O O . MET B 1 365 ? -2.428 31.094 0.19 1 82.62 365 MET B O 1
ATOM 5912 N N . VAL B 1 366 ? -3.363 30 -1.514 1 83.69 366 VAL B N 1
ATOM 5913 C CA . VAL B 1 366 ? -2.555 30.719 -2.5 1 83.69 366 VAL B CA 1
ATOM 5914 C C . VAL B 1 366 ? -2.912 32.188 -2.492 1 83.69 366 VAL B C 1
ATOM 5916 O O . VAL B 1 366 ? -2.027 33.062 -2.531 1 83.69 366 VAL B O 1
ATOM 5919 N N . LYS B 1 367 ? -4.133 32.469 -2.396 1 85.06 367 LYS B N 1
ATOM 5920 C CA . LYS B 1 367 ? -4.578 33.844 -2.336 1 85.06 367 LYS B CA 1
ATOM 5921 C C . LYS B 1 367 ? -4.023 34.562 -1.1 1 85.06 367 LYS B C 1
ATOM 5923 O O . LYS B 1 367 ? -3.592 35.719 -1.175 1 85.06 367 LYS B O 1
ATOM 5928 N N . LYS B 1 368 ? -4.074 33.875 -0.079 1 85.25 368 LYS B N 1
ATOM 5929 C CA . LYS B 1 368 ? -3.539 34.469 1.155 1 85.25 368 LYS B CA 1
ATOM 5930 C C . LYS B 1 368 ? -2.049 34.75 1.021 1 85.25 368 LYS B C 1
ATOM 5932 O O . LYS B 1 368 ? -1.571 35.781 1.512 1 85.25 368 LYS B O 1
ATOM 5937 N N . LEU B 1 369 ? -1.344 33.875 0.427 1 86.81 369 LEU B N 1
ATOM 5938 C CA . LEU B 1 369 ? 0.088 34.094 0.225 1 86.81 369 LEU B CA 1
ATOM 5939 C C . LEU B 1 369 ? 0.353 35.281 -0.681 1 86.81 369 LEU B C 1
ATOM 5941 O O . LEU B 1 369 ? 1.267 36.062 -0.424 1 86.81 369 LEU B O 1
ATOM 5945 N N . GLN B 1 370 ? -0.434 35.406 -1.69 1 86.25 370 GLN B N 1
ATOM 5946 C CA . GLN B 1 370 ? -0.312 36.531 -2.598 1 86.25 370 GLN B CA 1
ATOM 5947 C C . GLN B 1 370 ? -0.552 37.844 -1.867 1 86.25 370 GLN B C 1
ATOM 5949 O O . GLN B 1 370 ? 0.18 38.812 -2.07 1 86.25 370 GLN B O 1
ATOM 5954 N N . ASP B 1 371 ? -1.535 37.812 -1.038 1 87.56 371 ASP B N 1
ATOM 5955 C CA . ASP B 1 371 ? -1.846 39.031 -0.256 1 87.56 371 ASP B CA 1
ATOM 5956 C C . ASP B 1 371 ? -0.684 39.406 0.663 1 87.56 371 ASP B C 1
ATOM 5958 O O . ASP B 1 371 ? -0.377 40.562 0.837 1 87.56 371 ASP B O 1
ATOM 5962 N N . LEU B 1 372 ? -0.092 38.406 1.179 1 83.94 372 LEU B N 1
ATOM 5963 C CA . LEU B 1 372 ? 1.025 38.625 2.088 1 83.94 372 LEU B CA 1
ATOM 5964 C C . LEU B 1 372 ? 2.227 39.219 1.341 1 83.94 372 LEU B C 1
ATOM 5966 O O . LEU B 1 372 ? 2.893 40.125 1.835 1 83.94 372 LEU B O 1
ATOM 5970 N N . VAL B 1 373 ? 2.479 38.719 0.198 1 82.38 373 VAL B N 1
ATOM 5971 C CA . VAL B 1 373 ? 3.582 39.188 -0.619 1 82.38 373 VAL B CA 1
ATOM 5972 C C . VAL B 1 373 ? 3.312 40.656 -1.033 1 82.38 373 VAL B C 1
ATOM 5974 O O . VAL B 1 373 ? 4.211 41.5 -0.984 1 82.38 373 VAL B O 1
ATOM 5977 N N . GLU B 1 374 ? 2.146 40.875 -1.373 1 80.75 374 GLU B N 1
ATOM 5978 C CA . GLU B 1 374 ? 1.765 42.219 -1.784 1 80.75 374 GLU B CA 1
ATOM 5979 C C . GLU B 1 374 ? 1.89 43.219 -0.627 1 80.75 374 GLU B C 1
ATOM 5981 O O . GLU B 1 374 ? 2.15 44.406 -0.841 1 80.75 374 GLU B O 1
ATOM 5986 N N . ALA B 1 375 ? 1.67 42.688 0.505 1 82.31 375 ALA B N 1
ATOM 5987 C CA . ALA B 1 375 ? 1.784 43.531 1.704 1 82.31 375 ALA B CA 1
ATOM 5988 C C . ALA B 1 375 ? 3.24 43.688 2.131 1 82.31 375 ALA B C 1
ATOM 5990 O O . ALA B 1 375 ? 3.543 44.375 3.09 1 82.31 375 ALA B O 1
ATOM 5991 N N . GLY B 1 376 ? 4.188 43.156 1.406 1 72.31 376 GLY B N 1
ATOM 5992 C CA . GLY B 1 376 ? 5.609 43.281 1.683 1 72.31 376 GLY B CA 1
ATOM 5993 C C . GLY B 1 376 ? 6.102 42.281 2.723 1 72.31 376 GLY B C 1
ATOM 5994 O O . GLY B 1 376 ? 7.105 42.531 3.393 1 72.31 376 GLY B O 1
ATOM 5995 N N . LEU B 1 377 ? 5.254 41.281 2.916 1 70.19 377 LEU B N 1
ATOM 5996 C CA . LEU B 1 377 ? 5.605 40.219 3.873 1 70.19 377 LEU B CA 1
ATOM 5997 C C . LEU B 1 377 ? 6.043 38.969 3.154 1 70.19 377 LEU B C 1
ATOM 5999 O O . LEU B 1 377 ? 5.586 38.688 2.047 1 70.19 377 LEU B O 1
#

Sequence (754 aa):
MLTYINLMTPDDTSDRSSTVSSVTLTSETAFLLQTYLRTVATWMDLMDHTCTYQLSIPRFALSSPLLFHGICAFTAKHLALANNCTNRYWDPVAQAHYGSALRLLIHALNSHDHSHALTATILLSSYEIVAALGSEHHRRHFLGLTMLIKHHGITARSTGIDGANFWVYVRHEIAIALGNGQSLVLNPEDWNVFWEEGERREDVLGNRVLWILARVINLVYGADGQTEAGRVERQRFLNELEEWRASLSDTFVGVPYGDADEDGFRKVYFGVTAAAAAAFWYHVVHILLYTEPTLQDPSYKPLIQDQAMRITNIAISNFPDSVKVFGTHGLFFAAKHINGLTRKARIWNIITDVEARLGYHTRNMVKKLQDLVEAGLMLTYINLMTPDDTSDRSSTVSSVTLTSETAFLLQTYLRTVATWMDLMDHTCTYQLSIPRFALSSPLLFHGICAFTAKHLALANNCTNRYWDPVAQAHYGSALRLLIHALNSHDHSHALTATILLSSYEIVAALGSEHHRRHFLGLTMLIKHHGITARSTGIDGANFWVYVRHEIAIALGNGQSLVLNPEDWNVFWEEGERREDVLGNRVLWILARVINLVYGADGQTEAGRVERQRFLNELEEWRASLSDTFVGVPYGDADEDGFRKVYFGVTAAAAAAFWYHVVHILLYTEPTLQDPSYKPLIQDQAMRITNIAISNFPDSVKVFGTHGLFFAAKHINGLTRKARIWNIITDVEARLGYHTRNMVKKLQDLVEAGL

Secondary structure (DSSP, 8-state):
---------------------PPPPPHHHHHHHHHHHHTHHHHHTTT-TT-HHHHTTHHHHTT-HHHHHHHHHHHHHHHHHSTT---TTHHHHHHHHHHHHHHHHHHHHTSS--TTHHHHHHHHHHHHHHHT--HHHHHHHHHHHHHHHHHTT--TT--HHHHHHHHHHHHHHHHHHHHHT---SS-GGGS-----TT---HHHHHHHHHHHHHHHHHHHTSTTTTSHHHHHHHHHHHHHHHHHHHTS-GGGT-EE-S---TTS---EE-SSHHHHHHHHHHHHHHHHHHHSSS-S-GGGHHHHHHHHHHHHHHHTSS--HHHHHHTHHHHHHHHHH-SSHHHHHHHHHHHHHHHHHH----HHHHHHHHHHHHTT-/---------------------PPPPPHHHHHHHHHHHHTHHHHHTTT-TT-HHHHTTHHHHTT-HHHHHHHHHHHHHHHHHSTT---TTHHHHHHHHHHHHHHHHHHHHTSS--TTHHHHHHHHHHHHHHHT--HHHHHHHHHHHHHHHHHTT--TT--HHHHHHHHHHHHHHHHHHHHHT---SS-GGGS-----TT---HHHHHHHHHHHHHHHHHHHTSTTTTSHHHHHHHHHHHHHHHHHHHTS-GGGT-EE-S---TTS---EE-SSHHHHHHHHHHHHHHHHHHHSSS-S-GGGHHHHHHHHHHHHHHHTSS--HHHHHHTHHHHHHHHHH-SSHHHHHHHHHHHHHHHHHH----HHHHHHHHHHHHTT-

pLDDT: mean 88.3, std 16.06, range [20.69, 98.69]

Nearest PDB structures (foldseek):
  3psp-assembly1_A  TM=3.643E-01  e=1.363E+00  Saccharomyces cerevisiae
  8h5b-assembly1_A  TM=3.049E-01  e=6.061E+00  Saccharomyces cerevisiae S288C
  8h5b-assembly1_A  TM=3.046E-01  e=4.748E+00  Saccharomyces cerevisiae S288C

Solvent-accessible surface area (backbone atoms only — not comparable to full-atom values): 39725 Å² total; per-residue (Å²): 137,86,75,76,77,74,75,72,75,77,76,79,69,72,78,70,72,73,70,73,60,63,63,81,55,39,58,66,56,47,49,33,56,54,49,24,56,75,43,62,23,48,41,65,23,48,60,34,76,75,29,46,52,44,54,54,49,37,72,40,31,52,66,28,58,40,41,31,22,17,50,39,12,31,34,24,41,36,52,16,36,18,62,70,35,69,37,71,69,30,44,60,53,11,50,53,24,40,51,54,18,51,55,43,43,56,52,30,72,74,45,90,60,53,87,59,45,62,62,27,48,52,36,47,49,51,35,38,55,37,63,55,48,58,67,64,65,48,46,52,52,48,51,50,50,52,47,51,36,58,74,70,67,56,25,67,67,38,60,69,66,54,20,51,48,40,54,45,50,47,54,51,44,50,52,50,18,63,73,66,62,36,44,58,88,72,56,63,86,72,32,57,74,82,82,65,87,84,63,76,55,43,26,62,56,25,51,46,53,50,49,52,41,49,48,46,42,33,40,41,46,34,91,41,37,86,38,72,69,28,52,55,50,44,52,52,48,54,50,51,50,50,53,54,57,69,64,50,59,76,59,46,70,45,46,68,28,62,69,58,46,97,85,62,47,39,34,37,48,52,55,36,70,24,24,48,46,31,41,40,50,54,33,40,45,50,41,42,63,41,37,42,86,53,75,70,46,84,84,40,52,67,55,44,38,50,32,24,48,52,40,46,15,46,62,73,24,94,53,53,66,40,47,52,67,72,36,45,66,48,48,46,56,28,36,64,63,34,75,55,70,68,54,27,50,53,44,48,48,53,49,51,44,42,23,36,53,56,19,38,65,44,62,70,60,52,50,52,50,51,52,36,46,74,70,73,81,138,87,75,76,80,74,75,74,76,79,76,79,73,69,78,70,73,72,71,72,59,64,61,81,56,39,59,65,55,48,49,32,56,55,47,24,56,76,41,62,22,48,40,66,24,48,61,34,78,73,30,47,54,45,55,54,50,38,70,40,30,53,67,28,58,40,42,30,23,16,50,38,12,30,35,25,40,38,54,17,36,18,60,70,34,69,36,72,70,29,43,62,52,12,48,51,24,40,52,52,18,49,55,43,42,56,52,30,71,74,45,89,61,54,88,56,46,64,61,28,48,51,35,46,48,51,34,37,55,39,63,54,48,58,69,65,64,48,47,55,52,48,52,52,50,52,49,52,36,59,75,70,65,53,26,65,68,38,59,70,66,54,21,52,47,40,54,45,50,48,54,51,45,50,52,51,17,62,74,66,63,35,42,57,88,71,57,64,86,72,33,57,74,84,84,63,87,83,64,78,54,44,26,61,53,24,51,49,54,50,51,50,41,48,49,47,41,32,40,42,47,34,92,41,38,86,37,72,70,28,52,55,48,43,53,51,50,56,51,50,50,50,54,55,57,69,63,50,59,76,59,45,72,44,44,68,28,60,71,57,47,98,85,62,46,39,34,37,48,53,55,37,70,25,23,45,46,31,43,41,48,54,31,40,45,50,42,43,64,42,36,41,86,54,73,70,47,84,83,41,53,66,55,44,38,51,32,24,48,52,37,47,15,46,61,71,25,93,54,52,67,38,47,51,68,72,36,44,68,49,48,47,53,29,36,64,64,34,74,56,70,68,55,27,48,53,45,48,49,52,48,50,45,42,23,36,53,55,19,39,65,43,62,70,58,52,52,51,49,51,52,36,46,75,70,75,82

Organism: NCBI:txid1448308